Protein AF-0000000065834118 (afdb_homodimer)

Structure (mmCIF, N/CA/C/O backbone):
data_AF-0000000065834118-model_v1
#
loop_
_entity.id
_entity.type
_entity.pdbx_description
1 polymer 'Type III pantothenate kinase'
#
loop_
_atom_site.group_PDB
_atom_site.id
_atom_site.type_symbol
_atom_site.label_atom_id
_atom_site.label_alt_id
_atom_site.label_comp_id
_atom_site.label_asym_id
_atom_site.label_entity_id
_atom_site.label_seq_id
_atom_site.pdbx_PDB_ins_code
_atom_site.Cartn_x
_atom_site.Cartn_y
_atom_site.Cartn_z
_atom_site.occupancy
_atom_site.B_iso_or_equiv
_atom_site.auth_seq_id
_atom_site.auth_comp_id
_atom_site.auth_asym_id
_atom_site.auth_atom_id
_atom_site.pdbx_PDB_model_num
ATOM 1 N N . MET A 1 1 ? 3.006 -32.594 -32.719 1 67.31 1 MET A N 1
ATOM 2 C CA . MET A 1 1 ? 3.361 -32.25 -31.359 1 67.31 1 MET A CA 1
ATOM 3 C C . MET A 1 1 ? 2.145 -31.734 -30.594 1 67.31 1 MET A C 1
ATOM 5 O O . MET A 1 1 ? 1.346 -30.969 -31.125 1 67.31 1 MET A O 1
ATOM 9 N N . SER A 1 2 ? 1.899 -32.281 -29.391 1 90.31 2 SER A N 1
ATOM 10 C CA . SER A 1 2 ? 0.668 -31.969 -28.672 1 90.31 2 SER A CA 1
ATOM 11 C C . SER A 1 2 ? 0.766 -30.625 -27.953 1 90.31 2 SER A C 1
ATOM 13 O O . SER A 1 2 ? 1.853 -30.219 -27.547 1 90.31 2 SER A O 1
ATOM 15 N N . CYS A 1 3 ? -0.275 -29.844 -28.125 1 96.31 3 CYS A N 1
ATOM 16 C CA . CYS A 1 3 ? -0.263 -28.516 -27.531 1 96.31 3 CYS A CA 1
ATOM 17 C C . CYS A 1 3 ? -1.299 -28.406 -26.422 1 96.31 3 CYS A C 1
ATOM 19 O O . CYS A 1 3 ? -2.357 -29.031 -26.484 1 96.31 3 CYS A O 1
ATOM 21 N N . LEU A 1 4 ? -0.916 -27.656 -25.391 1 97.44 4 LEU A N 1
ATOM 22 C CA . LEU A 1 4 ? -1.804 -27.312 -24.297 1 97.44 4 LEU A CA 1
ATOM 23 C C . LEU A 1 4 ? -2.213 -25.844 -24.375 1 97.44 4 LEU A C 1
ATOM 25 O O . LEU A 1 4 ? -1.373 -24.969 -24.594 1 97.44 4 LEU A O 1
ATOM 29 N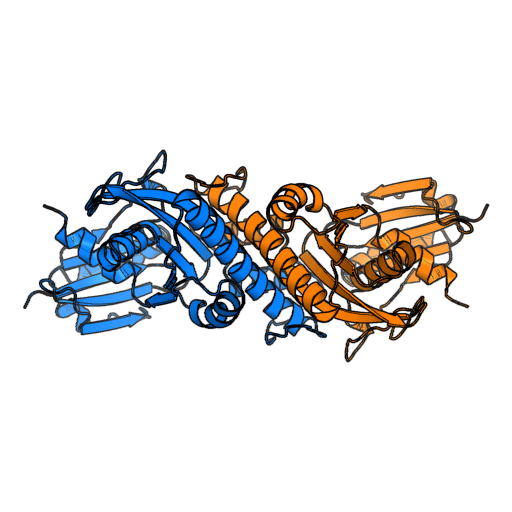 N . LEU A 1 5 ? -3.469 -25.594 -24.266 1 97.94 5 LEU A N 1
ATOM 30 C CA . LEU A 1 5 ? -3.949 -24.234 -24.047 1 97.94 5 LEU A CA 1
ATOM 31 C C . LEU A 1 5 ? -4.078 -23.922 -22.562 1 97.94 5 LEU A C 1
ATOM 33 O O . LEU A 1 5 ? -4.879 -24.547 -21.859 1 97.94 5 LEU A O 1
ATOM 37 N N . ALA A 1 6 ? -3.25 -23.031 -22.062 1 98.38 6 ALA A N 1
ATOM 38 C CA . ALA A 1 6 ? -3.357 -22.547 -20.688 1 98.38 6 ALA A CA 1
ATOM 39 C C . ALA A 1 6 ? -4.039 -21.188 -20.641 1 98.38 6 ALA A C 1
ATOM 41 O O . ALA A 1 6 ? -3.725 -20.297 -21.422 1 98.38 6 ALA A O 1
ATOM 42 N N . ILE A 1 7 ? -4.992 -21.031 -19.719 1 98.12 7 ILE A N 1
ATOM 43 C CA . ILE A 1 7 ? -5.746 -19.797 -19.578 1 98.12 7 ILE A CA 1
ATOM 44 C C . ILE A 1 7 ? -5.695 -19.328 -18.141 1 98.12 7 ILE A C 1
ATOM 46 O O . ILE A 1 7 ? -6.004 -20.078 -17.219 1 98.12 7 ILE A O 1
ATOM 50 N N . ASP A 1 8 ? -5.234 -18.141 -17.953 1 97.56 8 ASP A N 1
ATOM 51 C CA . ASP A 1 8 ? -5.238 -17.453 -16.656 1 97.56 8 ASP A CA 1
ATOM 52 C C . ASP A 1 8 ? -6.293 -16.344 -16.641 1 97.56 8 ASP A C 1
ATOM 54 O O . ASP A 1 8 ? -6.039 -15.234 -17.094 1 97.56 8 ASP A O 1
ATOM 58 N N . ALA A 1 9 ? -7.457 -16.656 -16.094 1 96.31 9 ALA A N 1
ATOM 59 C CA . ALA A 1 9 ? -8.562 -15.703 -16.016 1 96.31 9 ALA A CA 1
ATOM 60 C C . ALA A 1 9 ? -8.484 -14.891 -14.719 1 96.31 9 ALA A C 1
ATOM 62 O O . ALA A 1 9 ? -9.039 -15.289 -13.695 1 96.31 9 ALA A O 1
ATOM 63 N N . GLY A 1 10 ? -7.887 -13.75 -14.828 1 93.25 10 GLY A N 1
ATOM 64 C CA . GLY A 1 10 ? -7.789 -12.836 -13.703 1 93.25 10 GLY A CA 1
ATOM 65 C C . GLY A 1 10 ? -8.938 -11.844 -13.641 1 93.25 10 GLY A C 1
ATOM 66 O O . GLY A 1 10 ? -9.805 -11.836 -14.516 1 93.25 10 GLY A O 1
ATOM 67 N N . ASN A 1 11 ? -8.961 -10.93 -12.656 1 87.94 11 ASN A N 1
ATOM 68 C CA . ASN A 1 11 ? -10.055 -9.984 -12.414 1 87.94 11 ASN A CA 1
ATOM 69 C C . ASN A 1 11 ? -10.133 -8.93 -13.508 1 87.94 11 ASN A C 1
ATOM 71 O O . ASN A 1 11 ? -11.227 -8.492 -13.875 1 87.94 11 ASN A O 1
ATOM 75 N N . THR A 1 12 ? -9.008 -8.57 -13.984 1 88.38 12 THR A N 1
ATOM 76 C CA . THR A 1 12 ? -8.969 -7.492 -14.961 1 88.38 12 THR A CA 1
ATOM 77 C C . THR A 1 12 ? -8.766 -8.047 -16.375 1 88.38 12 THR A C 1
ATOM 79 O O . THR A 1 12 ? -9.445 -7.633 -17.312 1 88.38 12 THR A O 1
ATOM 82 N N . ARG A 1 13 ? -7.875 -9.031 -16.531 1 90.25 13 ARG A N 1
ATOM 83 C CA . ARG A 1 13 ? -7.523 -9.57 -17.844 1 90.25 13 ARG A CA 1
ATOM 84 C C . ARG A 1 13 ? -7.523 -11.094 -17.828 1 90.25 13 ARG A C 1
ATOM 86 O O . ARG A 1 13 ? -7.234 -11.711 -16.797 1 90.25 13 ARG A O 1
ATOM 93 N N . THR A 1 14 ? -7.801 -11.625 -18.953 1 95.62 14 THR A N 1
ATOM 94 C CA . THR A 1 14 ? -7.645 -13.055 -19.203 1 95.62 14 THR A CA 1
ATOM 95 C C . THR A 1 14 ? -6.469 -13.32 -20.141 1 95.62 14 THR A C 1
ATOM 97 O O . THR A 1 14 ? -6.523 -12.969 -21.312 1 95.62 14 THR A O 1
ATOM 100 N N . LYS A 1 15 ? -5.379 -13.984 -19.641 1 96.94 15 LYS A N 1
ATOM 101 C CA . LYS A 1 15 ? -4.195 -14.312 -20.422 1 96.94 15 LYS A CA 1
ATOM 102 C C . LYS A 1 15 ? -4.211 -15.773 -20.875 1 96.94 15 LYS A C 1
ATOM 104 O O . LYS A 1 15 ? -4.789 -16.625 -20.188 1 96.94 15 LYS A O 1
ATOM 109 N N . TRP A 1 16 ? -3.684 -15.938 -22.016 1 97.5 16 TRP A N 1
ATOM 110 C CA . TRP A 1 16 ? -3.619 -17.312 -22.516 1 97.5 16 TRP A CA 1
ATOM 111 C C . TRP A 1 16 ? -2.295 -17.578 -23.219 1 97.5 16 TRP A C 1
ATOM 113 O O . TRP A 1 16 ? -1.612 -16.641 -23.641 1 97.5 16 TRP A O 1
ATOM 123 N N . ALA A 1 17 ? -1.923 -18.844 -23.234 1 98 17 ALA A N 1
ATOM 124 C CA . ALA A 1 17 ? -0.765 -19.297 -24 1 98 17 ALA A CA 1
ATOM 125 C C . ALA A 1 17 ? -1.006 -20.688 -24.578 1 98 17 ALA A C 1
ATOM 127 O O . ALA A 1 17 ? -1.686 -21.516 -23.969 1 98 17 ALA A O 1
ATOM 128 N N . VAL A 1 18 ? -0.531 -20.844 -25.781 1 98.06 18 VAL A N 1
ATOM 129 C CA . VAL A 1 18 ? -0.396 -22.172 -26.375 1 98.06 18 VAL A CA 1
ATOM 130 C C . VAL A 1 18 ? 1.007 -22.719 -26.109 1 98.06 18 VAL A C 1
ATOM 132 O O . VAL A 1 18 ? 1.999 -22.125 -26.547 1 98.06 18 VAL A O 1
ATOM 135 N N . LEU A 1 19 ? 1.016 -23.828 -25.344 1 97.75 19 LEU A N 1
ATOM 136 C CA . LEU A 1 19 ? 2.303 -24.391 -24.953 1 97.75 19 LEU A CA 1
ATOM 137 C C . LEU A 1 19 ? 2.51 -25.766 -25.594 1 97.75 19 LEU A C 1
ATOM 139 O O . LEU A 1 19 ? 1.57 -26.547 -25.688 1 97.75 19 LEU A O 1
ATOM 143 N N . GLN A 1 20 ? 3.768 -26.031 -26 1 96.88 20 GLN A N 1
ATOM 144 C CA . GLN A 1 20 ? 4.109 -27.406 -26.375 1 96.88 20 GLN A CA 1
ATOM 145 C C . GLN A 1 20 ? 4.047 -28.328 -25.172 1 96.88 20 GLN A C 1
ATOM 147 O O . GLN A 1 20 ? 4.711 -28.094 -24.156 1 96.88 20 GLN A O 1
ATOM 152 N N . TYR A 1 21 ? 3.324 -29.359 -25.281 1 94.25 21 TYR A N 1
ATOM 153 C CA . TYR A 1 21 ? 3.027 -30.203 -24.141 1 94.25 21 TYR A CA 1
ATOM 154 C C . TYR A 1 21 ? 4.297 -30.844 -23.594 1 94.25 21 TYR A C 1
ATOM 156 O O . TYR A 1 21 ? 4.477 -30.938 -22.375 1 94.25 21 TYR A O 1
ATOM 164 N N . GLU A 1 22 ? 5.23 -31.281 -24.453 1 93.06 22 GLU A N 1
ATOM 165 C CA . GLU A 1 22 ? 6.414 -32.031 -24.047 1 93.06 22 GLU A CA 1
ATOM 166 C C . GLU A 1 22 ? 7.449 -31.141 -23.391 1 93.06 22 GLU A C 1
ATOM 168 O O . GLU A 1 22 ? 8.094 -31.531 -22.406 1 93.06 22 GLU A O 1
ATOM 173 N N . THR A 1 23 ? 7.578 -29.875 -23.812 1 95 23 THR A N 1
ATOM 174 C CA . THR A 1 23 ? 8.703 -29.047 -23.391 1 95 23 THR A CA 1
ATOM 175 C C . THR A 1 23 ? 8.234 -27.875 -22.547 1 95 23 THR A C 1
ATOM 177 O O . THR A 1 23 ? 9.031 -27.25 -21.844 1 95 23 THR A O 1
ATOM 180 N N . GLY A 1 24 ? 6.98 -27.531 -22.703 1 95.62 24 GLY A N 1
ATOM 181 C CA . GLY A 1 24 ? 6.473 -26.359 -21.984 1 95.62 24 GLY A CA 1
ATOM 182 C C . GLY A 1 24 ? 6.773 -25.047 -22.688 1 95.62 24 GLY A C 1
ATOM 183 O O . GLY A 1 24 ? 6.492 -23.969 -22.156 1 95.62 24 GLY A O 1
ATOM 184 N N . GLU A 1 25 ? 7.34 -25.141 -23.844 1 96.5 25 GLU A N 1
ATOM 185 C CA . GLU A 1 25 ? 7.668 -23.953 -24.625 1 96.5 25 GLU A CA 1
ATOM 186 C C . GLU A 1 25 ? 6.406 -23.203 -25.047 1 96.5 25 GLU A C 1
ATOM 188 O O . GLU A 1 25 ? 5.445 -23.812 -25.516 1 96.5 25 GLU A O 1
ATOM 193 N N . ILE A 1 26 ? 6.383 -21.922 -24.859 1 97.12 26 ILE A N 1
ATOM 194 C CA . ILE A 1 26 ? 5.254 -21.094 -25.281 1 97.12 26 ILE A CA 1
ATOM 195 C C . ILE A 1 26 ? 5.363 -20.797 -26.781 1 97.12 26 ILE A C 1
ATOM 197 O O . ILE A 1 26 ? 6.316 -20.156 -27.219 1 97.12 26 ILE A O 1
ATOM 201 N N . LEU A 1 27 ? 4.391 -21.203 -27.484 1 96.81 27 LEU A N 1
ATOM 202 C CA . LEU A 1 27 ? 4.363 -21.016 -28.938 1 96.81 27 LEU A CA 1
ATOM 203 C C . LEU A 1 27 ? 3.641 -19.734 -29.297 1 96.81 27 LEU A C 1
ATOM 205 O O . LEU A 1 27 ? 4.016 -19.047 -30.266 1 96.81 27 LEU A O 1
ATOM 209 N N . GLN A 1 28 ? 2.627 -19.469 -28.641 1 96.56 28 GLN A N 1
ATOM 210 C CA . GLN A 1 28 ? 1.813 -18.266 -28.797 1 96.56 28 GLN A CA 1
ATOM 211 C C . GLN A 1 28 ? 1.221 -17.828 -27.469 1 96.56 28 GLN A C 1
ATOM 213 O O . GLN A 1 28 ? 1.021 -18.656 -26.562 1 96.56 28 GLN A O 1
ATOM 218 N N . ARG A 1 29 ? 0.99 -16.609 -27.312 1 96.44 29 ARG A N 1
ATOM 219 C CA . ARG A 1 29 ? 0.367 -16.094 -26.094 1 96.44 29 ARG A CA 1
ATOM 220 C C . ARG A 1 29 ? -0.378 -14.789 -26.375 1 96.44 29 ARG A C 1
ATOM 222 O O . ARG A 1 29 ? -0.177 -14.164 -27.422 1 96.44 29 ARG A O 1
ATOM 229 N N . GLY A 1 30 ? -1.248 -14.391 -25.484 1 95.25 30 GLY A N 1
ATOM 230 C CA . GLY A 1 30 ? -1.988 -13.148 -25.656 1 95.25 30 GLY A CA 1
ATOM 231 C C . GLY A 1 30 ? -2.982 -12.898 -24.531 1 95.25 30 GLY A C 1
ATOM 232 O O . GLY A 1 30 ? -2.996 -13.625 -23.531 1 95.25 30 GLY A O 1
ATOM 233 N N . VAL A 1 31 ? -3.674 -11.789 -24.641 1 95.12 31 VAL A N 1
ATOM 234 C CA . VAL A 1 31 ? -4.785 -11.422 -23.781 1 95.12 31 VAL A CA 1
ATOM 235 C C . VAL A 1 31 ? -6.105 -11.602 -24.516 1 95.12 31 VAL A C 1
ATOM 237 O O . VAL A 1 31 ? -6.227 -11.227 -25.688 1 95.12 31 VAL A O 1
ATOM 240 N N . LEU A 1 32 ? -6.992 -12.328 -23.844 1 93.38 32 LEU A N 1
ATOM 241 C CA . LEU A 1 32 ? -8.273 -12.617 -24.484 1 93.38 32 LEU A CA 1
ATOM 242 C C . LEU A 1 32 ? -9.102 -11.344 -24.625 1 93.38 32 LEU A C 1
ATOM 244 O O . LEU A 1 32 ? -9.328 -10.625 -23.656 1 93.38 32 LEU A O 1
ATOM 248 N N . ASN A 1 33 ? -9.523 -11.102 -25.766 1 86.81 33 ASN A N 1
ATOM 249 C CA . ASN A 1 33 ? -10.461 -10.031 -26.094 1 86.81 33 ASN A CA 1
ATOM 250 C C . ASN A 1 33 ? -11.812 -10.586 -26.531 1 86.81 33 ASN A C 1
ATOM 252 O O . ASN A 1 33 ? -12.273 -11.602 -26.016 1 86.81 33 ASN A O 1
ATOM 256 N N . ASP A 1 34 ? -12.484 -10.031 -27.453 1 79.94 34 ASP A N 1
ATOM 257 C CA . ASP A 1 34 ? -13.828 -10.422 -27.875 1 79.94 34 ASP A CA 1
ATOM 258 C C . ASP A 1 34 ? -13.789 -11.703 -28.703 1 79.94 34 ASP A C 1
ATOM 260 O O . ASP A 1 34 ? -14.617 -12.594 -28.516 1 79.94 34 ASP A O 1
ATOM 264 N N . ASP A 1 35 ? -12.82 -11.914 -29.5 1 85 35 ASP A N 1
ATOM 265 C CA . ASP A 1 35 ? -12.789 -13.055 -30.406 1 85 35 ASP A CA 1
ATOM 266 C C . ASP A 1 35 ? -11.875 -14.156 -29.875 1 85 35 ASP A C 1
ATOM 268 O O . ASP A 1 35 ? -10.859 -13.875 -29.234 1 85 35 ASP A O 1
ATOM 272 N N . MET A 1 36 ? -12.289 -15.359 -30.172 1 88.44 36 MET A N 1
ATOM 273 C CA . MET A 1 36 ? -11.445 -16.5 -29.828 1 88.44 36 MET A CA 1
ATOM 274 C C . MET A 1 36 ? -10.242 -16.578 -30.766 1 88.44 36 MET A C 1
ATOM 276 O O . MET A 1 36 ? -10.398 -16.578 -31.984 1 88.44 36 MET A O 1
ATOM 280 N N . PRO A 1 37 ? -9.148 -16.719 -30.156 1 92 37 PRO A N 1
ATOM 281 C CA . PRO A 1 37 ? -7.965 -16.828 -31.016 1 92 37 PRO A CA 1
ATOM 282 C C . PRO A 1 37 ? -7.941 -18.125 -31.828 1 92 37 PRO A C 1
ATOM 284 O O . PRO A 1 37 ? -8.266 -19.188 -31.297 1 92 37 PRO A O 1
ATOM 287 N N . ALA A 1 38 ? -7.52 -18.078 -33.062 1 91.19 38 ALA A N 1
ATOM 288 C CA . ALA A 1 38 ? -7.473 -19.234 -33.969 1 91.19 38 ALA A CA 1
ATOM 289 C C . ALA A 1 38 ? -6.465 -20.266 -33.469 1 91.19 38 ALA A C 1
ATOM 291 O O . ALA A 1 38 ? -6.648 -21.469 -33.688 1 91.19 38 ALA A O 1
ATOM 292 N N . GLU A 1 39 ? -5.453 -19.812 -32.781 1 93.12 39 GLU A N 1
ATOM 293 C CA . GLU A 1 39 ? -4.371 -20.656 -32.281 1 93.12 39 GLU A CA 1
ATOM 294 C C . GLU A 1 39 ? -4.887 -21.688 -31.297 1 93.12 39 GLU A C 1
ATOM 296 O O . GLU A 1 39 ? -4.223 -22.703 -31.031 1 93.12 39 GLU A O 1
ATOM 301 N N . TRP A 1 40 ? -6.031 -21.422 -30.719 1 95.06 40 TRP A N 1
ATOM 302 C CA . TRP A 1 40 ? -6.586 -22.344 -29.734 1 95.06 40 TRP A CA 1
ATOM 303 C C . TRP A 1 40 ? -6.93 -23.688 -30.359 1 95.06 40 TRP A C 1
ATOM 305 O O . TRP A 1 40 ? -6.93 -24.719 -29.672 1 95.06 40 TRP A O 1
ATOM 315 N N . ALA A 1 41 ? -7.211 -23.656 -31.672 1 90.12 41 ALA A N 1
ATOM 316 C CA . ALA A 1 41 ? -7.605 -24.859 -32.375 1 90.12 41 ALA A CA 1
ATOM 317 C C . ALA A 1 41 ? -6.441 -25.844 -32.5 1 90.12 41 ALA A C 1
ATOM 319 O O . ALA A 1 41 ? -6.645 -27.031 -32.75 1 90.12 41 ALA A O 1
ATOM 320 N N . LEU A 1 42 ? -5.258 -25.391 -32.281 1 90.81 42 LEU A N 1
ATOM 321 C CA . LEU A 1 42 ? -4.059 -26.219 -32.375 1 90.81 42 LEU A CA 1
ATOM 322 C C . LEU A 1 42 ? -3.904 -27.094 -31.125 1 90.81 42 LEU A C 1
ATOM 324 O O . LEU A 1 42 ? -3.098 -28.031 -31.125 1 90.81 42 LEU A O 1
ATOM 328 N N . CYS A 1 43 ? -4.668 -26.844 -30.141 1 95.88 43 CYS A N 1
ATOM 329 C CA . CYS A 1 43 ? -4.453 -27.484 -28.859 1 95.88 43 CYS A CA 1
ATOM 330 C C . CYS A 1 43 ? -5.305 -28.75 -28.719 1 95.88 43 CYS A C 1
ATOM 332 O O . CYS A 1 43 ? -6.273 -28.922 -29.453 1 95.88 43 CYS A O 1
ATOM 334 N N . GLU A 1 44 ? -4.887 -29.609 -27.781 1 95.62 44 GLU A N 1
ATOM 335 C CA . GLU A 1 44 ? -5.594 -30.859 -27.547 1 95.62 44 GLU A CA 1
ATOM 336 C C . GLU A 1 44 ? -6.281 -30.859 -26.172 1 95.62 44 GLU A C 1
ATOM 338 O O . GLU A 1 44 ? -7.141 -31.703 -25.906 1 95.62 44 GLU A O 1
ATOM 343 N N . ARG A 1 45 ? -5.875 -30 -25.359 1 95.44 45 ARG A N 1
ATOM 344 C CA . ARG A 1 45 ? -6.457 -29.875 -24.016 1 95.44 45 ARG A CA 1
ATOM 345 C C . ARG A 1 45 ? -6.32 -28.453 -23.484 1 95.44 45 ARG A C 1
ATOM 347 O O . ARG A 1 45 ? -5.492 -27.688 -23.984 1 95.44 45 ARG A O 1
ATOM 354 N N . VAL A 1 46 ? -7.168 -28.109 -22.516 1 97.44 46 VAL A N 1
ATOM 355 C CA . VAL A 1 46 ? -7.211 -26.766 -21.953 1 97.44 46 VAL A CA 1
ATOM 356 C C . VAL A 1 46 ? -7.055 -26.828 -20.438 1 97.44 46 VAL A C 1
ATOM 358 O O . VAL A 1 46 ? -7.684 -27.656 -19.781 1 97.44 46 VAL A O 1
ATOM 361 N N . ALA A 1 47 ? -6.133 -26.078 -19.906 1 98.06 47 ALA A N 1
ATOM 362 C CA . ALA A 1 47 ? -5.98 -25.859 -18.469 1 98.06 47 ALA A CA 1
ATOM 363 C C . ALA A 1 47 ? -6.332 -24.422 -18.078 1 98.06 47 ALA A C 1
ATOM 365 O O . ALA A 1 47 ? -5.801 -23.484 -18.656 1 98.06 47 ALA A O 1
ATOM 366 N N . VAL A 1 48 ? -7.215 -24.281 -17.078 1 98.31 48 VAL A N 1
ATOM 367 C CA . VAL A 1 48 ? -7.707 -22.938 -16.766 1 98.31 48 VAL A CA 1
ATOM 368 C C . VAL A 1 48 ? -7.504 -22.656 -15.273 1 98.31 48 VAL A C 1
ATOM 370 O O . VAL A 1 48 ? -7.836 -23.484 -14.422 1 98.31 48 VAL A O 1
ATOM 373 N N . ALA A 1 49 ? -6.898 -21.594 -14.984 1 97.94 49 ALA A N 1
ATOM 374 C CA . ALA A 1 49 ? -6.945 -20.969 -13.664 1 97.94 49 ALA A CA 1
ATOM 375 C C . ALA A 1 49 ? -7.895 -19.766 -13.664 1 97.94 49 ALA A C 1
ATOM 377 O O . ALA A 1 49 ? -7.707 -18.828 -14.43 1 97.94 49 ALA A O 1
ATOM 378 N N . ASN A 1 50 ? -8.922 -19.844 -12.828 1 97 50 ASN A N 1
ATOM 379 C CA . ASN A 1 50 ? -9.914 -18.766 -12.797 1 97 50 ASN A CA 1
ATOM 380 C C . ASN A 1 50 ? -10.055 -18.172 -11.398 1 97 50 ASN A C 1
ATOM 382 O O . ASN A 1 50 ? -10.391 -18.891 -10.445 1 97 50 ASN A O 1
ATOM 386 N N . VAL A 1 51 ? -9.75 -16.906 -11.289 1 94.5 51 VAL A N 1
ATOM 387 C CA . VAL A 1 51 ? -9.984 -16.234 -10.023 1 94.5 51 VAL A CA 1
ATOM 388 C C . VAL A 1 51 ? -10.93 -15.047 -10.234 1 94.5 51 VAL A C 1
ATOM 390 O O . VAL A 1 51 ? -11.078 -14.203 -9.352 1 94.5 51 VAL A O 1
ATOM 393 N N . ALA A 1 52 ? -11.562 -14.969 -11.445 1 93.44 52 ALA A N 1
ATOM 394 C CA . ALA A 1 52 ? -12.375 -13.828 -11.844 1 93.44 52 ALA A CA 1
ATOM 395 C C . ALA A 1 52 ? -13.852 -14.062 -11.5 1 93.44 52 ALA A C 1
ATOM 397 O O . ALA A 1 52 ? -14.711 -13.25 -11.844 1 93.44 52 ALA A O 1
ATOM 398 N N . GLY A 1 53 ? -14.172 -15.219 -10.906 1 92.12 53 GLY A N 1
ATOM 399 C CA . GLY A 1 53 ? -15.523 -15.461 -10.438 1 92.12 53 GLY A CA 1
ATOM 400 C C . GLY A 1 53 ? -16.344 -16.312 -11.391 1 92.12 53 GLY A C 1
ATOM 401 O O . GLY A 1 53 ? -15.852 -16.719 -12.438 1 92.12 53 GLY A O 1
ATOM 402 N N . PRO A 1 54 ? -17.562 -16.562 -10.93 1 93.5 54 PRO A N 1
ATOM 403 C CA . PRO A 1 54 ? -18.422 -17.5 -11.664 1 93.5 54 PRO A CA 1
ATOM 404 C C . PRO A 1 54 ? -18.875 -16.953 -13.016 1 93.5 54 PRO A C 1
ATOM 406 O O . PRO A 1 54 ? -19.062 -17.719 -13.969 1 93.5 54 PRO A O 1
ATOM 409 N N . ASN A 1 55 ? -19.078 -15.633 -13.055 1 93.31 55 ASN A N 1
ATOM 410 C CA . ASN A 1 55 ? -19.516 -15.055 -14.312 1 93.31 55 ASN A CA 1
ATOM 411 C C . ASN A 1 55 ? -18.469 -15.234 -15.406 1 93.31 55 ASN A C 1
ATOM 413 O O . ASN A 1 55 ? -18.797 -15.625 -16.531 1 93.31 55 ASN A O 1
ATOM 417 N N . ARG A 1 56 ? -17.219 -14.953 -15.102 1 93.19 56 ARG A N 1
ATOM 418 C CA . ARG A 1 56 ? -16.125 -15.172 -16.062 1 93.19 56 ARG A CA 1
ATOM 419 C C . ARG A 1 56 ? -16 -16.641 -16.406 1 93.19 56 ARG A C 1
ATOM 421 O O . ARG A 1 56 ? -15.727 -16.984 -17.562 1 93.19 56 ARG A O 1
ATOM 428 N N . GLN A 1 57 ? -16.172 -17.469 -15.461 1 95 57 GLN A N 1
ATOM 429 C CA . GLN A 1 57 ? -16.125 -18.906 -15.719 1 95 57 GLN A CA 1
ATOM 430 C C . GLN A 1 57 ? -17.156 -19.328 -16.75 1 95 57 GLN A C 1
ATOM 432 O O . GLN A 1 57 ? -16.859 -20.078 -17.672 1 95 57 GLN A O 1
ATOM 437 N N . ALA A 1 58 ? -18.375 -18.875 -16.547 1 95.44 58 ALA A N 1
ATOM 438 C CA . ALA A 1 58 ? -19.469 -19.234 -17.438 1 95.44 58 ALA A CA 1
ATOM 439 C C . ALA A 1 58 ? -19.172 -18.781 -18.859 1 95.44 58 ALA A C 1
ATOM 441 O O . ALA A 1 58 ? -19.406 -19.516 -19.828 1 95.44 58 ALA A O 1
ATOM 442 N N . LEU A 1 59 ? -18.641 -17.578 -18.969 1 93.5 59 LEU A N 1
ATOM 443 C CA . LEU A 1 59 ? -18.312 -17.031 -20.281 1 93.5 59 LEU A CA 1
ATOM 444 C C . LEU A 1 59 ? -17.219 -17.844 -20.953 1 93.5 59 LEU A C 1
ATOM 446 O O . LEU A 1 59 ? -17.312 -18.141 -22.156 1 93.5 59 LEU A O 1
ATOM 450 N N . LEU A 1 60 ? -16.234 -18.188 -20.219 1 94.75 60 LEU A N 1
ATOM 451 C CA . LEU A 1 60 ? -15.133 -18.984 -20.75 1 94.75 60 LEU A CA 1
ATOM 452 C C . LEU A 1 60 ? -15.602 -20.391 -21.125 1 94.75 60 LEU A C 1
ATOM 454 O O . LEU A 1 60 ? -15.18 -20.922 -22.141 1 94.75 60 LEU A O 1
ATOM 458 N N . GLU A 1 61 ? -16.422 -20.953 -20.297 1 95.31 61 GLU A N 1
ATOM 459 C CA . GLU A 1 61 ? -16.969 -22.266 -20.578 1 95.31 61 GLU A CA 1
ATOM 460 C C . GLU A 1 61 ? -17.703 -22.297 -21.922 1 95.31 61 GLU A C 1
ATOM 462 O O . GLU A 1 61 ? -17.547 -23.219 -22.703 1 95.31 61 GLU A O 1
ATOM 467 N N . ALA A 1 62 ? -18.516 -21.312 -22.125 1 93.75 62 ALA A N 1
ATOM 468 C CA . ALA A 1 62 ? -19.281 -21.219 -23.359 1 93.75 62 ALA A CA 1
ATOM 469 C C . ALA A 1 62 ? -18.344 -21.141 -24.578 1 93.75 62 ALA A C 1
ATOM 471 O O . ALA A 1 62 ? -18.609 -21.75 -25.609 1 93.75 62 ALA A O 1
ATOM 472 N N . ARG A 1 63 ? -17.328 -20.391 -24.406 1 92.19 63 ARG A N 1
ATOM 473 C CA . ARG A 1 63 ? -16.375 -20.219 -25.5 1 92.19 63 ARG A CA 1
ATOM 474 C C . ARG A 1 63 ? -15.578 -21.5 -25.75 1 92.19 63 ARG A C 1
ATOM 476 O O . ARG A 1 63 ? -15.375 -21.891 -26.891 1 92.19 63 ARG A O 1
ATOM 483 N N . LEU A 1 64 ? -15.172 -22.141 -24.719 1 94.56 64 LEU A N 1
ATOM 484 C CA . LEU A 1 64 ? -14.312 -23.312 -24.812 1 94.56 64 LEU A CA 1
ATOM 485 C C . LEU A 1 64 ? -15.094 -24.516 -25.328 1 94.56 64 LEU A C 1
ATOM 487 O O . LEU A 1 64 ? -14.516 -25.422 -25.922 1 94.56 64 LEU A O 1
ATOM 491 N N . LYS A 1 65 ? -16.391 -24.562 -25.047 1 93.81 65 LYS A N 1
ATOM 492 C CA . LYS A 1 65 ? -17.234 -25.641 -25.547 1 93.81 65 LYS A CA 1
ATOM 493 C C . LYS A 1 65 ? -17.172 -25.734 -27.062 1 93.81 65 LYS A C 1
ATOM 495 O O . LYS A 1 65 ? -17.25 -26.828 -27.625 1 93.81 65 LYS A O 1
ATOM 500 N N . LEU A 1 66 ? -17 -24.641 -27.688 1 91.25 66 LEU A N 1
ATOM 501 C CA . LEU A 1 66 ? -16.953 -24.578 -29.141 1 91.25 66 LEU A CA 1
ATOM 502 C C . LEU A 1 66 ? -15.719 -25.266 -29.688 1 91.25 66 LEU A C 1
ATOM 504 O O . LEU A 1 66 ? -15.688 -25.688 -30.844 1 91.25 66 LEU A O 1
ATOM 508 N N . LEU A 1 67 ? -14.688 -25.375 -28.922 1 91.69 67 LEU A N 1
ATOM 509 C CA . LEU A 1 67 ? -13.438 -26.016 -29.344 1 91.69 67 LEU A CA 1
ATOM 510 C C . LEU A 1 67 ? -13.562 -27.531 -29.297 1 91.69 67 LEU A C 1
ATOM 512 O O . LEU A 1 67 ? -12.805 -28.234 -29.953 1 91.69 67 LEU A O 1
ATOM 516 N N . GLY A 1 68 ? -14.445 -28.016 -28.469 1 92.25 68 GLY A N 1
ATOM 517 C CA . GLY A 1 68 ? -14.617 -29.453 -28.328 1 92.25 68 GLY A CA 1
ATOM 518 C C . GLY A 1 68 ? -13.438 -30.141 -27.656 1 92.25 68 GLY A C 1
ATOM 519 O O . GLY A 1 68 ? -13.117 -31.281 -27.969 1 92.25 68 GLY A O 1
ATOM 520 N N . LEU A 1 69 ? -12.656 -29.469 -26.906 1 93.12 69 LEU A N 1
ATOM 521 C CA . LEU A 1 69 ? -11.477 -29.984 -26.234 1 93.12 69 LEU A CA 1
ATOM 522 C C . LEU A 1 69 ? -11.773 -30.266 -24.75 1 93.12 69 LEU A C 1
ATOM 524 O O . LEU A 1 69 ? -12.672 -29.656 -24.172 1 93.12 69 LEU A O 1
ATOM 528 N N . PRO A 1 70 ? -11.062 -31.281 -24.156 1 94.75 70 PRO A N 1
ATOM 529 C CA . PRO A 1 70 ? -11.148 -31.422 -22.703 1 94.75 70 PRO A CA 1
ATOM 530 C C . PRO A 1 70 ? -10.656 -30.188 -21.953 1 94.75 70 PRO A C 1
ATOM 532 O O . PRO A 1 70 ? -9.594 -29.641 -22.281 1 94.75 70 PRO A O 1
ATOM 535 N N . VAL A 1 71 ? -11.469 -29.688 -21.031 1 96.81 71 VAL A N 1
ATOM 536 C CA . VAL A 1 71 ? -11.125 -28.516 -20.234 1 96.81 71 VAL A CA 1
ATOM 537 C C . VAL A 1 71 ? -10.961 -28.906 -18.766 1 96.81 71 VAL A C 1
ATOM 539 O O . VAL A 1 71 ? -11.836 -29.531 -18.188 1 96.81 71 VAL A O 1
ATOM 542 N N . ARG A 1 72 ? -9.844 -28.609 -18.219 1 96.88 72 ARG A N 1
ATOM 543 C CA . ARG A 1 72 ? -9.633 -28.781 -16.797 1 96.88 72 ARG A CA 1
ATOM 544 C C . ARG A 1 72 ? -9.578 -27.438 -16.078 1 96.88 72 ARG A C 1
ATOM 546 O O . ARG A 1 72 ? -8.711 -26.609 -16.375 1 96.88 72 ARG A O 1
ATOM 553 N N . TRP A 1 73 ? -10.477 -27.266 -15.156 1 97.19 73 TRP A N 1
ATOM 554 C CA . TRP A 1 73 ? -10.453 -26.109 -14.266 1 97.19 73 TRP A CA 1
ATOM 555 C C . TRP A 1 73 ? -9.641 -26.422 -13.008 1 97.19 73 TRP A C 1
ATOM 557 O O . TRP A 1 73 ? -10.094 -27.156 -12.133 1 97.19 73 TRP A O 1
ATOM 567 N N . HIS A 1 74 ? -8.508 -25.844 -12.93 1 97.12 74 HIS A N 1
ATOM 568 C CA . HIS A 1 74 ? -7.605 -26.156 -11.828 1 97.12 74 HIS A CA 1
ATOM 569 C C . HIS A 1 74 ? -8.008 -25.422 -10.555 1 97.12 74 HIS A C 1
ATOM 571 O O . HIS A 1 74 ? -8.586 -24.328 -10.617 1 97.12 74 HIS A O 1
ATOM 577 N N . ALA A 1 75 ? -7.727 -26.047 -9.469 1 96.25 75 ALA A N 1
ATOM 578 C CA . ALA A 1 75 ? -7.859 -25.484 -8.133 1 96.25 75 ALA A CA 1
ATOM 579 C C . ALA A 1 75 ? -6.59 -25.703 -7.312 1 96.25 75 ALA A C 1
ATOM 581 O O . ALA A 1 75 ? -5.785 -26.578 -7.633 1 96.25 75 ALA A O 1
ATOM 582 N N . SER A 1 76 ? -6.461 -24.844 -6.332 1 97.62 76 SER A N 1
ATOM 583 C CA . SER A 1 76 ? -5.363 -25.094 -5.398 1 97.62 76 SER A CA 1
ATOM 584 C C . SER A 1 76 ? -5.586 -26.391 -4.617 1 97.62 76 SER A C 1
ATOM 586 O O . SER A 1 76 ? -6.715 -26.688 -4.219 1 97.62 76 SER A O 1
ATOM 588 N N . THR A 1 77 ? -4.516 -27.156 -4.492 1 97.19 77 THR A N 1
ATOM 589 C CA . THR A 1 77 ? -4.582 -28.438 -3.805 1 97.19 77 THR A CA 1
ATOM 590 C C . THR A 1 77 ? -3.609 -28.469 -2.631 1 97.19 77 THR A C 1
ATOM 592 O O . THR A 1 77 ? -2.814 -27.547 -2.447 1 97.19 77 THR A O 1
ATOM 595 N N . LEU A 1 78 ? -3.676 -29.469 -1.854 1 97.19 78 LEU A N 1
ATOM 596 C CA . LEU A 1 78 ? -2.809 -29.641 -0.693 1 97.19 78 LEU A CA 1
ATOM 597 C C . LEU A 1 78 ? -1.355 -29.812 -1.12 1 97.19 78 LEU A C 1
ATOM 599 O O . LEU A 1 78 ? -0.442 -29.344 -0.444 1 97.19 78 LEU A O 1
ATOM 603 N N . HIS A 1 79 ? -1.219 -30.547 -2.199 1 96.62 79 HIS A N 1
ATOM 604 C CA . HIS A 1 79 ? 0.108 -30.812 -2.744 1 96.62 79 HIS A CA 1
ATOM 605 C C . HIS A 1 79 ? 0.088 -30.812 -4.27 1 96.62 79 HIS A C 1
ATOM 607 O O . HIS A 1 79 ? -0.888 -31.25 -4.879 1 96.62 79 HIS A O 1
ATOM 613 N N . ALA A 1 80 ? 1.191 -30.297 -4.82 1 96.94 80 ALA A N 1
ATOM 614 C CA . ALA A 1 80 ? 1.377 -30.391 -6.266 1 96.94 80 ALA A CA 1
ATOM 615 C C . ALA A 1 80 ? 2.82 -30.094 -6.656 1 96.94 80 ALA A C 1
ATOM 617 O O . ALA A 1 80 ? 3.422 -29.141 -6.152 1 96.94 80 ALA A O 1
ATOM 618 N N . CYS A 1 81 ? 3.424 -30.922 -7.469 1 97.19 81 CYS A N 1
ATOM 619 C CA . CYS A 1 81 ? 4.711 -30.688 -8.109 1 97.19 81 CYS A CA 1
ATOM 620 C C . CYS A 1 81 ? 5.785 -30.359 -7.078 1 97.19 81 CYS A C 1
ATOM 622 O O . CYS A 1 81 ? 6.598 -29.469 -7.277 1 97.19 81 CYS A O 1
ATOM 624 N N . GLY A 1 82 ? 5.676 -31 -5.895 1 96.94 82 GLY A N 1
ATOM 625 C CA . GLY A 1 82 ? 6.707 -30.891 -4.875 1 96.94 82 GLY A CA 1
ATOM 626 C C . GLY A 1 82 ? 6.453 -29.766 -3.895 1 96.94 82 GLY A C 1
ATOM 627 O O . GLY A 1 82 ? 7.258 -29.531 -2.99 1 96.94 82 GLY A O 1
ATOM 628 N N . VAL A 1 83 ? 5.344 -29.047 -4.035 1 97.88 83 VA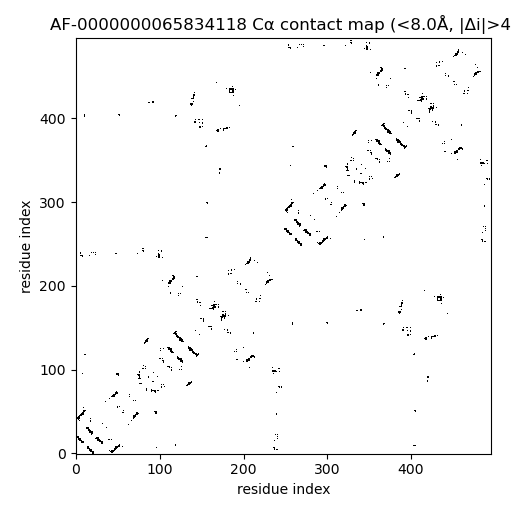L A N 1
ATOM 629 C CA . VAL A 1 83 ? 5.043 -27.906 -3.168 1 97.88 83 VAL A CA 1
ATOM 630 C C . VAL A 1 83 ? 3.838 -28.234 -2.289 1 97.88 83 VAL A C 1
ATOM 632 O O . VAL A 1 83 ? 2.828 -28.75 -2.775 1 97.88 83 VAL A O 1
ATOM 635 N N . SER A 1 84 ? 3.951 -27.984 -1.052 1 98.06 84 SER A N 1
ATOM 636 C CA . SER A 1 84 ? 2.844 -28.141 -0.115 1 98.06 84 SER A CA 1
ATOM 637 C C . SER A 1 84 ? 2.148 -26.812 0.162 1 98.06 84 SER A C 1
ATOM 639 O O . SER A 1 84 ? 2.807 -25.781 0.291 1 98.06 84 SER A O 1
ATOM 641 N N . ASN A 1 85 ? 0.891 -26.859 0.167 1 97.25 85 ASN A N 1
ATOM 642 C CA . ASN A 1 85 ? 0.025 -25.719 0.458 1 97.25 85 ASN A CA 1
ATOM 643 C C . ASN A 1 85 ? -0.258 -25.594 1.953 1 97.25 85 ASN A C 1
ATOM 645 O O . ASN A 1 85 ? -0.929 -26.453 2.533 1 97.25 85 ASN A O 1
ATOM 649 N N . GLY A 1 86 ? 0.089 -24.484 2.586 1 92.69 86 GLY A N 1
ATOM 650 C CA . GLY A 1 86 ? -0.006 -24.312 4.027 1 92.69 86 GLY A CA 1
ATOM 651 C C . GLY A 1 86 ? -1.369 -23.812 4.477 1 92.69 86 GLY A C 1
ATOM 652 O O . GLY A 1 86 ? -1.644 -23.75 5.676 1 92.69 86 GLY A O 1
ATOM 653 N N . TYR A 1 87 ? -2.287 -23.5 3.553 1 92.31 87 TYR A N 1
ATOM 654 C CA . TYR A 1 87 ? -3.619 -23.031 3.906 1 92.31 87 TYR A CA 1
ATOM 655 C C . TYR A 1 87 ? -4.406 -24.094 4.645 1 92.31 87 TYR A C 1
ATOM 657 O O . TYR A 1 87 ? -4.305 -25.281 4.32 1 92.31 87 TYR A O 1
ATOM 665 N N . ALA A 1 88 ? -5.195 -23.672 5.652 1 85.94 88 ALA A N 1
ATOM 666 C CA . ALA A 1 88 ? -6.066 -24.609 6.344 1 85.94 88 ALA A CA 1
ATOM 667 C C . ALA A 1 88 ? -7.031 -25.281 5.367 1 85.94 88 ALA A C 1
ATOM 669 O O . ALA A 1 88 ? -7.293 -26.484 5.469 1 85.94 88 ALA A O 1
ATOM 670 N N . ILE A 1 89 ? -7.559 -24.438 4.531 1 90.56 89 ILE A N 1
ATOM 671 C CA . ILE A 1 89 ? -8.359 -24.922 3.404 1 90.56 89 ILE A CA 1
ATOM 672 C C . ILE A 1 89 ? -7.648 -24.578 2.094 1 90.56 89 ILE A C 1
ATOM 674 O O . ILE A 1 89 ? -7.805 -23.484 1.56 1 90.56 89 ILE A O 1
ATOM 678 N N . PRO A 1 90 ? -6.949 -25.562 1.543 1 94.56 90 PRO A N 1
ATOM 679 C CA . PRO A 1 90 ? -6.066 -25.312 0.402 1 94.56 90 PRO A CA 1
ATOM 680 C C . PRO A 1 90 ? -6.793 -24.656 -0.771 1 94.56 90 PRO A C 1
ATOM 682 O O . PRO A 1 90 ? -6.23 -23.766 -1.434 1 94.56 90 PRO A O 1
ATOM 685 N N . ALA A 1 91 ? -8.047 -25 -0.991 1 93.44 91 ALA A N 1
ATOM 686 C CA . ALA A 1 91 ? -8.805 -24.516 -2.148 1 93.44 91 ALA A CA 1
ATOM 687 C C . ALA A 1 91 ? -9.094 -23.031 -2.045 1 93.44 91 ALA A C 1
ATOM 689 O O . ALA A 1 91 ? -9.484 -22.391 -3.027 1 93.44 91 ALA A O 1
ATOM 690 N N . GLN A 1 92 ? -8.812 -22.438 -0.885 1 91.56 92 GLN A N 1
ATOM 691 C CA . GLN A 1 92 ? -9.055 -21.016 -0.692 1 91.56 92 GLN A CA 1
ATOM 692 C C . GLN A 1 92 ? -7.891 -20.188 -1.225 1 91.56 92 GLN A C 1
ATOM 694 O O . GLN A 1 92 ? -8.023 -18.969 -1.408 1 91.56 92 GLN A O 1
ATOM 699 N N . LEU A 1 93 ? -6.797 -20.844 -1.369 1 95.56 93 LEU A N 1
ATOM 700 C CA . LEU A 1 93 ? -5.68 -20.156 -2.018 1 95.56 93 LEU A CA 1
ATOM 701 C C . LEU A 1 93 ? -5.969 -19.938 -3.498 1 95.56 93 LEU A C 1
ATOM 703 O O . LEU A 1 93 ? -6.367 -20.859 -4.207 1 95.56 93 LEU A O 1
ATOM 707 N N . GLY A 1 94 ? -5.863 -18.703 -3.934 1 95.62 94 GLY A N 1
ATOM 708 C CA . GLY A 1 94 ? -6.059 -18.438 -5.348 1 95.62 94 GLY A CA 1
ATOM 709 C C . GLY A 1 94 ? -5.227 -19.328 -6.246 1 95.62 94 GLY A C 1
ATOM 710 O O . GLY A 1 94 ? -4.012 -19.453 -6.066 1 95.62 94 GLY A O 1
ATOM 711 N N . VAL A 1 95 ? -5.875 -19.875 -7.156 1 97.19 95 VAL A N 1
ATOM 712 C CA . VAL A 1 95 ? -5.234 -20.859 -8.008 1 97.19 95 VAL A CA 1
ATOM 713 C C . VAL A 1 95 ? -4.133 -20.203 -8.836 1 97.19 95 VAL A C 1
ATOM 715 O O . VAL A 1 95 ? -3.154 -20.844 -9.211 1 97.19 95 VAL A O 1
ATOM 718 N N . ASP A 1 96 ? -4.27 -18.922 -9.148 1 97.12 96 ASP A N 1
ATOM 719 C CA . ASP A 1 96 ? -3.207 -18.203 -9.844 1 97.12 96 ASP A CA 1
ATOM 720 C C . ASP A 1 96 ? -1.94 -18.125 -8.992 1 97.12 96 ASP A C 1
ATOM 722 O O . ASP A 1 96 ? -0.838 -18.359 -9.492 1 97.12 96 ASP A O 1
ATOM 726 N N . ARG A 1 97 ? -2.102 -17.828 -7.715 1 97.81 97 ARG A N 1
ATOM 727 C CA . ARG A 1 97 ? -0.964 -17.812 -6.801 1 97.81 97 ARG A CA 1
ATOM 728 C C . ARG A 1 97 ? -0.332 -19.203 -6.695 1 97.81 97 ARG A C 1
ATOM 730 O O . ARG A 1 97 ? 0.894 -19.328 -6.719 1 97.81 97 ARG A O 1
ATOM 737 N N . TRP A 1 98 ? -1.189 -20.203 -6.602 1 98.38 98 TRP A N 1
ATOM 738 C CA . TRP A 1 98 ? -0.74 -21.594 -6.492 1 98.38 98 TRP A CA 1
ATOM 739 C C . TRP A 1 98 ? 0.077 -22 -7.715 1 98.38 98 TRP A C 1
ATOM 741 O O . TRP A 1 98 ? 1.202 -22.484 -7.582 1 98.38 98 TRP A O 1
ATOM 751 N N . ALA A 1 99 ? -0.47 -21.719 -8.859 1 98.5 99 ALA A N 1
ATOM 752 C CA . ALA A 1 99 ? 0.21 -22.047 -10.117 1 98.5 99 ALA A CA 1
ATOM 753 C C . ALA A 1 99 ? 1.53 -21.281 -10.227 1 98.5 99 ALA A C 1
ATOM 755 O O . ALA A 1 99 ? 2.541 -21.844 -10.648 1 98.5 99 ALA A O 1
ATOM 756 N N . ALA A 1 100 ? 1.535 -20.031 -9.852 1 98.44 100 ALA A N 1
ATOM 757 C CA . ALA A 1 100 ? 2.746 -19.219 -9.914 1 98.44 100 ALA A CA 1
ATOM 758 C C . ALA A 1 100 ? 3.836 -19.781 -9.008 1 98.44 100 ALA A C 1
ATOM 760 O O . ALA A 1 100 ? 5.004 -19.844 -9.398 1 98.44 100 ALA A O 1
ATOM 761 N N . MET A 1 101 ? 3.463 -20.188 -7.844 1 98.38 101 MET A N 1
ATOM 762 C CA . MET A 1 101 ? 4.426 -20.75 -6.902 1 98.38 101 MET A CA 1
ATOM 763 C C . MET A 1 101 ? 5.016 -22.047 -7.441 1 98.38 101 MET A C 1
ATOM 765 O O . MET A 1 101 ? 6.215 -22.297 -7.293 1 98.38 101 MET A O 1
ATOM 769 N N . ILE A 1 102 ? 4.168 -22.844 -8.023 1 98.06 102 ILE A N 1
ATOM 770 C CA . ILE A 1 102 ? 4.617 -24.109 -8.594 1 98.06 102 ILE A CA 1
ATOM 771 C C . ILE A 1 102 ? 5.652 -23.844 -9.68 1 98.06 102 ILE A C 1
ATOM 773 O O . ILE A 1 102 ? 6.719 -24.453 -9.695 1 98.06 102 ILE A O 1
ATOM 777 N N . ALA A 1 103 ? 5.367 -22.891 -10.547 1 97.94 103 ALA A N 1
ATOM 778 C CA . ALA A 1 103 ? 6.312 -22.547 -11.602 1 97.94 103 ALA A CA 1
ATOM 779 C C . ALA A 1 103 ? 7.625 -22.031 -11.016 1 97.94 103 ALA A C 1
ATOM 781 O O . ALA A 1 103 ? 8.711 -22.438 -11.453 1 97.94 103 ALA A O 1
ATOM 782 N N . ALA A 1 104 ? 7.539 -21.172 -10.039 1 97.56 104 ALA A N 1
ATOM 783 C CA . ALA A 1 104 ? 8.727 -20.609 -9.398 1 97.56 104 ALA A CA 1
ATOM 784 C C . ALA A 1 104 ? 9.586 -21.703 -8.773 1 97.56 104 ALA A C 1
ATOM 786 O O . ALA A 1 104 ? 10.812 -21.719 -8.922 1 97.56 104 ALA A O 1
ATOM 787 N N . TRP A 1 105 ? 8.93 -22.609 -8.07 1 97.19 105 TRP A N 1
ATOM 788 C CA . TRP A 1 105 ? 9.633 -23.719 -7.438 1 97.19 105 TRP A CA 1
ATOM 789 C C . TRP A 1 105 ? 10.352 -24.578 -8.477 1 97.19 105 TRP A C 1
ATOM 791 O O . TRP A 1 105 ? 11.508 -24.969 -8.273 1 97.19 105 TRP A O 1
ATOM 801 N N . GLN A 1 106 ? 9.68 -24.844 -9.602 1 95.56 106 GLN A N 1
ATOM 802 C CA . GLN A 1 106 ? 10.297 -25.656 -10.641 1 95.56 106 GLN A CA 1
ATOM 803 C C . GLN A 1 106 ? 11.5 -24.953 -11.258 1 95.56 106 GLN A C 1
ATOM 805 O O . GLN A 1 106 ? 12.461 -25.609 -11.672 1 95.56 106 GLN A O 1
ATOM 810 N N . HIS A 1 107 ? 11.469 -23.625 -11.289 1 91.62 107 HIS A N 1
ATOM 811 C CA . HIS A 1 107 ? 12.547 -22.828 -11.867 1 91.62 107 HIS A CA 1
ATOM 812 C C . HIS A 1 107 ? 13.758 -22.781 -10.945 1 91.62 107 HIS A C 1
ATOM 814 O O . HIS A 1 107 ? 14.891 -22.984 -11.383 1 91.62 107 HIS A O 1
ATOM 820 N N . TYR A 1 108 ? 13.57 -22.578 -9.664 1 90.25 108 TYR A N 1
ATOM 821 C CA . TYR A 1 108 ? 14.68 -22.281 -8.766 1 90.25 108 TYR A CA 1
ATOM 822 C C . TYR A 1 108 ? 15.062 -23.5 -7.938 1 90.25 108 TYR A C 1
ATOM 824 O O . TYR A 1 108 ? 16.219 -23.641 -7.543 1 90.25 108 TYR A O 1
ATOM 832 N N . GLN A 1 109 ? 14.102 -24.344 -7.5 1 95.19 109 GLN A N 1
ATOM 833 C CA . GLN A 1 109 ? 14.297 -25.484 -6.605 1 95.19 109 GLN A CA 1
ATOM 834 C C . GLN A 1 109 ? 14.992 -25.047 -5.316 1 95.19 109 GLN A C 1
ATOM 836 O O . GLN A 1 109 ? 15.906 -25.719 -4.832 1 95.19 109 GLN A O 1
ATOM 841 N N . ARG A 1 110 ? 14.758 -23.859 -4.852 1 95.19 110 ARG A N 1
ATOM 842 C CA . ARG A 1 110 ? 15.188 -23.312 -3.57 1 95.19 110 ARG A CA 1
ATOM 843 C C . ARG A 1 110 ? 14.164 -22.312 -3.027 1 95.19 110 ARG A C 1
ATOM 845 O O . ARG A 1 110 ? 13.242 -21.922 -3.738 1 95.19 110 ARG A O 1
ATOM 852 N N . SER A 1 111 ? 14.305 -21.969 -1.823 1 97.31 111 SER A N 1
ATOM 853 C CA . SER A 1 111 ? 13.422 -20.969 -1.237 1 97.31 111 SER A CA 1
ATOM 854 C C . SER A 1 111 ? 13.406 -19.688 -2.068 1 97.31 111 SER A C 1
ATOM 856 O O . SER A 1 111 ? 14.453 -19.25 -2.566 1 97.31 111 SER A O 1
ATOM 858 N N . CYS A 1 112 ? 12.234 -19.141 -2.27 1 97.25 112 CYS A N 1
ATOM 859 C CA . CYS A 1 112 ? 12.133 -17.938 -3.105 1 97.25 112 CYS A CA 1
ATOM 860 C C . CYS A 1 112 ? 10.875 -17.156 -2.775 1 97.25 112 CYS A C 1
ATOM 862 O O . CYS A 1 112 ? 9.992 -17.641 -2.061 1 97.25 112 CYS A O 1
ATOM 864 N N . LEU A 1 113 ? 10.875 -15.969 -3.156 1 97.69 113 LEU A N 1
ATOM 865 C CA . LEU A 1 113 ? 9.727 -15.078 -3.055 1 97.69 113 LEU A CA 1
ATOM 866 C C . LEU A 1 113 ? 9.039 -14.914 -4.406 1 97.69 113 LEU A C 1
ATOM 868 O O . LEU A 1 113 ? 9.703 -14.641 -5.414 1 97.69 113 LEU A O 1
ATOM 872 N N . VAL A 1 114 ? 7.727 -15.141 -4.453 1 98.5 114 VAL A N 1
ATOM 873 C CA . VAL A 1 114 ? 6.969 -15.055 -5.695 1 98.5 114 VAL A CA 1
ATOM 874 C C . VAL A 1 114 ? 6.023 -13.852 -5.637 1 98.5 114 VAL A C 1
ATOM 876 O O . VAL A 1 114 ? 5.117 -13.812 -4.805 1 98.5 114 VAL A O 1
ATOM 879 N N . VAL A 1 115 ? 6.227 -12.914 -6.52 1 98.19 115 VAL A N 1
ATOM 880 C CA . VAL A 1 115 ? 5.449 -11.68 -6.543 1 98.19 115 VAL A CA 1
ATOM 881 C C . VAL A 1 115 ? 4.629 -11.602 -7.828 1 98.19 115 VAL A C 1
ATOM 883 O O . VAL A 1 115 ? 5.164 -11.773 -8.922 1 98.19 115 VAL A O 1
ATOM 886 N N . ASN A 1 116 ? 3.381 -11.461 -7.742 1 97.38 116 ASN A N 1
ATOM 887 C CA . ASN A 1 116 ? 2.51 -11.133 -8.867 1 97.38 116 ASN A CA 1
ATOM 888 C C . ASN A 1 116 ? 1.896 -9.742 -8.711 1 97.38 116 ASN A C 1
ATOM 890 O O . ASN A 1 116 ? 1.017 -9.539 -7.875 1 97.38 116 ASN A O 1
ATOM 894 N N . ALA A 1 117 ? 2.328 -8.812 -9.492 1 96.56 117 ALA A N 1
ATOM 895 C CA . ALA A 1 117 ? 1.924 -7.41 -9.383 1 96.56 117 ALA A CA 1
ATOM 896 C C . ALA A 1 117 ? 0.884 -7.055 -10.445 1 96.56 117 ALA A C 1
ATOM 898 O O . ALA A 1 117 ? 1.232 -6.598 -11.531 1 96.56 117 ALA A O 1
ATOM 899 N N . GLY A 1 118 ? -0.35 -7.168 -10.164 1 93.25 118 GLY A N 1
ATOM 900 C CA . GLY A 1 118 ? -1.46 -6.82 -11.039 1 93.25 118 GLY A CA 1
ATOM 901 C C . GLY A 1 118 ? -2.525 -5.988 -10.352 1 93.25 118 GLY A C 1
ATOM 902 O O . GLY A 1 118 ? -2.215 -4.992 -9.695 1 93.25 118 GLY A O 1
ATOM 903 N N . THR A 1 119 ? -3.869 -6.441 -10.555 1 93.5 119 THR A N 1
ATOM 904 C CA . THR A 1 119 ? -4.953 -5.77 -9.852 1 93.5 119 THR A CA 1
ATOM 905 C C . THR A 1 119 ? -4.711 -5.781 -8.344 1 93.5 119 THR A C 1
ATOM 907 O O . THR A 1 119 ? -4.84 -4.75 -7.68 1 93.5 119 THR A O 1
ATOM 910 N N . ALA A 1 120 ? -4.426 -6.914 -7.93 1 95.56 120 ALA A N 1
ATOM 911 C CA . ALA A 1 120 ? -3.854 -7.07 -6.598 1 95.56 120 ALA A CA 1
ATOM 912 C C . ALA A 1 120 ? -2.373 -7.43 -6.676 1 95.56 120 ALA A C 1
ATOM 914 O O . ALA A 1 120 ? -1.905 -7.941 -7.695 1 95.56 120 ALA A O 1
ATOM 915 N N . LEU A 1 121 ? -1.636 -7.027 -5.73 1 97.56 121 LEU A N 1
ATOM 916 C CA . LEU A 1 121 ? -0.251 -7.461 -5.578 1 97.56 121 LEU A CA 1
ATOM 917 C C . LEU A 1 121 ? -0.134 -8.547 -4.516 1 97.56 121 LEU A C 1
ATOM 919 O O . LEU A 1 121 ? -0.53 -8.344 -3.365 1 97.56 121 LEU A O 1
ATOM 923 N N . THR A 1 122 ? 0.313 -9.711 -4.91 1 97.94 122 THR A N 1
ATOM 924 C CA . THR A 1 122 ? 0.525 -10.805 -3.975 1 97.94 122 THR A CA 1
ATOM 925 C C . THR A 1 122 ? 2.014 -11.109 -3.826 1 97.94 122 THR A C 1
ATOM 927 O O . THR A 1 122 ? 2.775 -10.992 -4.785 1 97.94 122 THR A O 1
ATOM 930 N N . VAL A 1 123 ? 2.379 -11.398 -2.666 1 98.56 123 VAL A N 1
ATOM 931 C CA . VAL A 1 123 ? 3.734 -11.82 -2.336 1 98.56 123 VAL A CA 1
ATOM 932 C C . VAL A 1 123 ? 3.689 -13.141 -1.562 1 98.56 123 VAL A C 1
ATOM 934 O O . VAL A 1 123 ? 3.221 -13.18 -0.422 1 98.56 123 VAL A O 1
ATOM 937 N N . ASP A 1 124 ? 4.184 -14.164 -2.158 1 98.56 124 ASP A N 1
ATOM 938 C CA . ASP A 1 124 ? 4.082 -15.5 -1.57 1 98.56 124 ASP A CA 1
ATOM 939 C C . ASP A 1 124 ? 5.465 -16.047 -1.229 1 98.56 124 ASP A C 1
ATOM 941 O O . ASP A 1 124 ? 6.398 -15.93 -2.021 1 98.56 124 ASP A O 1
ATOM 945 N N . MET A 1 125 ? 5.59 -16.625 -0.064 1 98.19 125 MET A N 1
ATOM 946 C CA . MET A 1 125 ? 6.863 -17.125 0.442 1 98.19 125 MET A CA 1
ATOM 947 C C . MET A 1 125 ? 6.91 -18.656 0.371 1 98.19 125 MET A C 1
ATOM 949 O O . MET A 1 125 ? 6.086 -19.328 0.985 1 98.19 125 MET A O 1
ATOM 953 N N . ILE A 1 126 ? 7.887 -19.141 -0.357 1 97.75 126 ILE A N 1
ATOM 954 C CA . ILE A 1 126 ? 8.133 -20.578 -0.476 1 97.75 126 ILE A CA 1
ATOM 955 C C . ILE A 1 126 ? 9.438 -20.938 0.232 1 97.75 126 ILE A C 1
ATOM 957 O O . ILE A 1 126 ? 10.445 -20.234 0.089 1 97.75 126 ILE A O 1
ATOM 961 N N . GLU A 1 127 ? 9.406 -21.984 0.954 1 97.81 127 GLU A N 1
ATOM 962 C CA . GLU A 1 127 ? 10.602 -22.484 1.621 1 97.81 127 GLU A CA 1
ATOM 963 C C . GLU A 1 127 ? 10.953 -23.891 1.148 1 97.81 127 GLU A C 1
ATOM 965 O O . GLU A 1 127 ? 10.094 -24.781 1.123 1 97.81 127 GLU A O 1
ATOM 970 N N . SER A 1 128 ? 12.156 -24.078 0.749 1 97.75 128 SER A N 1
ATOM 971 C CA . SER A 1 128 ? 12.664 -25.422 0.477 1 97.75 128 SER A CA 1
ATOM 972 C C . SER A 1 128 ? 12.797 -26.234 1.761 1 97.75 128 SER A C 1
ATOM 974 O O . SER A 1 128 ? 13.57 -25.875 2.648 1 97.75 128 SER A O 1
ATOM 976 N N . THR A 1 129 ? 12.102 -27.344 1.876 1 96.25 129 THR A N 1
ATOM 977 C CA . THR A 1 129 ? 12.086 -28.125 3.105 1 96.25 129 THR A CA 1
ATOM 978 C C . THR A 1 129 ? 12.961 -29.375 2.967 1 96.25 129 THR A C 1
ATOM 980 O O . THR A 1 129 ? 13.5 -29.875 3.957 1 96.25 129 THR A O 1
ATOM 983 N N . ALA A 1 130 ? 13.055 -29.953 1.79 1 95.5 130 ALA A N 1
ATOM 984 C CA . ALA A 1 130 ? 13.875 -31.094 1.404 1 95.5 130 ALA A CA 1
ATOM 985 C C . ALA A 1 130 ? 14.141 -31.094 -0.099 1 95.5 130 ALA A C 1
ATOM 987 O O . ALA A 1 130 ? 13.523 -30.328 -0.846 1 95.5 130 ALA A O 1
ATOM 988 N N . PRO A 1 131 ? 15.148 -31.875 -0.525 1 94.75 131 PRO A N 1
ATOM 989 C CA . PRO A 1 131 ? 15.344 -31.953 -1.975 1 94.75 131 PRO A CA 1
ATOM 990 C C . PRO A 1 131 ? 14.055 -32.281 -2.729 1 94.75 131 PRO A C 1
ATOM 992 O O . PRO A 1 131 ? 13.406 -33.281 -2.432 1 94.75 131 PRO A O 1
ATOM 995 N N . GLY A 1 132 ? 13.664 -31.359 -3.547 1 95.75 132 GLY A N 1
ATOM 996 C CA . GLY A 1 132 ? 12.492 -31.594 -4.383 1 95.75 132 GLY A CA 1
ATOM 997 C C . GLY A 1 132 ? 11.188 -31.266 -3.678 1 95.75 132 GLY A C 1
ATOM 998 O O . GLY A 1 132 ? 10.109 -31.469 -4.238 1 95.75 132 GLY A O 1
ATOM 999 N N . GLN A 1 133 ? 11.344 -30.719 -2.441 1 97.38 133 GLN A N 1
ATOM 1000 C CA . GLN A 1 133 ? 10.148 -30.422 -1.665 1 97.38 133 GLN A CA 1
ATOM 1001 C C . GLN A 1 133 ? 10.18 -28.984 -1.13 1 97.38 133 GLN A C 1
ATOM 1003 O O . GLN A 1 133 ? 11.227 -28.5 -0.708 1 97.38 133 GLN A O 1
ATOM 1008 N N . ALA A 1 134 ? 9.094 -28.406 -1.244 1 97.94 134 ALA A N 1
ATOM 1009 C CA . ALA A 1 134 ? 8.953 -27.047 -0.727 1 97.94 134 ALA A CA 1
ATOM 1010 C C . ALA A 1 134 ? 7.598 -26.844 -0.048 1 97.94 134 ALA A C 1
ATOM 1012 O O . ALA A 1 134 ? 6.695 -27.672 -0.204 1 97.94 134 ALA A O 1
ATOM 1013 N N . CYS A 1 135 ? 7.516 -25.812 0.714 1 97.69 135 CYS A N 1
ATOM 1014 C CA . CYS A 1 135 ? 6.281 -25.469 1.411 1 97.69 135 CYS A CA 1
ATOM 1015 C C . CYS A 1 135 ? 5.941 -24 1.229 1 97.69 135 CYS A C 1
ATOM 1017 O O . CYS A 1 135 ? 6.82 -23.141 1.31 1 97.69 135 CYS A O 1
ATOM 1019 N N . PHE A 1 136 ? 4.695 -23.828 0.891 1 98.38 136 PHE A N 1
ATOM 1020 C CA . PHE A 1 136 ? 4.164 -22.469 0.964 1 98.38 136 PHE A CA 1
ATOM 1021 C C . PHE A 1 136 ? 3.98 -22.031 2.414 1 98.38 136 PHE A C 1
ATOM 1023 O O . PHE A 1 136 ? 3.113 -22.562 3.119 1 98.38 136 PHE A O 1
ATOM 1030 N N . LEU A 1 137 ? 4.699 -20.984 2.869 1 97.38 137 LEU A N 1
ATOM 1031 C CA . LEU A 1 137 ? 4.723 -20.578 4.266 1 97.38 137 LEU A CA 1
ATOM 1032 C C . LEU A 1 137 ? 3.596 -19.578 4.559 1 97.38 137 LEU A C 1
ATOM 1034 O O . LEU A 1 137 ? 3.199 -19.406 5.711 1 97.38 137 LEU A O 1
ATOM 1038 N N . GLY A 1 138 ? 3.191 -18.891 3.535 1 97.69 138 GLY A N 1
ATOM 1039 C CA . GLY A 1 138 ? 2.25 -17.781 3.625 1 97.69 138 GLY A CA 1
ATOM 1040 C C . GLY A 1 138 ? 2.562 -16.656 2.664 1 97.69 138 GLY A C 1
ATOM 1041 O O . GLY A 1 138 ? 3.666 -16.594 2.117 1 97.69 138 GLY A O 1
ATOM 1042 N N . GLY A 1 139 ? 1.581 -15.852 2.436 1 97.81 139 GLY A N 1
ATOM 1043 C CA . GLY A 1 139 ? 1.737 -14.719 1.539 1 97.81 139 GLY A CA 1
ATOM 1044 C C . GLY A 1 139 ? 0.785 -13.578 1.847 1 97.81 139 GLY A C 1
ATOM 1045 O O . GLY A 1 139 ? -0.182 -13.75 2.592 1 97.81 139 GLY A O 1
ATOM 1046 N N . ILE A 1 140 ? 1.066 -12.469 1.304 1 98.12 140 ILE A N 1
ATOM 1047 C CA . ILE A 1 140 ? 0.236 -11.297 1.564 1 98.12 140 ILE A CA 1
ATOM 1048 C C . ILE A 1 140 ? -0.475 -10.875 0.281 1 98.12 140 ILE A C 1
ATOM 1050 O O . ILE A 1 140 ? -0.084 -11.281 -0.815 1 98.12 140 ILE A O 1
ATOM 1054 N N . ILE A 1 141 ? -1.558 -10.133 0.447 1 97.12 141 ILE A N 1
ATOM 1055 C CA . ILE A 1 141 ? -2.342 -9.531 -0.628 1 97.12 141 ILE A CA 1
ATOM 1056 C C . ILE A 1 141 ? -2.553 -8.047 -0.35 1 97.12 141 ILE A C 1
ATOM 1058 O O . ILE A 1 141 ? -2.936 -7.664 0.758 1 97.12 141 ILE A O 1
ATOM 1062 N N . MET A 1 142 ? -2.287 -7.234 -1.231 1 97.81 142 MET A N 1
ATOM 1063 C CA . MET A 1 142 ? -2.539 -5.797 -1.161 1 97.81 142 MET A CA 1
ATOM 1064 C C . MET A 1 142 ? -3.037 -5.266 -2.502 1 97.81 142 MET A C 1
ATOM 1066 O O . MET A 1 142 ? -2.926 -5.945 -3.523 1 97.81 142 MET A O 1
ATOM 1070 N N . PRO A 1 143 ? -3.656 -4.094 -2.516 1 97.38 143 PRO A N 1
ATOM 1071 C CA . PRO A 1 143 ? -4.039 -3.557 -3.822 1 97.38 143 PRO A CA 1
ATOM 1072 C C . PRO A 1 143 ? -2.836 -3.26 -4.715 1 97.38 143 PRO A C 1
ATOM 1074 O O . PRO A 1 143 ? -1.786 -2.842 -4.223 1 97.38 143 PRO A O 1
ATOM 1077 N N . GLY A 1 144 ? -2.988 -3.529 -5.969 1 96.94 144 GLY A N 1
ATOM 1078 C CA . GLY A 1 144 ? -1.969 -3.135 -6.93 1 96.94 144 GLY A CA 1
ATOM 1079 C C . GLY A 1 144 ? -1.82 -1.631 -7.059 1 96.94 144 GLY A C 1
ATOM 1080 O O . GLY A 1 144 ? -2.559 -0.872 -6.426 1 96.94 144 GLY A O 1
ATOM 1081 N N . ILE A 1 145 ? -0.922 -1.229 -7.871 1 96.31 145 ILE A N 1
ATOM 1082 C CA . ILE A 1 145 ? -0.56 0.177 -8 1 96.31 145 ILE A CA 1
ATOM 1083 C C . ILE A 1 145 ? -1.761 0.974 -8.508 1 96.31 145 ILE A C 1
ATOM 1085 O O . ILE A 1 145 ? -2.146 1.977 -7.902 1 96.31 145 ILE A O 1
ATOM 1089 N N . ARG A 1 146 ? -2.361 0.557 -9.555 1 94.06 146 ARG A N 1
ATOM 1090 C CA . ARG A 1 146 ? -3.492 1.267 -10.141 1 94.06 146 ARG A CA 1
ATOM 1091 C C . ARG A 1 146 ? -4.684 1.278 -9.195 1 94.06 146 ARG A C 1
ATOM 1093 O O . ARG A 1 146 ? -5.371 2.295 -9.062 1 94.06 146 ARG A O 1
ATOM 1100 N N . LEU A 1 147 ? -4.953 0.133 -8.633 1 95.12 147 LEU A N 1
ATOM 1101 C CA . LEU A 1 147 ? -6.074 0.03 -7.707 1 95.12 147 LEU A CA 1
ATOM 1102 C C . LEU A 1 147 ? -5.879 0.964 -6.516 1 95.12 147 LEU A C 1
ATOM 1104 O O . LEU A 1 147 ? -6.84 1.568 -6.031 1 95.12 147 LEU A O 1
ATOM 1108 N N . MET A 1 148 ? -4.672 1.068 -6 1 96.62 148 MET A N 1
ATOM 1109 C CA . MET A 1 148 ? -4.387 2.021 -4.934 1 96.62 148 MET A CA 1
ATOM 1110 C C . MET A 1 148 ? -4.715 3.445 -5.371 1 96.62 148 MET A C 1
ATOM 1112 O O . MET A 1 148 ? -5.402 4.176 -4.652 1 96.62 148 MET A O 1
ATOM 1116 N N . GLN A 1 149 ? -4.266 3.803 -6.512 1 95.94 149 GLN A N 1
ATOM 1117 C CA . GLN A 1 149 ? -4.473 5.156 -7.016 1 95.94 149 GLN A CA 1
ATOM 1118 C C . GLN A 1 149 ? -5.953 5.441 -7.234 1 95.94 149 GLN A C 1
ATOM 1120 O O . GLN A 1 149 ? -6.449 6.508 -6.867 1 95.94 149 GLN A O 1
ATOM 1125 N N . GLU A 1 150 ? -6.648 4.461 -7.77 1 94.06 150 GLU A N 1
ATOM 1126 C CA . GLU A 1 150 ? -8.078 4.609 -8 1 94.06 150 GLU A CA 1
ATOM 1127 C C . GLU A 1 150 ? -8.844 4.742 -6.688 1 94.06 150 GLU A C 1
ATOM 1129 O O . GLU A 1 150 ? -9.82 5.488 -6.605 1 94.06 150 GLU A O 1
ATOM 1134 N N . SER A 1 151 ? -8.43 3.969 -5.73 1 94.81 151 SER A N 1
ATOM 1135 C CA . SER A 1 151 ? -9.102 4.023 -4.438 1 94.81 151 SER A CA 1
ATOM 1136 C C . SER A 1 151 ? -8.969 5.402 -3.799 1 94.81 151 SER A C 1
ATOM 1138 O O . SER A 1 151 ? -9.891 5.887 -3.146 1 94.81 151 SER A O 1
ATOM 1140 N N . LEU A 1 152 ? -7.82 6.055 -3.93 1 94.62 152 LEU A N 1
ATOM 1141 C CA . LEU A 1 152 ? -7.594 7.402 -3.414 1 94.62 152 LEU A CA 1
ATOM 1142 C C . LEU A 1 152 ? -8.484 8.414 -4.129 1 94.62 152 LEU A C 1
ATOM 1144 O O . LEU A 1 152 ? -9.062 9.297 -3.492 1 94.62 152 LEU A O 1
ATOM 1148 N N . ALA A 1 153 ? -8.547 8.281 -5.414 1 90.69 153 ALA A N 1
ATOM 1149 C CA . ALA A 1 153 ? -9.359 9.188 -6.219 1 90.69 153 ALA A CA 1
ATOM 1150 C C . ALA A 1 153 ? -10.82 9.133 -5.801 1 90.69 153 ALA A C 1
ATOM 1152 O O . ALA A 1 153 ? -11.516 10.148 -5.816 1 90.69 153 ALA A O 1
ATOM 1153 N N . SER A 1 154 ? -11.242 8 -5.383 1 87.31 154 SER A N 1
ATOM 1154 C CA . SER A 1 154 ? -12.641 7.805 -4.992 1 87.31 154 SER A CA 1
ATOM 1155 C C . SER A 1 154 ? -12.883 8.289 -3.566 1 87.31 154 SER A C 1
ATOM 1157 O O . SER A 1 154 ? -13.992 8.719 -3.234 1 87.31 154 SER A O 1
ATOM 1159 N N . ALA A 1 155 ? -11.93 8.211 -2.719 1 85.94 155 ALA A N 1
ATOM 1160 C CA . ALA A 1 155 ? -12.125 8.43 -1.287 1 85.94 155 ALA A CA 1
ATOM 1161 C C . ALA A 1 155 ? -11.797 9.867 -0.901 1 85.94 155 ALA A C 1
ATOM 1163 O O . ALA A 1 155 ? -12.328 10.391 0.088 1 85.94 155 ALA A O 1
ATOM 1164 N N . ALA A 1 156 ? -10.828 10.523 -1.492 1 76.75 156 ALA A N 1
ATOM 1165 C CA . ALA A 1 156 ? -10.328 11.82 -1.056 1 76.75 156 ALA A CA 1
ATOM 1166 C C . ALA A 1 156 ? -10.766 12.93 -2.012 1 76.75 156 ALA A C 1
ATOM 1168 O O . ALA A 1 156 ? -10.633 12.797 -3.23 1 76.75 156 ALA A O 1
ATOM 1169 N N . ALA A 1 157 ? -11.203 13.938 -1.342 1 71.56 157 ALA A N 1
ATOM 1170 C CA . ALA A 1 157 ? -11.594 15.125 -2.096 1 71.56 157 ALA A CA 1
ATOM 1171 C C . ALA A 1 157 ? -10.383 15.805 -2.723 1 71.56 157 ALA A C 1
ATOM 1173 O O . ALA A 1 157 ? -9.297 15.812 -2.135 1 71.56 157 ALA A O 1
ATOM 1174 N N . ASN A 1 158 ? -10.352 16.031 -3.957 1 68.06 158 ASN A N 1
ATOM 1175 C CA . ASN A 1 158 ? -9.352 16.875 -4.602 1 68.06 158 ASN A CA 1
ATOM 1176 C C . ASN A 1 158 ? -8.234 16.062 -5.227 1 68.06 158 ASN A C 1
ATOM 1178 O O . ASN A 1 158 ? -7.141 16.578 -5.48 1 68.06 158 ASN A O 1
ATOM 1182 N N . ILE A 1 159 ? -8.359 14.766 -4.973 1 71.19 159 ILE A N 1
ATOM 1183 C CA . ILE A 1 159 ? -7.398 13.938 -5.691 1 71.19 159 ILE A CA 1
ATOM 1184 C C . ILE A 1 159 ? -7.934 13.609 -7.082 1 71.19 159 ILE A C 1
ATOM 1186 O O . ILE A 1 159 ? -9.023 13.047 -7.219 1 71.19 159 ILE A O 1
ATOM 1190 N N . GLY A 1 160 ? -7.488 14.289 -8.086 1 64.56 160 GLY A N 1
ATOM 1191 C CA . GLY A 1 160 ? -7.93 14.117 -9.461 1 64.56 160 GLY A CA 1
ATOM 1192 C C . GLY A 1 160 ? -7.344 12.891 -10.125 1 64.56 160 GLY A C 1
ATOM 1193 O O . GLY A 1 160 ? -6.898 11.961 -9.453 1 64.56 160 GLY A O 1
ATOM 1194 N N . ALA A 1 161 ? -7.438 13.023 -11.43 1 63.19 161 ALA A N 1
ATOM 1195 C CA . ALA A 1 161 ? -6.977 11.922 -12.273 1 63.19 161 ALA A CA 1
ATOM 1196 C C . ALA A 1 161 ? -5.492 11.641 -12.047 1 63.19 161 ALA A C 1
ATOM 1198 O O . ALA A 1 161 ? -4.703 12.57 -11.844 1 63.19 161 ALA A O 1
ATOM 1199 N N . MET A 1 162 ? -5.129 10.461 -12.062 1 68.62 162 MET A N 1
ATOM 1200 C CA . MET A 1 162 ? -3.875 9.961 -11.508 1 68.62 162 MET A CA 1
ATOM 1201 C C . MET A 1 162 ? -2.855 9.695 -12.609 1 68.62 162 MET A C 1
ATOM 1203 O O .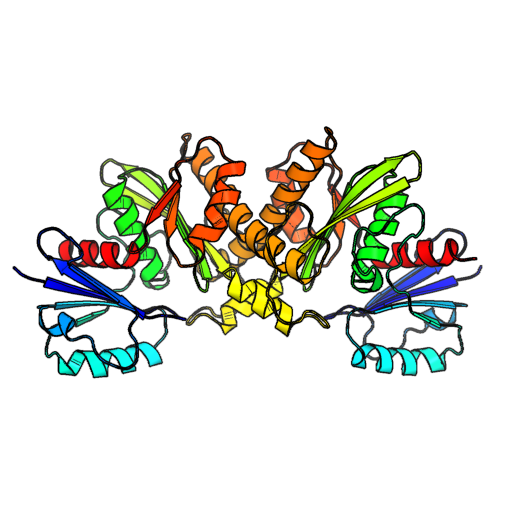 MET A 1 162 ? -2.703 8.555 -13.055 1 68.62 162 MET A O 1
ATOM 1207 N N . HIS A 1 163 ? -2.146 10.711 -13.039 1 83.06 163 HIS A N 1
ATOM 1208 C CA . HIS A 1 163 ? -1.049 10.617 -13.992 1 83.06 163 HIS A CA 1
ATOM 1209 C C . HIS A 1 163 ? 0.249 11.148 -13.398 1 83.06 163 HIS A C 1
ATOM 1211 O O . HIS A 1 163 ? 0.974 11.906 -14.055 1 83.06 163 HIS A O 1
ATOM 1217 N N . GLY A 1 164 ? 0.627 10.812 -12.367 1 93.38 164 GLY A N 1
ATOM 1218 C CA . GLY A 1 164 ? 1.868 11.266 -11.766 1 93.38 164 GLY A CA 1
ATOM 1219 C C . GLY A 1 164 ? 3.061 10.398 -12.125 1 93.38 164 GLY A C 1
ATOM 1220 O O . GLY A 1 164 ? 2.908 9.352 -12.758 1 93.38 164 GLY A O 1
ATOM 1221 N N . VAL A 1 165 ? 4.266 10.93 -11.852 1 95.25 165 VAL A N 1
ATOM 1222 C CA . VAL A 1 165 ? 5.512 10.203 -12.07 1 95.25 165 VAL A CA 1
ATOM 1223 C C . VAL A 1 165 ? 6.223 10 -10.734 1 95.25 165 VAL A C 1
ATOM 1225 O O . VAL A 1 165 ? 6.055 10.789 -9.805 1 95.25 165 VAL A O 1
ATOM 1228 N N . PHE A 1 166 ? 6.98 9.008 -10.727 1 96.5 166 PHE A N 1
ATOM 1229 C CA . PHE A 1 166 ? 7.73 8.719 -9.508 1 96.5 166 PHE A CA 1
ATOM 1230 C C . PHE A 1 166 ? 8.766 9.805 -9.242 1 96.5 166 PHE A C 1
ATOM 1232 O O . PHE A 1 166 ? 9.453 10.258 -10.164 1 96.5 166 PHE A O 1
ATOM 1239 N N . ARG A 1 167 ? 8.867 10.195 -8.023 1 96.31 167 ARG A N 1
ATOM 1240 C CA . ARG A 1 167 ? 9.898 11.102 -7.52 1 96.31 167 ARG A CA 1
ATOM 1241 C C . ARG A 1 167 ? 10.367 10.68 -6.133 1 96.31 167 ARG A C 1
ATOM 1243 O O . ARG A 1 167 ? 9.555 10.258 -5.301 1 96.31 167 ARG A O 1
ATOM 1250 N N . ASP A 1 168 ? 11.664 10.805 -5.918 1 95.94 168 ASP A N 1
ATOM 1251 C CA . ASP A 1 168 ? 12.141 10.57 -4.559 1 95.94 168 ASP A CA 1
ATOM 1252 C C . ASP A 1 168 ? 11.5 11.547 -3.576 1 95.94 168 ASP A C 1
ATOM 1254 O O . ASP A 1 168 ? 11.172 11.172 -2.449 1 95.94 168 ASP A O 1
ATOM 1258 N N . PHE A 1 169 ? 11.359 12.781 -4.043 1 97.5 169 PHE A N 1
ATOM 1259 C CA . PHE A 1 169 ? 10.789 13.867 -3.256 1 97.5 169 PHE A CA 1
ATOM 1260 C C . PHE A 1 169 ? 9.648 14.539 -4.012 1 97.5 169 PHE A C 1
ATOM 1262 O O . PHE A 1 169 ? 9.805 15.664 -4.508 1 97.5 169 PHE A O 1
ATOM 1269 N N . PRO A 1 170 ? 8.438 13.906 -4.035 1 96.81 170 PRO A N 1
ATOM 1270 C CA . PRO A 1 170 ? 7.348 14.445 -4.844 1 96.81 170 PRO A CA 1
ATOM 1271 C C . PRO A 1 170 ? 6.785 15.75 -4.277 1 96.81 170 PRO A C 1
ATOM 1273 O O . PRO A 1 170 ? 6.582 15.859 -3.064 1 96.81 170 PRO A O 1
ATOM 1276 N N . LEU A 1 171 ? 6.484 16.719 -5.141 1 96.25 171 LEU A N 1
ATOM 1277 C CA . LEU A 1 171 ? 6.012 18.047 -4.754 1 96.25 171 LEU A CA 1
ATOM 1278 C C . LEU A 1 171 ? 4.707 18.391 -5.461 1 96.25 171 LEU A C 1
ATOM 1280 O O . LEU A 1 171 ? 4.418 19.562 -5.699 1 96.25 171 LEU A O 1
ATOM 1284 N N . SER A 1 172 ? 3.994 17.391 -5.887 1 93.5 172 SER A N 1
ATOM 1285 C CA . SER A 1 172 ? 2.629 17.484 -6.391 1 93.5 172 SER A CA 1
ATOM 1286 C C . SER A 1 172 ? 1.78 16.312 -5.918 1 93.5 172 SER A C 1
ATOM 1288 O O . SER A 1 172 ? 2.309 15.234 -5.625 1 93.5 172 SER A O 1
ATOM 1290 N N . THR A 1 173 ? 0.514 16.547 -5.875 1 92.5 173 THR A N 1
ATOM 1291 C CA . THR A 1 173 ? -0.391 15.508 -5.406 1 92.5 173 THR A CA 1
ATOM 1292 C C . THR A 1 173 ? -0.314 14.273 -6.305 1 92.5 173 THR A C 1
ATOM 1294 O O . THR A 1 173 ? -0.263 13.148 -5.816 1 92.5 173 THR A O 1
ATOM 1297 N N . GLN A 1 174 ? -0.252 14.531 -7.617 1 93.38 174 GLN A N 1
ATOM 1298 C CA . GLN A 1 174 ? -0.199 13.43 -8.578 1 93.38 174 GLN A CA 1
ATOM 1299 C C . GLN A 1 174 ? 1.075 12.609 -8.406 1 93.38 174 GLN A C 1
ATOM 1301 O O . GLN A 1 174 ? 1.026 11.375 -8.375 1 93.38 174 GLN A O 1
ATOM 1306 N N . ASP A 1 175 ? 2.205 13.281 -8.281 1 96.12 175 ASP A N 1
ATOM 1307 C CA . ASP A 1 175 ? 3.477 12.594 -8.078 1 96.12 175 ASP A CA 1
ATOM 1308 C C . ASP A 1 175 ? 3.508 11.898 -6.719 1 96.12 175 ASP A C 1
ATOM 1310 O O . ASP A 1 175 ? 4.098 10.828 -6.578 1 96.12 175 ASP A O 1
ATOM 1314 N N . ALA A 1 176 ? 2.914 12.492 -5.746 1 96.38 176 ALA A N 1
ATOM 1315 C CA . ALA A 1 176 ? 2.855 11.93 -4.402 1 96.38 176 ALA A CA 1
ATOM 1316 C C . ALA A 1 176 ? 2.104 10.602 -4.402 1 96.38 176 ALA A C 1
ATOM 1318 O O . ALA A 1 176 ? 2.539 9.633 -3.771 1 96.38 176 ALA A O 1
ATOM 1319 N N . VAL A 1 177 ? 1.016 10.57 -5.102 1 96.5 177 VAL A N 1
ATOM 1320 C CA . VAL A 1 177 ? 0.182 9.375 -5.164 1 96.5 177 VAL A CA 1
ATOM 1321 C C . VAL A 1 177 ? 0.912 8.273 -5.926 1 96.5 177 VAL A C 1
ATOM 1323 O O . VAL A 1 177 ? 0.948 7.121 -5.484 1 96.5 177 VAL A O 1
ATOM 1326 N N . CYS A 1 178 ? 1.494 8.672 -7.043 1 96.88 178 CYS A N 1
ATOM 1327 C CA . CYS A 1 178 ? 2.258 7.711 -7.828 1 96.88 178 CYS A CA 1
ATOM 1328 C C . CYS A 1 178 ? 3.412 7.137 -7.016 1 96.88 178 CYS A C 1
ATOM 1330 O O . CYS A 1 178 ? 3.561 5.918 -6.918 1 96.88 178 CYS A O 1
ATOM 1332 N N . SER A 1 179 ? 4.207 7.969 -6.391 1 97.88 179 SER A N 1
ATOM 1333 C CA . SER A 1 179 ? 5.359 7.547 -5.605 1 97.88 179 SER A CA 1
ATOM 1334 C C . SER A 1 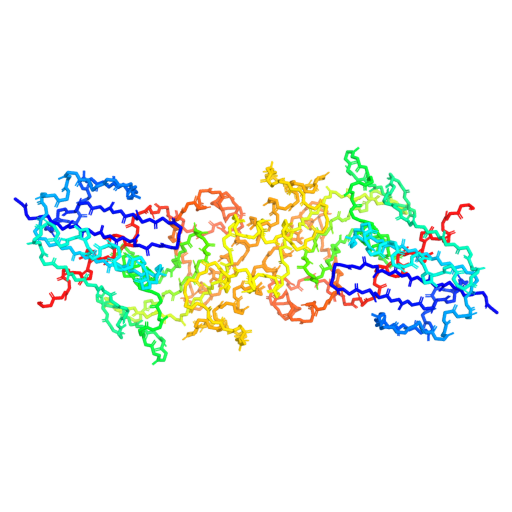179 ? 4.934 6.73 -4.391 1 97.88 179 SER A C 1
ATOM 1336 O O . SER A 1 179 ? 5.582 5.738 -4.043 1 97.88 179 SER A O 1
ATOM 1338 N N . GLY A 1 180 ? 3.832 7.137 -3.785 1 98.25 180 GLY A N 1
ATOM 1339 C CA . GLY A 1 180 ? 3.33 6.422 -2.621 1 98.25 180 GLY A CA 1
ATOM 1340 C C . GLY A 1 180 ? 2.91 4.996 -2.93 1 98.25 180 GLY A C 1
ATOM 1341 O O . GLY A 1 180 ? 3.219 4.074 -2.172 1 98.25 180 GLY A O 1
ATOM 1342 N N . SER A 1 181 ? 2.221 4.859 -4.035 1 97.81 181 SER A N 1
ATOM 1343 C CA . SER A 1 181 ? 1.771 3.529 -4.434 1 97.81 181 SER A CA 1
ATOM 1344 C C . SER A 1 181 ? 2.953 2.613 -4.734 1 97.81 181 SER A C 1
ATOM 1346 O O . SER A 1 181 ? 2.936 1.433 -4.379 1 97.81 181 SER A O 1
ATOM 1348 N N . LEU A 1 182 ? 3.973 3.17 -5.309 1 97.88 182 LEU A N 1
ATOM 1349 C CA . LEU A 1 182 ? 5.156 2.383 -5.645 1 97.88 182 LEU A CA 1
ATOM 1350 C C . LEU A 1 182 ? 5.961 2.055 -4.391 1 97.88 182 LEU A C 1
ATOM 1352 O O . LEU A 1 182 ? 6.438 0.928 -4.234 1 97.88 182 LEU A O 1
ATOM 1356 N N . HIS A 1 183 ? 6.102 2.979 -3.49 1 98 183 HIS A N 1
ATOM 1357 C CA . HIS A 1 183 ? 6.781 2.715 -2.229 1 98 183 HIS A CA 1
ATOM 1358 C C . HIS A 1 183 ? 6.047 1.654 -1.417 1 98 183 HIS A C 1
ATOM 1360 O O . HIS A 1 183 ? 6.676 0.823 -0.758 1 98 183 HIS A O 1
ATOM 1366 N N . ALA A 1 184 ? 4.738 1.729 -1.458 1 98.38 184 ALA A N 1
ATOM 1367 C CA . ALA A 1 184 ? 3.943 0.739 -0.739 1 98.38 184 ALA A CA 1
ATOM 1368 C C . ALA A 1 184 ? 4.242 -0.672 -1.237 1 98.38 184 ALA A C 1
ATOM 1370 O O . ALA A 1 184 ? 4.551 -1.565 -0.445 1 98.38 184 ALA A O 1
ATOM 1371 N N . GLY A 1 185 ? 4.156 -0.834 -2.539 1 97.94 185 GLY A N 1
ATOM 1372 C CA . GLY A 1 185 ? 4.426 -2.141 -3.121 1 97.94 185 GLY A CA 1
ATOM 1373 C C . GLY A 1 185 ? 5.844 -2.621 -2.885 1 97.94 185 GLY A C 1
ATOM 1374 O O . GLY A 1 185 ? 6.055 -3.734 -2.4 1 97.94 185 GLY A O 1
ATOM 1375 N N . ALA A 1 186 ? 6.84 -1.782 -3.203 1 97 186 ALA A N 1
ATOM 1376 C CA . ALA A 1 186 ? 8.242 -2.146 -3.049 1 97 186 ALA A CA 1
ATOM 1377 C C . ALA A 1 186 ? 8.586 -2.42 -1.586 1 97 186 ALA A C 1
ATOM 1379 O O . ALA A 1 186 ? 9.344 -3.344 -1.28 1 97 186 ALA A O 1
ATOM 1380 N N . GLY A 1 187 ? 8.023 -1.594 -0.738 1 96.06 187 GLY A N 1
ATOM 1381 C CA . GLY A 1 187 ? 8.266 -1.771 0.685 1 96.06 187 GLY A CA 1
ATOM 1382 C C . GLY A 1 187 ? 7.754 -3.096 1.218 1 96.06 187 GLY A C 1
ATOM 1383 O O . GLY A 1 187 ? 8.438 -3.766 1.992 1 96.06 187 GLY A O 1
ATOM 1384 N N . ALA A 1 188 ? 6.547 -3.451 0.84 1 97.25 188 ALA A N 1
ATOM 1385 C CA . ALA A 1 188 ? 5.973 -4.723 1.271 1 97.25 188 ALA A CA 1
ATOM 1386 C C . ALA A 1 188 ? 6.816 -5.898 0.782 1 97.25 188 ALA A C 1
ATOM 1388 O O . ALA A 1 188 ? 7.109 -6.82 1.544 1 97.25 188 ALA A O 1
ATOM 1389 N N . ILE A 1 189 ? 7.219 -5.859 -0.482 1 97.06 189 ILE A N 1
ATOM 1390 C CA . ILE A 1 189 ? 8.031 -6.918 -1.068 1 97.06 189 ILE A CA 1
ATOM 1391 C C . ILE A 1 189 ? 9.352 -7.035 -0.312 1 97.06 189 ILE A C 1
ATOM 1393 O O . ILE A 1 189 ? 9.758 -8.133 0.079 1 97.06 189 ILE A O 1
ATOM 1397 N N . ASN A 1 190 ? 9.977 -5.898 -0.065 1 94.62 190 ASN A N 1
ATOM 1398 C CA . ASN A 1 190 ? 11.258 -5.895 0.638 1 94.62 190 ASN A CA 1
ATOM 1399 C C . ASN A 1 190 ? 11.117 -6.449 2.053 1 94.62 190 ASN A C 1
ATOM 1401 O O . ASN A 1 190 ? 12.008 -7.152 2.537 1 94.62 190 ASN A O 1
ATOM 1405 N N . ASN A 1 191 ? 10.07 -6.074 2.713 1 94.62 191 ASN A N 1
ATOM 1406 C CA . ASN A 1 191 ? 9.836 -6.594 4.055 1 94.62 191 ASN A CA 1
ATOM 1407 C C . ASN A 1 191 ? 9.773 -8.117 4.059 1 94.62 191 ASN A C 1
ATOM 1409 O O . ASN A 1 191 ? 10.383 -8.766 4.914 1 94.62 191 ASN A O 1
ATOM 1413 N N . LEU A 1 192 ? 9.07 -8.688 3.117 1 96.06 192 LEU A N 1
ATOM 1414 C CA . LEU A 1 192 ? 8.898 -10.133 3.1 1 96.06 192 LEU A CA 1
ATOM 1415 C C . LEU A 1 192 ? 10.172 -10.82 2.611 1 96.06 192 LEU A C 1
ATOM 1417 O O . LEU A 1 192 ? 10.492 -11.922 3.051 1 96.06 192 LEU A O 1
ATOM 1421 N N . LEU A 1 193 ? 10.859 -10.18 1.702 1 95.19 193 LEU A N 1
ATOM 1422 C CA . LEU A 1 193 ? 12.156 -10.695 1.291 1 95.19 193 LEU A CA 1
ATOM 1423 C C . LEU A 1 193 ? 13.102 -10.812 2.484 1 95.19 193 LEU A C 1
ATOM 1425 O O . LEU A 1 193 ? 13.781 -11.828 2.648 1 95.19 193 LEU A O 1
ATOM 1429 N N . THR A 1 194 ? 13.117 -9.781 3.256 1 92.56 194 THR A N 1
ATOM 1430 C CA . THR A 1 194 ? 13.953 -9.773 4.453 1 92.56 194 THR A CA 1
ATOM 1431 C C . THR A 1 194 ? 13.5 -10.844 5.438 1 92.56 194 THR A C 1
ATOM 1433 O O . THR A 1 194 ? 14.32 -11.594 5.973 1 92.56 194 THR A O 1
ATOM 1436 N N . LEU A 1 195 ? 12.211 -10.93 5.672 1 94.25 195 LEU A N 1
ATOM 1437 C CA . LEU A 1 195 ? 11.641 -11.898 6.598 1 94.25 195 LEU A CA 1
ATOM 1438 C C . LEU A 1 195 ? 12.008 -13.32 6.184 1 94.25 195 LEU A C 1
ATOM 1440 O O . LEU A 1 195 ? 12.484 -14.109 7.004 1 94.25 195 LEU A O 1
ATOM 1444 N N . LEU A 1 196 ? 11.797 -13.648 4.926 1 95.94 196 LEU A N 1
ATOM 1445 C CA . LEU A 1 196 ? 12.086 -14.984 4.422 1 95.94 196 LEU A CA 1
ATOM 1446 C C . LEU A 1 196 ? 13.586 -15.258 4.438 1 95.94 196 LEU A C 1
ATOM 1448 O O . LEU A 1 196 ? 14.016 -16.359 4.766 1 95.94 196 LEU A O 1
ATOM 1452 N N . GLY A 1 197 ? 14.367 -14.266 4.004 1 94.31 197 GLY A N 1
ATOM 1453 C CA . GLY A 1 197 ? 15.812 -14.406 4.047 1 94.31 197 GLY A CA 1
ATOM 1454 C C . GLY A 1 197 ? 16.344 -14.727 5.434 1 94.31 197 GLY A C 1
ATOM 1455 O O . GLY A 1 197 ? 17.203 -15.594 5.59 1 94.31 197 GLY A O 1
ATOM 1456 N N . GLU A 1 198 ? 15.859 -14.031 6.406 1 93.5 198 GLU A N 1
ATOM 1457 C CA . GLU A 1 198 ? 16.25 -14.281 7.793 1 93.5 198 GLU A CA 1
ATOM 1458 C C . GLU A 1 198 ? 15.867 -15.688 8.227 1 93.5 198 GLU A C 1
ATOM 1460 O O . GLU A 1 198 ? 16.641 -16.375 8.898 1 93.5 198 GLU A O 1
ATOM 1465 N N . ARG A 1 199 ? 14.719 -16.078 7.871 1 95.06 199 ARG A N 1
ATOM 1466 C CA . ARG A 1 199 ? 14.258 -17.422 8.234 1 95.06 199 ARG A CA 1
ATOM 1467 C C . ARG A 1 199 ? 15.133 -18.5 7.602 1 95.06 199 ARG A C 1
ATOM 1469 O O . ARG A 1 199 ? 15.508 -19.469 8.266 1 95.06 199 ARG A O 1
ATOM 1476 N N . CYS A 1 200 ? 15.492 -18.281 6.363 1 94.75 200 CYS A N 1
ATOM 1477 C CA . CYS A 1 200 ? 16.219 -19.297 5.609 1 94.75 200 CYS A CA 1
ATOM 1478 C C . CYS A 1 200 ? 17.719 -19.172 5.84 1 94.75 200 CYS A C 1
ATOM 1480 O O . CYS A 1 200 ? 18.484 -20.094 5.535 1 94.75 200 CYS A O 1
ATOM 1482 N N . GLY A 1 201 ? 18.172 -18.047 6.316 1 93.25 201 GLY A N 1
ATOM 1483 C CA . GLY A 1 201 ? 19.578 -17.812 6.57 1 93.25 201 GLY A CA 1
ATOM 1484 C C . GLY A 1 201 ? 20.391 -17.594 5.305 1 93.25 201 GLY A C 1
ATOM 1485 O O . GLY A 1 201 ? 21.578 -17.906 5.258 1 93.25 201 GLY A O 1
ATOM 1486 N N . GLU A 1 202 ? 19.719 -17.219 4.25 1 90.62 202 GLU A N 1
ATOM 1487 C CA . GLU A 1 202 ? 20.375 -16.969 2.971 1 90.62 202 GLU A CA 1
ATOM 1488 C C . GLU A 1 202 ? 19.609 -15.945 2.146 1 90.62 202 GLU A C 1
ATOM 1490 O O . GLU A 1 202 ? 18.469 -15.609 2.469 1 90.62 202 GLU A O 1
ATOM 1495 N N . ALA A 1 203 ? 20.328 -15.391 1.132 1 89.81 203 ALA A N 1
ATOM 1496 C CA . ALA A 1 203 ? 19.641 -14.508 0.192 1 89.81 203 ALA A CA 1
ATOM 1497 C C . ALA A 1 203 ? 18.594 -15.266 -0.614 1 89.81 203 ALA A C 1
ATOM 1499 O O . ALA A 1 203 ? 18.828 -16.406 -1.039 1 89.81 203 ALA A O 1
ATOM 1500 N N . ILE A 1 204 ? 17.469 -14.648 -0.749 1 93 204 ILE A N 1
ATOM 1501 C CA . ILE A 1 204 ? 16.312 -15.281 -1.372 1 93 204 ILE A CA 1
ATOM 1502 C C . ILE A 1 204 ? 16.062 -14.656 -2.742 1 93 204 ILE A C 1
ATOM 1504 O O . ILE A 1 204 ? 15.984 -13.438 -2.871 1 93 204 ILE A O 1
ATOM 1508 N N . PRO A 1 205 ? 16.047 -15.484 -3.76 1 94.69 205 PRO A N 1
ATOM 1509 C CA . PRO A 1 205 ? 15.617 -14.906 -5.035 1 94.69 205 PRO A CA 1
ATOM 1510 C C . PRO A 1 205 ? 14.156 -14.477 -5.031 1 94.69 205 PRO A C 1
ATOM 1512 O O . PRO A 1 205 ? 13.344 -15.023 -4.281 1 94.69 205 PRO A O 1
ATOM 1515 N N . CYS A 1 206 ? 13.852 -13.453 -5.844 1 95.75 206 CYS A N 1
ATOM 1516 C CA . CYS A 1 206 ? 12.508 -12.906 -5.984 1 95.75 206 CYS A CA 1
ATOM 1517 C C . CYS A 1 206 ? 12.055 -12.945 -7.441 1 95.75 206 CYS A C 1
ATOM 1519 O O . CYS A 1 206 ? 12.688 -12.344 -8.305 1 95.75 206 CYS A O 1
ATOM 1521 N N . ILE A 1 207 ? 11.023 -13.664 -7.711 1 96.56 207 ILE A N 1
ATOM 1522 C CA . ILE A 1 207 ? 10.461 -13.727 -9.055 1 96.56 207 ILE A CA 1
ATOM 1523 C C . ILE A 1 207 ? 9.234 -12.812 -9.141 1 96.56 207 ILE A C 1
ATOM 1525 O O . ILE A 1 207 ? 8.297 -12.945 -8.352 1 96.56 207 ILE A O 1
ATOM 1529 N N . LEU A 1 208 ? 9.297 -11.883 -10.086 1 96.31 208 LEU A N 1
ATOM 1530 C CA . LEU A 1 208 ? 8.234 -10.898 -10.266 1 96.31 208 LEU A CA 1
ATOM 1531 C C . LEU A 1 208 ? 7.469 -11.148 -11.555 1 96.31 208 LEU A C 1
ATOM 1533 O O . LEU A 1 208 ? 8.07 -11.406 -12.602 1 96.31 208 LEU A O 1
ATOM 1537 N N . SER A 1 209 ? 6.188 -11.117 -11.406 1 95.88 209 SER A N 1
ATOM 1538 C CA . SER A 1 209 ? 5.285 -11.172 -12.555 1 95.88 209 SER A CA 1
ATOM 1539 C C . SER A 1 209 ? 4.172 -10.133 -12.43 1 95.88 209 SER A C 1
ATOM 1541 O O . SER A 1 209 ? 4.109 -9.398 -11.445 1 95.88 209 SER A O 1
ATOM 1543 N N . GLY A 1 210 ? 3.428 -9.953 -13.492 1 93.25 210 GLY A N 1
ATOM 1544 C CA . GLY A 1 210 ? 2.326 -9.008 -13.469 1 93.25 210 GLY A CA 1
ATOM 1545 C C . GLY A 1 210 ? 2.641 -7.711 -14.195 1 93.25 210 GLY A C 1
ATOM 1546 O O . GLY A 1 210 ? 3.809 -7.395 -14.43 1 93.25 210 GLY A O 1
ATOM 1547 N N . GLY A 1 211 ? 1.648 -6.945 -14.438 1 90.19 211 GLY A N 1
ATOM 1548 C CA . GLY A 1 211 ? 1.76 -5.738 -15.25 1 90.19 211 GLY A CA 1
ATOM 1549 C C . GLY A 1 211 ? 2.539 -4.633 -14.562 1 90.19 211 GLY A C 1
ATOM 1550 O O . GLY A 1 211 ? 3.129 -3.779 -15.227 1 90.19 211 GLY A O 1
ATOM 1551 N N . ASP A 1 212 ? 2.572 -4.621 -13.258 1 92.56 212 ASP A N 1
ATOM 1552 C CA . ASP A 1 212 ? 3.205 -3.539 -12.508 1 92.56 212 ASP A CA 1
ATOM 1553 C C . ASP A 1 212 ? 4.633 -3.904 -12.117 1 92.56 212 ASP A C 1
ATOM 1555 O O . ASP A 1 212 ? 5.344 -3.1 -11.516 1 92.56 212 ASP A O 1
ATOM 1559 N N . ALA A 1 213 ? 5.09 -5.059 -12.461 1 94.62 213 ALA A N 1
ATOM 1560 C CA . ALA A 1 213 ? 6.391 -5.566 -12.023 1 94.62 213 ALA A CA 1
ATOM 1561 C C . ALA A 1 213 ? 7.523 -4.672 -12.516 1 94.62 213 ALA A C 1
ATOM 1563 O O . ALA A 1 213 ? 8.461 -4.375 -11.773 1 94.62 213 ALA A O 1
ATOM 1564 N N . VAL A 1 214 ? 7.406 -4.188 -13.711 1 93.5 214 VAL A N 1
ATOM 1565 C CA . VAL A 1 214 ? 8.461 -3.389 -14.32 1 93.5 214 VAL A CA 1
ATOM 1566 C C . VAL A 1 214 ? 8.625 -2.078 -13.555 1 93.5 214 VAL A C 1
ATOM 1568 O O . VAL A 1 214 ? 9.75 -1.597 -13.375 1 93.5 214 VAL A O 1
ATOM 1571 N N . ALA A 1 215 ? 7.562 -1.531 -13.117 1 93.94 215 ALA A N 1
ATOM 1572 C CA . ALA A 1 215 ? 7.594 -0.254 -12.406 1 93.94 215 ALA A CA 1
ATOM 1573 C C . ALA A 1 215 ? 8.18 -0.417 -11.008 1 93.94 215 ALA A C 1
ATOM 1575 O O . ALA A 1 215 ? 8.773 0.517 -10.469 1 93.94 215 ALA A O 1
ATOM 1576 N N . LEU A 1 216 ? 8.078 -1.609 -10.453 1 95.81 216 LEU A N 1
ATOM 1577 C CA . LEU A 1 216 ? 8.516 -1.862 -9.086 1 95.81 216 LEU A CA 1
ATOM 1578 C C . LEU A 1 216 ? 10 -2.199 -9.039 1 95.81 216 LEU A C 1
ATOM 1580 O O . LEU A 1 216 ? 10.672 -1.94 -8.039 1 95.81 216 LEU A O 1
ATOM 1584 N N . LEU A 1 217 ? 10.539 -2.727 -10.086 1 93.5 217 LEU A N 1
ATOM 1585 C CA . LEU A 1 217 ? 11.859 -3.344 -10.125 1 93.5 217 LEU A CA 1
ATOM 1586 C C . LEU A 1 217 ? 12.945 -2.334 -9.75 1 93.5 217 LEU A C 1
ATOM 1588 O O . LEU A 1 217 ? 13.812 -2.625 -8.922 1 93.5 217 LEU A O 1
ATOM 1592 N N . PRO A 1 218 ? 12.922 -1.068 -10.266 1 91.44 218 PRO A N 1
ATOM 1593 C CA . PRO A 1 218 ? 13.969 -0.11 -9.906 1 91.44 218 PRO A CA 1
ATOM 1594 C C . PRO A 1 218 ? 14.008 0.193 -8.414 1 91.44 218 PRO A C 1
ATOM 1596 O O . PRO A 1 218 ? 15.086 0.404 -7.852 1 91.44 218 PRO A O 1
ATOM 1599 N N . LEU A 1 219 ? 12.891 0.224 -7.758 1 92.56 219 LEU A N 1
ATOM 1600 C CA . LEU A 1 219 ? 12.836 0.513 -6.328 1 92.56 219 LEU A CA 1
ATOM 1601 C C . LEU A 1 219 ? 13.336 -0.673 -5.512 1 92.56 219 LEU A C 1
ATOM 1603 O O . LEU A 1 219 ? 13.969 -0.49 -4.469 1 92.56 219 LEU A O 1
ATOM 1607 N N . LEU A 1 220 ? 13.031 -1.835 -5.973 1 93.31 220 LEU A N 1
ATOM 1608 C CA . LEU A 1 220 ? 13.469 -3.047 -5.289 1 93.31 220 LEU A CA 1
ATOM 1609 C C . LEU A 1 220 ? 14.984 -3.197 -5.359 1 93.31 220 LEU A C 1
ATOM 1611 O O . LEU A 1 220 ? 15.617 -3.6 -4.383 1 93.31 220 LEU A O 1
ATOM 1615 N N . GLN A 1 221 ? 15.523 -2.855 -6.465 1 88.88 221 GLN A N 1
ATOM 1616 C CA . GLN A 1 221 ? 16.953 -3.023 -6.695 1 88.88 221 GLN A CA 1
ATOM 1617 C C . GLN A 1 221 ? 17.766 -1.989 -5.914 1 88.88 221 GLN A C 1
ATOM 1619 O O . GLN A 1 221 ? 18.953 -2.189 -5.652 1 88.88 221 GLN A O 1
ATOM 1624 N N . LYS A 1 222 ? 17.188 -0.92 -5.512 1 81.25 222 LYS A N 1
ATOM 1625 C CA . LYS A 1 222 ? 17.859 0.121 -4.738 1 81.25 222 LYS A CA 1
ATOM 1626 C C . LYS A 1 222 ? 18.078 -0.32 -3.295 1 81.25 222 LYS A C 1
ATOM 1628 O O . LYS A 1 222 ? 19.047 0.093 -2.654 1 81.25 222 LYS A O 1
ATOM 1633 N N . HIS A 1 223 ? 17.297 -1.135 -2.713 1 71.62 223 HIS A N 1
ATOM 1634 C CA . HIS A 1 223 ? 17.312 -1.394 -1.278 1 71.62 223 HIS A CA 1
ATOM 1635 C C . HIS A 1 223 ? 18.094 -2.662 -0.951 1 71.62 223 HIS A C 1
ATOM 1637 O O . HIS A 1 223 ? 18.734 -2.746 0.094 1 71.62 223 HIS A O 1
ATOM 1643 N N . ILE A 1 224 ? 17.734 -3.732 -1.702 1 65 224 ILE A N 1
ATOM 1644 C CA . ILE A 1 224 ? 18.344 -4.984 -1.25 1 65 224 ILE A CA 1
ATOM 1645 C C . ILE A 1 224 ? 19.391 -5.441 -2.252 1 65 224 ILE A C 1
ATOM 1647 O O . ILE A 1 224 ? 19.078 -6.039 -3.279 1 65 224 ILE A O 1
ATOM 1651 N N . LEU A 1 225 ? 20.578 -5.125 -2.033 1 60.22 225 LEU A N 1
ATOM 1652 C CA . LEU A 1 225 ? 21.719 -5.367 -2.912 1 60.22 225 LEU A CA 1
ATOM 1653 C C . LEU A 1 225 ? 21.953 -6.863 -3.105 1 60.22 225 LEU A C 1
ATOM 1655 O O . LEU A 1 225 ? 22.531 -7.281 -4.109 1 60.22 225 LEU A O 1
ATOM 1659 N N . HIS A 1 226 ? 21.281 -7.578 -2.424 1 66.44 226 HIS A N 1
ATOM 1660 C CA . HIS A 1 226 ? 21.781 -8.945 -2.553 1 66.44 226 HIS A CA 1
ATOM 1661 C C . HIS A 1 226 ? 20.672 -9.898 -2.965 1 66.44 226 HIS A C 1
ATOM 1663 O O . HIS A 1 226 ? 20.828 -11.117 -2.898 1 66.44 226 HIS A O 1
ATOM 1669 N N . SER A 1 227 ? 19.734 -9.344 -3.469 1 78.62 227 SER A N 1
ATOM 1670 C CA . SER A 1 227 ? 18.672 -10.242 -3.896 1 78.62 227 SER A CA 1
ATOM 1671 C C . SER A 1 227 ? 18.594 -10.344 -5.418 1 78.62 227 SER A C 1
ATOM 1673 O O . SER A 1 227 ? 18.906 -9.375 -6.117 1 78.62 227 SER A O 1
ATOM 1675 N N . GLU A 1 228 ? 18.438 -11.539 -5.887 1 88.81 228 GLU A N 1
ATOM 1676 C CA . GLU A 1 228 ? 18.188 -11.797 -7.305 1 88.81 228 GLU A CA 1
ATOM 1677 C C . GLU A 1 228 ? 16.734 -11.547 -7.676 1 88.81 228 GLU A C 1
ATOM 1679 O O . GLU A 1 228 ? 15.828 -12.102 -7.055 1 88.81 228 GLU A O 1
ATOM 1684 N N . PHE A 1 229 ? 16.625 -10.641 -8.656 1 92.31 229 PHE A N 1
ATOM 1685 C CA . PHE A 1 229 ? 15.281 -10.359 -9.156 1 92.31 229 PHE A CA 1
ATOM 1686 C C . PHE A 1 229 ? 15.102 -10.898 -10.57 1 92.31 229 PHE A C 1
ATOM 1688 O O . PHE A 1 229 ? 15.945 -10.656 -11.438 1 92.31 229 PHE A O 1
ATOM 1695 N N . CYS A 1 230 ? 14.062 -11.641 -10.742 1 92.62 230 CYS A N 1
ATOM 1696 C CA . CYS A 1 230 ? 13.75 -12.188 -12.055 1 92.62 230 CYS A CA 1
ATOM 1697 C C . CYS A 1 230 ? 12.352 -11.773 -12.492 1 92.62 230 CYS A C 1
ATOM 1699 O O . CYS A 1 230 ? 11.383 -11.938 -11.734 1 92.62 230 CYS A O 1
ATOM 1701 N N . LEU A 1 231 ? 12.273 -11.242 -13.672 1 94.19 231 LEU A N 1
ATOM 1702 C CA . LEU A 1 231 ? 10.984 -10.914 -14.266 1 94.19 231 LEU A CA 1
ATOM 1703 C C . LEU A 1 231 ? 10.461 -12.07 -15.109 1 94.19 231 LEU A C 1
ATOM 1705 O O . LEU A 1 231 ? 11.156 -12.539 -16.016 1 94.19 231 LEU A O 1
ATOM 1709 N N . GLU A 1 232 ? 9.297 -12.578 -14.781 1 93.5 232 GLU A N 1
ATOM 1710 C CA . GLU A 1 232 ? 8.664 -13.656 -15.531 1 93.5 232 GLU A CA 1
ATOM 1711 C C . GLU A 1 232 ? 7.227 -13.312 -15.898 1 93.5 232 GLU A C 1
ATOM 1713 O O . GLU A 1 232 ? 6.328 -13.398 -15.062 1 93.5 232 GLU A O 1
ATOM 1718 N N . GLU A 1 233 ? 6.91 -13.156 -17.094 1 91 233 GLU A N 1
ATOM 1719 C CA . GLU A 1 233 ? 5.625 -12.633 -17.547 1 91 233 GLU A CA 1
ATOM 1720 C C . GLU A 1 233 ? 4.551 -13.719 -17.516 1 91 233 GLU A C 1
ATOM 1722 O O . GLU A 1 233 ? 3.365 -13.422 -17.344 1 91 233 GLU A O 1
ATOM 1727 N N . ASN A 1 234 ? 4.91 -15 -17.672 1 94.5 234 ASN A N 1
ATOM 1728 C CA . ASN A 1 234 ? 3.93 -16.062 -17.906 1 94.5 234 ASN A CA 1
ATOM 1729 C C . ASN A 1 234 ? 3.969 -17.094 -16.781 1 94.5 234 ASN A C 1
ATOM 1731 O O . ASN A 1 234 ? 3.768 -18.281 -17.031 1 94.5 234 ASN A O 1
ATOM 1735 N N . LEU A 1 235 ? 4.191 -16.578 -15.641 1 96.56 235 LEU A N 1
ATOM 1736 C CA . LEU A 1 235 ? 4.449 -17.453 -14.508 1 96.56 235 LEU A CA 1
ATOM 1737 C C . LEU A 1 235 ? 3.25 -18.359 -14.242 1 96.56 235 LEU A C 1
ATOM 1739 O O . LEU A 1 235 ? 3.404 -19.578 -14.07 1 96.56 235 LEU A O 1
ATOM 1743 N N . VAL A 1 236 ? 2.047 -17.812 -14.18 1 98 236 VAL A N 1
ATOM 1744 C CA . VAL A 1 236 ? 0.838 -18.578 -13.898 1 98 236 VAL A CA 1
ATOM 1745 C C . VAL A 1 236 ? 0.606 -19.609 -15.008 1 98 236 VAL A C 1
ATOM 1747 O O . VAL A 1 236 ? 0.278 -20.766 -14.734 1 98 236 VAL A O 1
ATOM 1750 N N . LEU A 1 237 ? 0.814 -19.234 -16.281 1 98.25 237 LEU A N 1
ATOM 1751 C CA . LEU A 1 237 ? 0.617 -20.125 -17.422 1 98.25 237 LEU A CA 1
ATOM 1752 C C . LEU A 1 237 ? 1.613 -21.281 -17.391 1 98.25 237 LEU A C 1
ATOM 1754 O O . LEU A 1 237 ? 1.251 -22.422 -17.688 1 98.25 237 LEU A O 1
ATOM 1758 N N . GLN A 1 238 ? 2.826 -20.969 -17.047 1 97.62 238 GLN A N 1
ATOM 1759 C CA . GLN A 1 238 ? 3.834 -22.016 -16.875 1 97.62 238 GLN A CA 1
ATOM 1760 C C . GLN A 1 238 ? 3.459 -22.969 -15.742 1 97.62 238 GLN A C 1
ATOM 1762 O O . GLN A 1 238 ? 3.643 -24.172 -15.859 1 97.62 238 GLN A O 1
ATOM 1767 N N . GLY A 1 239 ? 2.965 -22.391 -14.656 1 98.38 239 GLY A N 1
ATOM 1768 C CA . GLY A 1 239 ? 2.508 -23.203 -13.539 1 98.38 239 GLY A CA 1
ATOM 1769 C C . GLY A 1 239 ? 1.412 -24.172 -13.93 1 98.38 239 GLY A C 1
ATOM 1770 O O . GLY A 1 239 ? 1.429 -25.344 -13.508 1 98.38 239 GLY A O 1
ATOM 1771 N N . LEU A 1 240 ? 0.471 -23.703 -14.703 1 98.44 240 LEU A N 1
ATOM 1772 C CA . LEU A 1 240 ? -0.609 -24.562 -15.18 1 98.44 240 LEU A CA 1
ATOM 1773 C C . LEU A 1 240 ? -0.059 -25.719 -16 1 98.44 240 LEU A C 1
ATOM 1775 O O . LEU A 1 240 ? -0.551 -26.844 -15.891 1 98.44 240 LEU A O 1
ATOM 1779 N N . TRP A 1 241 ? 0.918 -25.422 -16.797 1 97.94 241 TRP A N 1
ATOM 1780 C CA . TRP A 1 241 ? 1.55 -26.484 -17.562 1 97.94 241 TRP A CA 1
ATOM 1781 C C . TRP A 1 241 ? 2.152 -27.547 -16.656 1 97.94 241 TRP A C 1
ATOM 1783 O O . TRP A 1 241 ? 1.929 -28.75 -16.859 1 97.94 241 TRP A O 1
ATOM 1793 N N . TYR A 1 242 ? 2.904 -27.156 -15.648 1 97.56 242 TYR A N 1
ATOM 1794 C CA . TYR A 1 242 ? 3.496 -28.094 -14.703 1 97.56 242 TYR A CA 1
ATOM 1795 C C . TYR A 1 242 ? 2.416 -28.906 -14 1 97.56 242 TYR A C 1
ATOM 1797 O O . TYR A 1 242 ? 2.561 -30.125 -13.812 1 97.56 242 TYR A O 1
ATOM 1805 N N . MET A 1 243 ? 1.379 -28.188 -13.602 1 97.12 243 MET A N 1
ATOM 1806 C CA . MET A 1 243 ? 0.292 -28.859 -12.891 1 97.12 243 MET A CA 1
ATOM 1807 C C . MET A 1 243 ? -0.372 -29.906 -13.773 1 97.12 243 MET A C 1
ATOM 1809 O O . MET A 1 243 ? -0.749 -30.984 -13.297 1 97.12 243 MET A O 1
ATOM 1813 N N . GLU A 1 244 ? -0.498 -29.641 -15.062 1 95.38 244 GLU A N 1
ATOM 1814 C CA . GLU A 1 244 ? -1.078 -30.578 -16.016 1 95.38 244 GLU A CA 1
ATOM 1815 C C . GLU A 1 244 ? -0.172 -31.797 -16.203 1 95.38 244 GLU A C 1
ATOM 1817 O O . GLU A 1 244 ? -0.653 -32.938 -16.297 1 95.38 244 GLU A O 1
ATOM 1822 N N . ARG A 1 245 ? 1.045 -31.531 -16.266 1 91.44 245 ARG A N 1
ATOM 1823 C CA . ARG A 1 245 ? 2.012 -32.594 -16.5 1 91.44 245 ARG A CA 1
ATOM 1824 C C . ARG A 1 245 ? 2.15 -33.5 -15.281 1 91.44 245 ARG A C 1
ATOM 1826 O O . ARG A 1 245 ? 2.467 -34.688 -15.414 1 91.44 245 ARG A O 1
ATOM 1833 N N . GLY A 1 246 ? 2.004 -32.938 -14.109 1 82.44 246 GLY A N 1
ATOM 1834 C CA . GLY A 1 246 ? 2.176 -33.656 -12.875 1 82.44 246 GLY A CA 1
ATOM 1835 C C . GLY A 1 246 ? 0.973 -34.531 -12.523 1 82.44 246 GLY A C 1
ATOM 1836 O O . GLY A 1 246 ? 1.028 -35.344 -11.594 1 82.44 246 GLY A O 1
ATOM 1837 N N . LEU A 1 247 ? -0.086 -34.25 -13.203 1 75.94 247 LEU A N 1
ATOM 1838 C CA . LEU A 1 247 ? -1.295 -35.031 -12.938 1 75.94 247 LEU A CA 1
ATOM 1839 C C . LEU A 1 247 ? -1.249 -36.375 -13.648 1 75.94 247 LEU A C 1
ATOM 1841 O O . LEU A 1 247 ? -0.631 -36.5 -14.711 1 75.94 247 LEU A O 1
ATOM 1845 N N . PRO A 1 248 ? -1.719 -37.531 -12.867 1 61.78 248 PRO A N 1
ATOM 1846 C CA . PRO A 1 248 ? -1.761 -38.844 -13.492 1 61.78 248 PRO A CA 1
ATOM 1847 C C . PRO A 1 248 ? -2.654 -38.906 -14.734 1 61.78 248 PRO A C 1
ATOM 1849 O O . PRO A 1 248 ? -3.578 -38.094 -14.852 1 61.78 248 PRO A O 1
ATOM 1852 N N . MET B 1 1 ? -8.984 33.375 30.297 1 67.44 1 MET B N 1
ATOM 1853 C CA . MET B 1 1 ? -7.98 32.875 29.359 1 67.44 1 MET B CA 1
ATOM 1854 C C . MET B 1 1 ? -8.594 32.594 27.984 1 67.44 1 MET B C 1
ATOM 1856 O O . MET B 1 1 ? -9.703 32.094 27.891 1 67.44 1 MET B O 1
ATOM 1860 N N . SER B 1 2 ? -7.938 33.094 26.922 1 90.38 2 SER B N 1
ATOM 1861 C CA . SER B 1 2 ? -8.539 33.031 25.594 1 90.38 2 SER B CA 1
ATOM 1862 C C . SER B 1 2 ? -8.352 31.656 24.984 1 90.38 2 SER B C 1
ATOM 1864 O O . SER B 1 2 ? -7.363 30.969 25.25 1 90.38 2 SER B O 1
ATOM 1866 N N . CYS B 1 3 ? -9.445 31.141 24.453 1 96.38 3 CYS B N 1
ATOM 1867 C CA . CYS B 1 3 ? -9.398 29.797 23.875 1 96.38 3 CYS B CA 1
ATOM 1868 C C . CYS B 1 3 ? -9.578 29.844 22.375 1 96.38 3 CYS B C 1
ATOM 1870 O O . CYS B 1 3 ? -10.297 30.703 21.844 1 96.38 3 CYS B O 1
ATOM 1872 N N . LEU B 1 4 ? -8.859 28.953 21.734 1 97.5 4 LEU B N 1
ATOM 1873 C CA . LEU B 1 4 ? -8.984 28.734 20.297 1 97.5 4 LEU B CA 1
ATOM 1874 C C . LEU B 1 4 ? -9.695 27.406 20.016 1 97.5 4 LEU B C 1
ATOM 1876 O O . LEU B 1 4 ? -9.375 26.391 20.625 1 97.5 4 LEU B O 1
ATOM 1880 N N . LEU B 1 5 ? -10.664 27.438 19.172 1 97.94 5 LEU B N 1
ATOM 1881 C CA . LEU B 1 5 ? -11.227 26.219 18.625 1 97.94 5 LEU B CA 1
ATOM 1882 C C . LEU B 1 5 ? -10.531 25.828 17.328 1 97.94 5 LEU B C 1
ATOM 1884 O O . LEU B 1 5 ? -10.602 26.562 16.328 1 97.94 5 LEU B O 1
ATOM 1888 N N . ALA B 1 6 ? -9.805 24.734 17.344 1 98.38 6 ALA B N 1
ATOM 1889 C CA . ALA B 1 6 ? -9.203 24.188 16.125 1 98.38 6 ALA B CA 1
ATOM 1890 C C . ALA B 1 6 ? -10.023 23.016 15.594 1 98.38 6 ALA B C 1
ATOM 1892 O O . ALA B 1 6 ? -10.445 22.141 16.359 1 98.38 6 ALA B O 1
ATOM 1893 N N . ILE B 1 7 ? -10.266 23.016 14.297 1 98.12 7 ILE B N 1
ATOM 1894 C CA . ILE B 1 7 ? -11.062 21.969 13.656 1 98.12 7 ILE B CA 1
ATOM 1895 C C . ILE B 1 7 ? -10.289 21.391 12.477 1 98.12 7 ILE B C 1
ATOM 1897 O O . ILE B 1 7 ? -9.812 22.125 11.609 1 98.12 7 ILE B O 1
ATOM 1901 N N . ASP B 1 8 ? -10.102 20.125 12.508 1 97.56 8 ASP B N 1
ATOM 1902 C CA . ASP B 1 8 ? -9.523 19.344 11.414 1 97.56 8 ASP B CA 1
ATOM 1903 C C . ASP B 1 8 ? -10.594 18.516 10.703 1 97.56 8 ASP B C 1
ATOM 1905 O O . ASP B 1 8 ? -10.93 17.422 11.141 1 97.56 8 ASP B O 1
ATOM 1909 N N . ALA B 1 9 ? -11.102 19.047 9.602 1 96.38 9 ALA B N 1
ATOM 1910 C CA . ALA B 1 9 ? -12.141 18.375 8.82 1 96.38 9 ALA B CA 1
ATOM 1911 C C . ALA B 1 9 ? -11.523 17.453 7.766 1 96.38 9 ALA B C 1
ATOM 1913 O O . ALA B 1 9 ? -11.266 17.891 6.637 1 96.38 9 ALA B O 1
ATOM 1914 N N . GLY B 1 10 ? -11.391 16.234 8.125 1 93.25 10 GLY B N 1
ATOM 1915 C CA . GLY B 1 10 ? -10.875 15.227 7.203 1 93.25 10 GLY B CA 1
ATOM 1916 C C . GLY B 1 10 ? -11.969 14.531 6.414 1 93.25 10 GLY B C 1
ATOM 1917 O O . GLY B 1 10 ? -13.156 14.789 6.625 1 93.25 10 GLY B O 1
ATOM 1918 N N . ASN B 1 11 ? -11.633 13.57 5.531 1 88 11 ASN B N 1
ATOM 1919 C CA . ASN B 1 11 ? -12.562 12.898 4.633 1 88 11 ASN B CA 1
ATOM 1920 C C . ASN B 1 11 ? -13.516 11.977 5.391 1 88 11 ASN B C 1
ATOM 1922 O O . ASN B 1 11 ? -14.688 11.844 5.031 1 88 11 ASN B O 1
ATOM 1926 N N . THR B 1 12 ? -12.984 11.398 6.398 1 88.44 12 THR B N 1
ATOM 1927 C CA . THR B 1 12 ? -13.781 10.422 7.137 1 88.44 12 THR B CA 1
ATOM 1928 C C . THR B 1 12 ? -14.32 11.023 8.43 1 88.44 12 THR B C 1
ATOM 1930 O O . THR B 1 12 ? -15.492 10.844 8.766 1 88.44 12 THR B O 1
ATOM 1933 N N . ARG B 1 13 ? -13.492 11.805 9.148 1 90.38 13 ARG B N 1
ATOM 1934 C CA . ARG B 1 13 ? -13.859 12.344 10.453 1 90.38 13 ARG B CA 1
ATOM 1935 C C . ARG B 1 13 ? -13.484 13.82 10.547 1 90.38 13 ARG B C 1
ATOM 1937 O O . ARG B 1 13 ? -12.516 14.266 9.938 1 90.38 13 ARG B O 1
ATOM 1944 N N . THR B 1 14 ? -14.227 14.484 11.344 1 95.56 14 THR B N 1
ATOM 1945 C CA . THR B 1 14 ? -13.906 15.852 11.734 1 95.56 14 THR B CA 1
ATOM 1946 C C . THR B 1 14 ? -13.484 15.906 13.203 1 95.56 14 THR B C 1
ATOM 1948 O O . THR B 1 14 ? -14.297 15.68 14.094 1 95.56 14 THR B O 1
ATOM 1951 N N . LYS B 1 15 ? -12.195 16.266 13.484 1 96.88 15 LYS B N 1
ATOM 1952 C CA . LYS B 1 15 ? -11.656 16.375 14.836 1 96.88 15 LYS B CA 1
ATOM 1953 C C . LYS B 1 15 ? -11.578 17.828 15.289 1 96.88 15 LYS B C 1
ATOM 1955 O O . LYS B 1 15 ? -11.438 18.734 14.461 1 96.88 15 LYS B O 1
ATOM 1960 N N . TRP B 1 16 ? -11.797 17.953 16.547 1 97.44 16 TRP B N 1
ATOM 1961 C CA . TRP B 1 16 ? -11.703 19.312 17.078 1 97.44 16 TRP B CA 1
ATOM 1962 C C . TRP B 1 16 ? -11.023 19.312 18.438 1 97.44 16 TRP B C 1
ATOM 1964 O O . TRP B 1 16 ? -10.953 18.297 19.109 1 97.44 16 TRP B O 1
ATOM 1974 N N . ALA B 1 17 ? -10.445 20.453 18.75 1 98 17 ALA B N 1
ATOM 1975 C CA . ALA B 1 17 ? -9.875 20.688 20.078 1 98 17 ALA B CA 1
ATOM 1976 C C . ALA B 1 17 ? -10.078 22.141 20.516 1 98 17 ALA B C 1
ATOM 1978 O O . ALA B 1 17 ? -10.055 23.047 19.672 1 98 17 ALA B O 1
ATOM 1979 N N . VAL B 1 18 ? -10.367 22.297 21.766 1 98.06 18 VAL B N 1
ATOM 1980 C CA . VAL B 1 18 ? -10.297 23.594 22.422 1 98.06 18 VAL B CA 1
ATOM 1981 C C . VAL B 1 18 ? -8.922 23.781 23.062 1 98.06 18 VAL B C 1
ATOM 1983 O O . VAL B 1 18 ? -8.547 23.016 23.953 1 98.06 18 VAL B O 1
ATOM 1986 N N . LEU B 1 19 ? -8.219 24.781 22.531 1 97.75 19 LEU B N 1
ATOM 1987 C CA . LEU B 1 19 ? -6.859 25 23.016 1 97.75 19 LEU B CA 1
ATOM 1988 C C . LEU B 1 19 ? -6.754 26.328 23.75 1 97.75 19 LEU B C 1
ATOM 1990 O O . LEU B 1 19 ? -7.359 27.328 23.344 1 97.75 19 LEU B O 1
ATOM 1994 N N . GLN B 1 20 ? -5.934 26.344 24.828 1 96.88 20 GLN B N 1
ATOM 1995 C CA . GLN B 1 20 ? -5.57 27.625 25.438 1 96.88 20 GLN B CA 1
ATOM 1996 C C . GLN B 1 20 ? -4.703 28.453 24.484 1 96.88 20 GLN B C 1
ATOM 1998 O O . GLN B 1 20 ? -3.65 27.984 24.031 1 96.88 20 GLN B O 1
ATOM 2003 N N . TYR B 1 21 ? -5.105 29.609 24.234 1 94.25 21 TYR B N 1
ATOM 2004 C CA . TYR B 1 21 ? -4.469 30.406 23.188 1 94.25 21 TYR B CA 1
ATOM 2005 C C . TYR B 1 21 ? -3.016 30.688 23.531 1 94.25 21 TYR B C 1
ATOM 2007 O O . TYR B 1 21 ? -2.143 30.641 22.672 1 94.25 21 TYR B O 1
ATOM 2015 N N . GLU B 1 22 ? -2.684 30.984 24.812 1 93.06 22 GLU B N 1
ATOM 2016 C CA . GLU B 1 22 ? -1.355 31.406 25.234 1 93.06 22 GLU B CA 1
ATOM 2017 C C . GLU B 1 22 ? -0.371 30.25 25.234 1 93.06 22 GLU B C 1
ATOM 2019 O O . GLU B 1 22 ? 0.788 30.406 24.844 1 93.06 22 GLU B O 1
ATOM 2024 N N . THR B 1 23 ? -0.818 29.031 25.562 1 95 23 THR B N 1
ATOM 2025 C CA . THR B 1 23 ? 0.111 27.938 25.828 1 95 23 THR B CA 1
ATOM 2026 C C . THR B 1 23 ? -0.033 26.828 24.781 1 95 23 THR B C 1
ATOM 2028 O O . THR B 1 23 ? 0.85 25.984 24.641 1 95 23 THR B O 1
ATOM 2031 N N . GLY B 1 24 ? -1.182 26.797 24.141 1 95.62 24 GLY B N 1
ATOM 2032 C CA . GLY B 1 24 ? -1.431 25.719 23.188 1 95.62 24 GLY B CA 1
ATOM 2033 C C . GLY B 1 24 ? -1.906 24.438 23.844 1 95.62 24 GLY B C 1
ATOM 2034 O O . GLY B 1 24 ? -2.066 23.422 23.172 1 95.62 24 GLY B O 1
ATOM 2035 N N . GLU B 1 25 ? -2.115 24.484 25.109 1 96.5 25 GLU B N 1
ATOM 2036 C CA . GLU B 1 25 ? -2.588 23.312 25.844 1 96.5 25 GLU B CA 1
ATOM 2037 C C . GLU B 1 25 ? -3.988 22.906 25.391 1 96.5 25 GLU B C 1
ATOM 2039 O O . GLU B 1 25 ? -4.871 23.766 25.25 1 96.5 25 GLU B O 1
ATOM 2044 N N . ILE B 1 26 ? -4.199 21.656 25.156 1 97.12 26 ILE B N 1
ATOM 2045 C CA . ILE B 1 26 ? -5.516 21.156 24.781 1 97.12 26 ILE B CA 1
ATOM 2046 C C . ILE B 1 26 ? -6.371 20.953 26.031 1 97.12 26 ILE B C 1
ATOM 2048 O O . ILE B 1 26 ? -6.035 20.141 26.906 1 97.12 26 ILE B O 1
ATOM 2052 N N . LEU B 1 27 ? -7.453 21.641 26.062 1 96.88 27 LEU B N 1
ATOM 2053 C CA . LEU B 1 27 ? -8.359 21.578 27.188 1 96.88 27 LEU B CA 1
ATOM 2054 C C . LEU B 1 27 ? -9.438 20.516 26.969 1 96.88 27 LEU B C 1
ATOM 2056 O O . LEU B 1 27 ? -9.867 19.859 27.922 1 96.88 27 LEU B O 1
ATOM 2060 N N . GLN B 1 28 ? -9.906 20.453 25.844 1 96.62 28 GLN B N 1
ATOM 2061 C CA . GLN B 1 28 ? -10.906 19.484 25.406 1 96.62 28 GLN B CA 1
ATOM 2062 C C . GLN B 1 28 ? -10.695 19.094 23.938 1 96.62 28 GLN B C 1
ATOM 2064 O O . GLN B 1 28 ? -10.141 19.859 23.156 1 96.62 28 GLN B O 1
ATOM 2069 N N . ARG B 1 29 ? -11.078 17.938 23.594 1 96.44 29 ARG B N 1
ATOM 2070 C CA . ARG B 1 29 ? -10.984 17.484 22.203 1 96.44 29 ARG B CA 1
ATOM 2071 C C . ARG B 1 29 ? -12.031 16.422 21.906 1 96.44 29 ARG B C 1
ATOM 2073 O O . ARG B 1 29 ? -12.625 15.852 22.828 1 96.44 29 ARG B O 1
ATOM 2080 N N . GLY B 1 30 ? -12.281 16.172 20.656 1 95.19 30 GLY B N 1
ATOM 2081 C CA . GLY B 1 30 ? -13.242 15.148 20.266 1 95.19 30 GLY B CA 1
ATOM 2082 C C . GLY B 1 30 ? -13.422 15.047 18.766 1 95.19 30 GLY B C 1
ATOM 2083 O O . GLY B 1 30 ? -12.68 15.672 18 1 95.19 30 GLY B O 1
ATOM 2084 N N . VAL B 1 31 ? -14.289 14.133 18.375 1 95.12 31 VAL B N 1
ATOM 2085 C CA . VAL B 1 31 ? -14.734 13.961 17 1 95.12 31 VAL B CA 1
ATOM 2086 C C . VAL B 1 31 ? -16.156 14.508 16.844 1 95.12 31 VAL B C 1
ATOM 2088 O O . VAL B 1 31 ? -17.016 14.273 17.688 1 95.12 31 VAL B O 1
ATOM 2091 N N . LEU B 1 32 ? -16.281 15.359 15.828 1 93.25 32 LEU B N 1
ATOM 2092 C CA . LEU B 1 32 ? -17.578 15.992 15.617 1 93.25 32 LEU B CA 1
ATOM 2093 C C . LEU B 1 32 ? -18.609 14.961 15.156 1 93.25 32 LEU B C 1
ATOM 2095 O O . LEU B 1 32 ? -18.375 14.242 14.188 1 93.25 32 LEU B O 1
ATOM 2099 N N . ASN B 1 33 ? -19.656 14.914 15.82 1 86.81 33 ASN B N 1
ATOM 2100 C CA . ASN B 1 33 ? -20.812 14.125 15.453 1 86.81 33 ASN B CA 1
ATOM 2101 C C . ASN B 1 33 ? -22 15.008 15.07 1 86.81 33 ASN B C 1
ATOM 2103 O O . ASN B 1 33 ? -21.812 16.062 14.461 1 86.81 33 ASN B O 1
ATOM 2107 N N . ASP B 1 34 ? -23.188 14.703 15.375 1 80 34 ASP B N 1
ATOM 2108 C CA . ASP B 1 34 ? -24.391 15.43 14.969 1 80 34 ASP B CA 1
ATOM 2109 C C . ASP B 1 34 ? -24.531 16.734 15.758 1 80 34 ASP B C 1
ATOM 2111 O O . ASP B 1 34 ? -24.859 17.766 15.188 1 80 34 ASP B O 1
ATOM 2115 N N . ASP B 1 35 ? -24.188 16.766 16.984 1 85 35 ASP B N 1
ATOM 2116 C CA . ASP B 1 35 ? -24.422 17.938 17.812 1 85 35 ASP B CA 1
ATOM 2117 C C . ASP B 1 35 ? -23.156 18.75 18 1 85 35 ASP B C 1
ATOM 2119 O O . ASP B 1 35 ? -22.047 18.188 18.047 1 85 35 ASP B O 1
ATOM 2123 N N . MET B 1 36 ? -23.359 20.016 18.062 1 88.56 36 MET B N 1
ATOM 2124 C CA . MET B 1 36 ? -22.234 20.906 18.375 1 88.56 36 MET B CA 1
ATOM 2125 C C . MET B 1 36 ? -21.828 20.766 19.828 1 88.56 36 MET B C 1
ATOM 2127 O O . MET B 1 36 ? -22.656 20.906 20.734 1 88.56 36 MET B O 1
ATOM 2131 N N . PRO B 1 37 ? -20.594 20.609 19.984 1 92.06 37 PRO B N 1
ATOM 2132 C CA . PRO B 1 37 ? -20.141 20.516 21.375 1 92.06 37 PRO B CA 1
ATOM 2133 C C . PRO B 1 37 ? -20.297 21.828 22.141 1 92.06 37 PRO B C 1
ATOM 2135 O O . PRO B 1 37 ? -19.984 22.891 21.609 1 92.06 37 PRO B O 1
ATOM 2138 N N . ALA B 1 38 ? -20.688 21.781 23.375 1 91.19 38 ALA B N 1
ATOM 2139 C CA . ALA B 1 38 ? -20.906 22.969 24.219 1 91.19 38 ALA B CA 1
ATOM 2140 C C . ALA B 1 38 ? -19.594 23.703 24.484 1 91.19 38 ALA B C 1
ATOM 2142 O O . ALA B 1 38 ? -19.594 24.922 24.641 1 91.19 38 ALA B O 1
ATOM 2143 N N . GLU B 1 39 ? -18.516 22.984 24.484 1 93.19 39 GLU B N 1
ATOM 2144 C CA . GLU B 1 39 ? -17.188 23.516 24.781 1 93.19 39 GLU B CA 1
ATOM 2145 C C . GLU B 1 39 ? -16.781 24.562 23.75 1 93.19 39 GLU B C 1
ATOM 2147 O O . GLU B 1 39 ? -15.875 25.359 24 1 93.19 39 GLU B O 1
ATOM 2152 N N . TRP B 1 40 ? -17.406 24.516 22.594 1 95.12 40 TRP B N 1
ATOM 2153 C CA . TRP B 1 40 ? -17.047 25.453 21.531 1 95.12 40 TRP B CA 1
ATOM 2154 C C . TRP B 1 40 ? -17.359 26.875 21.938 1 95.12 40 TRP B C 1
ATOM 2156 O O . TRP B 1 40 ? -16.734 27.828 21.453 1 95.12 40 TRP B O 1
ATOM 2166 N N . ALA B 1 41 ? -18.359 27.031 22.828 1 90.19 41 ALA B N 1
ATOM 2167 C CA . ALA B 1 41 ? -18.797 28.344 23.25 1 90.19 41 ALA B CA 1
ATOM 2168 C C . ALA B 1 41 ? -17.719 29.047 24.094 1 90.19 41 ALA B C 1
ATOM 2170 O O . ALA B 1 41 ? -17.766 30.266 24.281 1 90.19 41 ALA B O 1
ATOM 2171 N N . LEU B 1 42 ? -16.781 28.312 24.578 1 90.88 42 LEU B N 1
ATOM 2172 C CA . LEU B 1 42 ? -15.703 28.844 25.422 1 90.88 42 LEU B CA 1
ATOM 2173 C C . LEU B 1 42 ? -14.656 29.562 24.578 1 90.88 42 LEU B C 1
ATOM 2175 O O . LEU B 1 42 ? -13.805 30.281 25.109 1 90.88 42 LEU B O 1
ATOM 2179 N N . CYS B 1 43 ? -14.742 29.422 23.312 1 95.94 43 CYS B N 1
ATOM 2180 C CA . CYS B 1 43 ? -13.664 29.875 22.453 1 95.94 43 CYS B CA 1
ATOM 2181 C C . CYS B 1 43 ? -13.953 31.281 21.922 1 95.94 43 CYS B C 1
ATOM 2183 O O . CYS B 1 43 ? -15.094 31.75 21.969 1 95.94 43 CYS B O 1
ATOM 2185 N N . GLU B 1 44 ? -12.875 31.953 21.469 1 95.69 44 GLU B N 1
ATOM 2186 C CA . GLU B 1 44 ? -12.992 33.312 20.953 1 95.69 44 GLU B CA 1
ATOM 2187 C C . GLU B 1 44 ? -12.727 33.375 19.453 1 95.69 44 GLU B C 1
ATOM 2189 O O . GLU B 1 44 ? -13.047 34.344 18.797 1 95.69 44 GLU B O 1
ATOM 2194 N N . ARG B 1 45 ? -12.141 32.375 18.969 1 95.38 45 ARG B N 1
ATOM 2195 C CA . ARG B 1 45 ? -11.844 32.281 17.547 1 95.38 45 ARG B CA 1
ATOM 2196 C C . ARG B 1 45 ? -11.758 30.812 17.094 1 95.38 45 ARG B C 1
ATOM 2198 O O . ARG B 1 45 ? -11.586 29.922 17.906 1 95.38 45 ARG B O 1
ATOM 2205 N N . VAL B 1 46 ? -11.938 30.594 15.781 1 97.44 46 VAL B N 1
ATOM 2206 C CA . VAL B 1 46 ? -11.961 29.25 15.203 1 97.44 46 VAL B CA 1
ATOM 2207 C C . VAL B 1 46 ? -10.93 29.156 14.078 1 97.44 46 VAL B C 1
ATOM 2209 O O . VAL B 1 46 ? -10.836 30.062 13.234 1 97.44 46 VAL B O 1
ATOM 2212 N N . ALA B 1 47 ? -10.078 28.172 14.125 1 98.06 47 ALA B N 1
ATOM 2213 C CA . ALA B 1 47 ? -9.172 27.828 13.039 1 98.06 47 ALA B CA 1
ATOM 2214 C C . ALA B 1 47 ? -9.555 26.484 12.422 1 98.06 47 ALA B C 1
ATOM 2216 O O . ALA B 1 47 ? -9.703 25.484 13.133 1 98.06 47 ALA B O 1
ATOM 2217 N N . VAL B 1 48 ? -9.695 26.453 11.086 1 98.31 48 VAL B N 1
ATOM 2218 C CA . VAL B 1 48 ? -10.203 25.25 10.445 1 98.31 48 VAL B CA 1
ATOM 2219 C C . VAL B 1 48 ? -9.25 24.797 9.344 1 98.31 48 VAL B C 1
ATOM 2221 O O . VAL B 1 48 ? -8.812 25.609 8.523 1 98.31 48 VAL B O 1
ATOM 2224 N N . ALA B 1 49 ? -8.852 23.609 9.383 1 97.94 49 ALA B N 1
ATOM 2225 C CA . ALA B 1 49 ? -8.273 22.906 8.242 1 97.94 49 ALA B CA 1
ATOM 2226 C C . ALA B 1 49 ? -9.297 21.969 7.602 1 97.94 49 ALA B C 1
ATOM 2228 O O . ALA B 1 49 ? -9.82 21.062 8.266 1 97.94 49 ALA B O 1
ATOM 2229 N N . ASN B 1 50 ? -9.586 22.203 6.336 1 97.06 50 ASN B N 1
ATOM 2230 C CA . ASN B 1 50 ? -10.586 21.406 5.652 1 97.06 50 ASN B CA 1
ATOM 2231 C C . ASN B 1 50 ? -10.016 20.75 4.395 1 97.06 50 ASN B C 1
ATOM 2233 O O . ASN B 1 50 ? -9.562 21.438 3.48 1 97.06 50 ASN B O 1
ATOM 2237 N N . VAL B 1 51 ? -10.023 19.438 4.406 1 94.56 51 VAL B N 1
ATOM 2238 C CA . VAL B 1 51 ? -9.625 18.719 3.199 1 94.56 51 VAL B CA 1
ATOM 2239 C C . VAL B 1 51 ? -10.766 17.812 2.73 1 94.56 51 VAL B C 1
ATOM 2241 O O . VAL B 1 51 ? -10.57 16.969 1.864 1 94.56 51 VAL B O 1
ATOM 2244 N N . ALA B 1 52 ? -11.984 17.984 3.336 1 93.56 52 ALA B N 1
ATOM 2245 C CA . ALA B 1 52 ? -13.125 17.109 3.096 1 93.56 52 ALA B CA 1
ATOM 2246 C C . ALA B 1 52 ? -14.008 17.656 1.981 1 93.56 52 ALA B C 1
ATOM 2248 O O . ALA B 1 52 ? -15.078 17.109 1.707 1 93.56 52 ALA B O 1
ATOM 2249 N N . GLY B 1 53 ? -13.648 18.797 1.39 1 92.06 53 GLY B N 1
ATOM 2250 C CA . GLY B 1 53 ? -14.367 19.312 0.236 1 92.06 53 GLY B CA 1
ATOM 2251 C C . GLY B 1 53 ? -15.359 20.406 0.591 1 92.06 53 GLY B C 1
ATOM 2252 O O . GLY B 1 53 ? -15.484 20.781 1.758 1 92.06 53 GLY B O 1
ATOM 2253 N N . PRO B 1 54 ? -15.977 20.906 -0.484 1 93.5 54 PRO B N 1
ATOM 2254 C CA . PRO B 1 54 ? -16.844 22.078 -0.321 1 93.5 54 PRO B CA 1
ATOM 2255 C C . PRO B 1 54 ? -18.109 21.766 0.463 1 93.5 54 PRO B C 1
ATOM 2257 O O . PRO B 1 54 ? -18.625 22.625 1.18 1 93.5 54 PRO B O 1
ATOM 2260 N N . ASN B 1 55 ? -18.609 20.531 0.287 1 93.38 55 ASN B N 1
ATOM 2261 C CA . ASN B 1 55 ? -19.828 20.172 1.011 1 93.38 55 ASN B CA 1
ATOM 2262 C C . ASN B 1 55 ? -19.609 20.188 2.521 1 93.38 55 ASN B C 1
ATOM 2264 O O . ASN B 1 55 ? -20.422 20.734 3.268 1 93.38 55 ASN B O 1
ATOM 2268 N N . ARG B 1 56 ? -18.516 19.594 2.977 1 93.38 56 ARG B N 1
ATOM 2269 C CA . ARG B 1 56 ? -18.172 19.641 4.395 1 93.38 56 ARG B CA 1
ATOM 2270 C C . ARG B 1 56 ? -17.938 21.062 4.867 1 93.38 56 ARG B C 1
ATOM 2272 O O . ARG B 1 56 ? -18.312 21.422 5.984 1 93.38 56 ARG B O 1
ATOM 2279 N N . GLN B 1 57 ? -17.312 21.828 4.059 1 95.12 57 GLN B N 1
ATOM 2280 C CA . GLN B 1 57 ? -17.078 23.219 4.406 1 95.12 57 GLN B CA 1
ATOM 2281 C C . GLN B 1 57 ? -18.391 23.969 4.66 1 95.12 57 GLN B C 1
ATOM 2283 O O . GLN B 1 57 ? -18.516 24.688 5.645 1 95.12 57 GLN B O 1
ATOM 2288 N N . ALA B 1 58 ? -19.328 23.797 3.762 1 95.5 58 ALA B N 1
ATOM 2289 C CA . ALA B 1 58 ? -20.609 24.469 3.879 1 95.5 58 ALA B CA 1
ATOM 2290 C C . ALA B 1 58 ? -21.328 24.062 5.168 1 95.5 58 ALA B C 1
ATOM 2292 O O . ALA B 1 58 ? -21.906 24.906 5.855 1 95.5 58 ALA B O 1
ATOM 2293 N N . LEU B 1 59 ? -21.266 22.797 5.461 1 93.56 59 LEU B N 1
ATOM 2294 C CA . LEU B 1 59 ? -21.906 22.281 6.668 1 93.56 59 LEU B CA 1
ATOM 2295 C C . LEU B 1 59 ? -21.25 22.875 7.914 1 93.56 59 LEU B C 1
ATOM 2297 O O . LEU B 1 59 ? -21.953 23.281 8.852 1 93.56 59 LEU B O 1
ATOM 2301 N N . LEU B 1 60 ? -19.969 22.906 7.91 1 94.81 60 LEU B N 1
ATOM 2302 C CA . LEU B 1 60 ? -19.234 23.453 9.047 1 94.81 60 LEU B CA 1
ATOM 2303 C C . LEU B 1 60 ? -19.5 24.953 9.188 1 94.81 60 LEU B C 1
ATOM 2305 O O . LEU B 1 60 ? -19.625 25.469 10.297 1 94.81 60 LEU B O 1
ATOM 2309 N N . GLU B 1 61 ? -19.516 25.641 8.086 1 95.38 61 GLU B N 1
ATOM 2310 C CA . GLU B 1 61 ? -19.797 27.062 8.094 1 95.38 61 GLU B CA 1
ATOM 2311 C C . GLU B 1 61 ? -21.141 27.359 8.742 1 95.38 61 GLU B C 1
ATOM 2313 O O . GLU B 1 61 ? -21.266 28.297 9.539 1 95.38 61 GLU B O 1
ATOM 2318 N N . ALA B 1 62 ? -22.125 26.625 8.352 1 93.81 62 ALA B N 1
ATOM 2319 C CA . ALA B 1 62 ? -23.453 26.812 8.906 1 93.81 62 ALA B CA 1
ATOM 2320 C C . ALA B 1 62 ? -23.453 26.609 10.422 1 93.81 62 ALA B C 1
ATOM 2322 O O . ALA B 1 62 ? -24.125 27.344 11.148 1 93.81 62 ALA B O 1
ATOM 2323 N N . ARG B 1 63 ? -22.75 25.625 10.828 1 92.25 63 ARG B N 1
ATOM 2324 C CA . ARG B 1 63 ? -22.688 25.312 12.25 1 92.25 63 ARG B CA 1
ATOM 2325 C C . ARG B 1 63 ? -21.906 26.391 13.008 1 92.25 63 ARG B C 1
ATOM 2327 O O . ARG B 1 63 ? -22.328 26.812 14.086 1 92.25 63 ARG B O 1
ATOM 2334 N N . LEU B 1 64 ? -20.844 26.844 12.469 1 94.56 64 LEU B N 1
ATOM 2335 C CA . LEU B 1 64 ? -19.953 27.781 13.133 1 94.56 64 LEU B CA 1
ATOM 2336 C C . LEU B 1 64 ? -20.578 29.172 13.18 1 94.56 64 LEU B C 1
ATOM 2338 O O . LEU B 1 64 ? -20.266 29.969 14.07 1 94.56 64 LEU B O 1
ATOM 2342 N N . LYS B 1 65 ? -21.406 29.516 12.211 1 93.81 65 LYS B N 1
ATOM 2343 C CA . LYS B 1 65 ? -22.109 30.797 12.195 1 93.81 65 LYS B CA 1
ATOM 2344 C C . LYS B 1 65 ? -22.922 31 13.469 1 93.81 65 LYS B C 1
ATOM 2346 O O . LYS B 1 65 ? -23.062 32.125 13.953 1 93.81 65 LYS B O 1
ATOM 2351 N N . LEU B 1 66 ? -23.406 29.922 13.977 1 91.25 66 LEU B N 1
ATOM 2352 C CA . LEU B 1 66 ? -24.234 29.969 15.172 1 91.25 66 LEU B CA 1
ATOM 2353 C C . LEU B 1 66 ? -23.422 30.406 16.391 1 91.25 66 LEU B C 1
ATOM 2355 O O . LEU B 1 66 ? -23.984 30.906 17.375 1 91.25 66 LEU B O 1
ATOM 2359 N N . LEU B 1 67 ? -22.156 30.219 16.375 1 91.75 67 LEU B N 1
ATOM 2360 C CA . LEU B 1 67 ? -21.281 30.578 17.484 1 91.75 67 LEU B CA 1
ATOM 2361 C C . LEU B 1 67 ? -21 32.062 17.484 1 91.75 67 LEU B C 1
ATOM 2363 O O . LEU B 1 67 ? -20.609 32.625 18.516 1 91.75 67 LEU B O 1
ATOM 2367 N N . GLY B 1 68 ? -21.078 32.688 16.359 1 92.31 68 GLY B N 1
ATOM 2368 C CA . GLY B 1 68 ? -20.797 34.125 16.25 1 92.31 68 GLY B CA 1
ATOM 2369 C C . GLY B 1 68 ? -19.328 34.438 16.438 1 92.31 68 GLY B C 1
ATOM 2370 O O . GLY B 1 68 ? -18.984 35.5 16.953 1 92.31 68 GLY B O 1
ATOM 2371 N N . LEU B 1 69 ? -18.438 33.531 16.234 1 93.06 69 LEU B N 1
ATOM 2372 C CA . LEU B 1 69 ? -17.016 33.719 16.406 1 93.06 69 LEU B CA 1
ATOM 2373 C C . LEU B 1 69 ? -16.312 33.938 15.07 1 93.06 69 LEU B C 1
ATOM 2375 O O . LEU B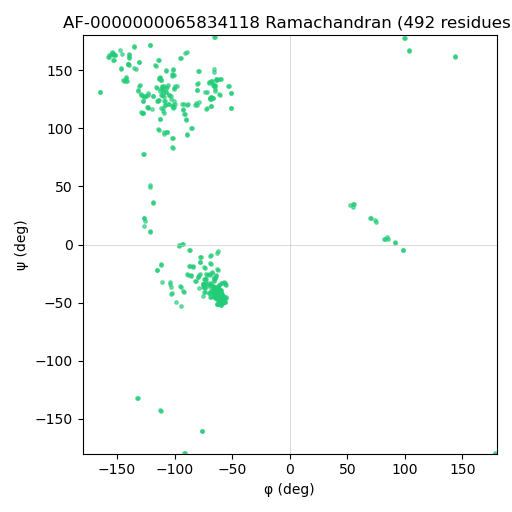 1 69 ? -16.828 33.5 14.023 1 93.06 69 LEU B O 1
ATOM 2379 N N . PRO B 1 70 ? -15.18 34.688 15.07 1 94.75 70 PRO B N 1
ATOM 2380 C CA . PRO B 1 70 ? -14.367 34.75 13.852 1 94.75 70 PRO B CA 1
ATOM 2381 C C . PRO B 1 70 ? -13.836 33.375 13.445 1 94.75 70 PRO B C 1
ATOM 2383 O O . PRO B 1 70 ? -13.32 32.625 14.289 1 94.75 70 PRO B O 1
ATOM 2386 N N . VAL B 1 71 ? -14.031 33 12.18 1 96.81 71 VAL B N 1
ATOM 2387 C CA . VAL B 1 71 ? -13.586 31.719 11.656 1 96.81 71 VAL B CA 1
ATOM 2388 C C . VAL B 1 71 ? -12.508 31.938 10.602 1 96.81 71 VAL B C 1
ATOM 2390 O O . VAL B 1 71 ? -12.695 32.719 9.656 1 96.81 71 VAL B O 1
ATOM 2393 N N . ARG B 1 72 ? -11.391 31.359 10.789 1 96.94 72 ARG B N 1
ATOM 2394 C CA . ARG B 1 72 ? -10.352 31.359 9.766 1 96.94 72 ARG B CA 1
ATOM 2395 C C . ARG B 1 72 ? -10.195 29.984 9.125 1 96.94 72 ARG B C 1
ATOM 2397 O O . ARG B 1 72 ? -9.898 29.016 9.805 1 96.94 72 ARG B O 1
ATOM 2404 N N . TRP B 1 73 ? -10.406 29.953 7.84 1 97.19 73 TRP B N 1
ATOM 2405 C CA . TRP B 1 73 ? -10.141 28.75 7.047 1 97.19 73 TRP B CA 1
ATOM 2406 C C . TRP B 1 73 ? -8.703 28.75 6.523 1 97.19 73 TRP B C 1
ATOM 2408 O O . TRP B 1 73 ? -8.375 29.5 5.602 1 97.19 73 TRP B O 1
ATOM 2418 N N . HIS B 1 74 ? -7.914 27.938 7.082 1 97.12 74 HIS B N 1
ATOM 2419 C CA . HIS B 1 74 ? -6.496 27.938 6.742 1 97.12 74 HIS B CA 1
ATOM 2420 C C . HIS B 1 74 ? -6.238 27.219 5.426 1 97.12 74 HIS B C 1
ATOM 2422 O O . HIS B 1 74 ? -6.98 26.297 5.062 1 97.12 74 HIS B O 1
ATOM 2428 N N . ALA B 1 75 ? -5.23 27.672 4.766 1 96.25 75 ALA B N 1
ATOM 2429 C CA . ALA B 1 75 ? -4.684 27.047 3.568 1 96.25 75 ALA B CA 1
ATOM 2430 C C . ALA B 1 75 ? -3.17 26.891 3.67 1 96.25 75 ALA B C 1
ATOM 2432 O O . ALA B 1 75 ? -2.523 27.594 4.461 1 96.25 75 ALA B O 1
ATOM 2433 N N . SER B 1 76 ? -2.689 25.953 2.887 1 97.62 76 SER B N 1
ATOM 2434 C CA . SER B 1 76 ? -1.236 25.859 2.797 1 97.62 76 SER B CA 1
ATOM 2435 C C . SER B 1 76 ? -0.646 27.094 2.129 1 97.62 76 SER B C 1
ATOM 2437 O O . SER B 1 76 ? -1.211 27.625 1.167 1 97.62 76 SER B O 1
ATOM 2439 N N . THR B 1 77 ? 0.442 27.578 2.723 1 97.25 77 THR B N 1
ATOM 2440 C CA . THR B 1 77 ? 1.097 28.781 2.221 1 97.25 77 THR B CA 1
ATOM 2441 C C . THR B 1 77 ? 2.545 28.5 1.838 1 97.25 77 THR B C 1
ATOM 2443 O O . THR B 1 77 ? 3.049 27.391 2.088 1 97.25 77 THR B O 1
ATOM 2446 N N . LEU B 1 78 ? 3.18 29.422 1.245 1 97.19 78 LEU B N 1
ATOM 2447 C CA . LEU B 1 78 ? 4.57 29.281 0.823 1 97.19 78 LEU B CA 1
ATOM 2448 C C . LEU B 1 78 ? 5.492 29.141 2.029 1 97.19 78 LEU B C 1
ATOM 2450 O O . LEU B 1 78 ? 6.484 28.406 1.98 1 97.19 78 LEU B O 1
ATOM 2454 N N . HIS B 1 79 ? 5.141 29.906 3.02 1 96.62 79 HIS B N 1
ATOM 2455 C CA . HIS B 1 79 ? 5.918 29.906 4.254 1 96.62 79 HIS B CA 1
ATOM 2456 C C . HIS B 1 79 ? 5.012 30.031 5.477 1 96.62 79 HIS B C 1
ATOM 2458 O O . HIS B 1 79 ? 4 30.734 5.43 1 96.62 79 HIS B O 1
ATOM 2464 N N . ALA B 1 80 ? 5.418 29.312 6.535 1 96.94 80 ALA B N 1
ATOM 2465 C CA . ALA B 1 80 ? 4.742 29.484 7.816 1 96.94 80 ALA B CA 1
ATOM 2466 C C . ALA B 1 80 ? 5.562 28.891 8.961 1 96.94 80 ALA B C 1
ATOM 2468 O O . ALA B 1 80 ? 6.098 27.797 8.836 1 96.94 80 ALA B O 1
ATOM 2469 N N . CYS B 1 81 ? 5.758 29.625 10.016 1 97.25 81 CYS B N 1
ATOM 2470 C CA . CYS B 1 81 ? 6.324 29.141 11.266 1 97.25 81 CYS B CA 1
ATOM 2471 C C . CYS B 1 81 ? 7.688 28.5 11.039 1 97.25 81 CYS B C 1
ATOM 2473 O O . CYS B 1 81 ? 7.984 27.453 11.609 1 97.25 81 CYS B O 1
ATOM 2475 N N . GLY B 1 82 ? 8.445 29.047 10.086 1 96.88 82 GLY B N 1
ATOM 2476 C CA . GLY B 1 82 ? 9.812 28.609 9.859 1 96.88 82 GLY B CA 1
ATOM 2477 C C . GLY B 1 82 ? 9.922 27.5 8.836 1 96.88 82 GLY B C 1
ATOM 2478 O O . GLY B 1 82 ? 11.023 27 8.562 1 96.88 82 GLY B O 1
ATOM 2479 N N . VAL B 1 83 ? 8.812 27.062 8.25 1 97.81 83 VAL B N 1
ATOM 2480 C CA . VAL B 1 83 ? 8.82 25.969 7.289 1 97.81 83 VAL B CA 1
ATOM 2481 C C . VAL B 1 83 ? 8.477 26.5 5.895 1 97.81 83 VAL B C 1
ATOM 2483 O O . VAL B 1 83 ? 7.535 27.266 5.73 1 97.81 83 VAL B O 1
ATOM 2486 N N . SER B 1 84 ? 9.234 26.094 4.949 1 98.06 84 SER B N 1
ATOM 2487 C CA . SER B 1 84 ? 8.961 26.438 3.555 1 98.06 84 SER B CA 1
ATOM 2488 C C . SER B 1 84 ? 8.266 25.297 2.83 1 98.06 84 SER B C 1
ATOM 2490 O O . SER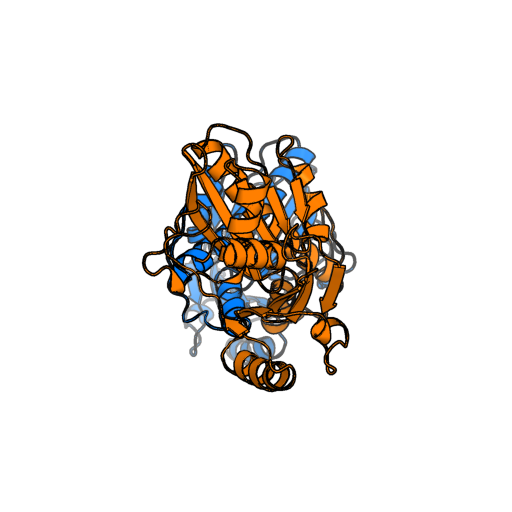 B 1 84 ? 8.602 24.125 3.037 1 98.06 84 SER B O 1
ATOM 2492 N N . ASN B 1 85 ? 7.297 25.625 2.092 1 97.31 85 ASN B N 1
ATOM 2493 C CA . ASN B 1 85 ? 6.52 24.703 1.266 1 97.31 85 ASN B CA 1
ATOM 2494 C C . ASN B 1 85 ? 7.133 24.547 -0.122 1 97.31 85 ASN B C 1
ATOM 2496 O O . ASN B 1 85 ? 7.129 25.484 -0.92 1 97.31 85 ASN B O 1
ATOM 2500 N N . GLY B 1 86 ? 7.531 23.344 -0.519 1 92.81 86 GLY B N 1
ATOM 2501 C CA . GLY B 1 86 ? 8.25 23.094 -1.757 1 92.81 86 GLY B CA 1
ATOM 2502 C C . GLY B 1 86 ? 7.332 22.891 -2.949 1 92.81 86 GLY B C 1
ATOM 2503 O O . GLY B 1 86 ? 7.797 22.797 -4.086 1 92.81 86 GLY B O 1
ATOM 2504 N N . TYR B 1 87 ? 6.008 22.859 -2.746 1 92.44 87 TYR B N 1
ATOM 2505 C CA . TYR B 1 87 ? 5.059 22.672 -3.838 1 92.44 87 TYR B CA 1
ATOM 2506 C C . TYR B 1 87 ? 5.133 23.844 -4.828 1 92.44 87 TYR B C 1
ATOM 2508 O O . TYR B 1 87 ? 5.301 24.984 -4.43 1 92.44 87 TYR B O 1
ATOM 2516 N N . ALA B 1 88 ? 5 23.516 -6.133 1 86 88 ALA B N 1
ATOM 2517 C CA . ALA B 1 88 ? 4.949 24.562 -7.137 1 86 88 ALA B CA 1
ATOM 2518 C C . ALA B 1 88 ? 3.791 25.531 -6.863 1 86 88 ALA B C 1
ATOM 2520 O O . ALA B 1 88 ? 3.932 26.734 -7.016 1 86 88 ALA B O 1
ATOM 2521 N N . ILE B 1 89 ? 2.686 24.906 -6.555 1 90.62 89 ILE B N 1
ATOM 2522 C CA . ILE B 1 89 ? 1.523 25.641 -6.074 1 90.62 89 ILE B CA 1
ATOM 2523 C C . ILE B 1 89 ? 1.236 25.266 -4.621 1 90.62 89 ILE B C 1
ATOM 2525 O O . ILE B 1 89 ? 0.54 24.281 -4.355 1 90.62 89 ILE B O 1
ATOM 2529 N N . PRO B 1 90 ? 1.69 26.109 -3.707 1 94.69 90 PRO B N 1
ATOM 2530 C CA . PRO B 1 90 ? 1.653 25.75 -2.285 1 94.69 90 PRO B CA 1
ATOM 2531 C C . PRO B 1 90 ? 0.252 25.391 -1.806 1 94.69 90 PRO B C 1
ATOM 2533 O O . PRO B 1 90 ? 0.094 24.453 -1.003 1 94.69 90 PRO B O 1
ATOM 2536 N N . ALA B 1 91 ? -0.774 26.031 -2.336 1 93.5 91 ALA B N 1
ATOM 2537 C CA . ALA B 1 91 ? -2.146 25.844 -1.873 1 93.5 91 ALA B CA 1
ATOM 2538 C C . ALA B 1 91 ? -2.664 24.453 -2.229 1 93.5 91 ALA B C 1
ATOM 2540 O O . ALA B 1 91 ? -3.695 24.016 -1.713 1 93.5 91 ALA B O 1
ATOM 2541 N N . GLN B 1 92 ? -1.908 23.719 -3.047 1 91.75 92 GLN B N 1
ATOM 2542 C CA . GLN B 1 92 ? -2.324 22.391 -3.445 1 91.75 92 GLN B CA 1
ATOM 2543 C C . GLN B 1 92 ? -1.926 21.344 -2.396 1 91.75 92 GLN B C 1
ATOM 2545 O O . GLN B 1 92 ? -2.42 20.219 -2.412 1 91.75 92 GLN B O 1
ATOM 2550 N N . LEU B 1 93 ? -1.004 21.75 -1.595 1 95.69 93 LEU B N 1
ATOM 2551 C CA . LEU B 1 93 ? -0.676 20.875 -0.467 1 95.69 93 LEU B CA 1
ATOM 2552 C C . LEU B 1 93 ? -1.817 20.844 0.543 1 95.69 93 LEU B C 1
ATOM 2554 O O . LEU B 1 93 ? -2.324 21.891 0.948 1 95.69 93 LEU B O 1
ATOM 2558 N N . GLY B 1 94 ? -2.275 19.656 0.868 1 95.69 94 GLY B N 1
ATOM 2559 C CA . GLY B 1 94 ? -3.316 19.562 1.879 1 95.69 94 GLY B CA 1
ATOM 2560 C C . GLY B 1 94 ? -2.986 20.312 3.152 1 95.69 94 GLY B C 1
ATOM 2561 O O . GLY B 1 94 ? -1.91 20.141 3.727 1 95.69 94 GLY B O 1
ATOM 2562 N N . VAL B 1 95 ? -3.906 21.062 3.535 1 97.19 95 VAL B N 1
ATOM 2563 C CA . VAL B 1 95 ? -3.674 21.938 4.672 1 97.19 95 VAL B CA 1
ATOM 2564 C C . VAL B 1 95 ? -3.457 21.109 5.938 1 97.19 95 VAL B C 1
ATOM 2566 O O . VAL B 1 95 ? -2.762 21.547 6.859 1 97.19 95 VAL B O 1
ATOM 2569 N N . ASP B 1 96 ? -4.035 19.922 6.023 1 97.12 96 ASP B N 1
ATOM 2570 C CA . ASP B 1 96 ? -3.787 19.031 7.156 1 97.12 96 ASP B CA 1
ATOM 2571 C C . ASP B 1 96 ? -2.322 18.594 7.203 1 97.12 96 ASP B C 1
ATOM 2573 O O . ASP B 1 96 ? -1.704 18.609 8.273 1 97.12 96 ASP B O 1
ATOM 2577 N N . ARG B 1 97 ? -1.772 18.25 6.051 1 97.75 97 ARG B N 1
ATOM 2578 C CA . ARG B 1 97 ? -0.358 17.891 5.977 1 97.75 97 ARG B CA 1
ATOM 2579 C C . ARG B 1 97 ? 0.522 19.078 6.363 1 97.75 97 ARG B C 1
ATOM 2581 O O . ARG B 1 97 ? 1.487 18.922 7.113 1 97.75 97 ARG B O 1
ATOM 2588 N N . TRP B 1 98 ? 0.149 20.25 5.859 1 98.38 98 TRP B N 1
ATOM 2589 C CA . TRP B 1 98 ? 0.888 21.469 6.133 1 98.38 98 TRP B CA 1
ATOM 2590 C C . TRP B 1 98 ? 0.902 21.766 7.629 1 98.38 98 TRP B C 1
ATOM 2592 O O . TRP B 1 98 ? 1.967 21.969 8.219 1 98.38 98 TRP B O 1
ATOM 2602 N N . ALA B 1 99 ? -0.256 21.734 8.211 1 98.44 99 ALA B N 1
ATOM 2603 C CA . ALA B 1 99 ? -0.387 21.984 9.648 1 98.44 99 ALA B CA 1
ATOM 2604 C C . ALA B 1 99 ? 0.39 20.953 10.461 1 98.44 99 ALA B C 1
ATOM 2606 O O . ALA B 1 99 ? 1.061 21.297 11.43 1 98.44 99 ALA B O 1
ATOM 2607 N N . ALA B 1 100 ? 0.32 19.703 10.07 1 98.38 100 ALA B N 1
ATOM 2608 C CA . ALA B 1 100 ? 1.026 18.641 10.773 1 98.38 100 ALA B CA 1
ATOM 2609 C C . ALA B 1 100 ? 2.537 18.859 10.727 1 98.38 100 ALA B C 1
ATOM 2611 O O . ALA B 1 100 ? 3.225 18.688 11.734 1 98.38 100 ALA B O 1
ATOM 2612 N N . MET B 1 101 ? 3.02 19.234 9.602 1 98.31 101 MET B N 1
ATOM 2613 C CA . MET B 1 101 ? 4.453 19.484 9.453 1 98.31 101 MET B CA 1
ATOM 2614 C C . MET B 1 101 ? 4.902 20.641 10.32 1 98.31 101 MET B C 1
ATOM 2616 O O . MET B 1 101 ? 5.977 20.609 10.922 1 98.31 101 MET B O 1
ATOM 2620 N N . ILE B 1 102 ? 4.094 21.672 10.344 1 98 102 ILE B N 1
ATOM 2621 C CA . ILE B 1 102 ? 4.406 22.844 11.148 1 98 102 ILE B CA 1
ATOM 2622 C C . ILE B 1 102 ? 4.504 22.438 12.617 1 98 102 ILE B C 1
ATOM 2624 O O . ILE B 1 102 ? 5.465 22.797 13.305 1 98 102 ILE B O 1
ATOM 2628 N N . ALA B 1 103 ? 3.543 21.672 13.078 1 97.88 103 ALA B N 1
ATOM 2629 C CA . ALA B 1 103 ? 3.576 21.203 14.461 1 97.88 103 ALA B CA 1
ATOM 2630 C C . ALA B 1 103 ? 4.82 20.359 14.734 1 97.88 103 ALA B C 1
ATOM 2632 O O . ALA B 1 103 ? 5.5 20.547 15.742 1 97.88 103 ALA B O 1
ATOM 2633 N N . ALA B 1 104 ? 5.121 19.453 13.836 1 97.31 104 ALA B N 1
ATOM 2634 C CA . ALA B 1 104 ? 6.285 18.594 13.992 1 97.31 104 ALA B CA 1
ATOM 2635 C C . ALA B 1 104 ? 7.57 19.406 14.07 1 97.31 104 ALA B C 1
ATOM 2637 O O . ALA B 1 104 ? 8.422 19.172 14.93 1 97.31 104 ALA B O 1
ATOM 2638 N N . TRP B 1 105 ? 7.691 20.375 13.172 1 97 105 TRP B N 1
ATOM 2639 C CA . TRP B 1 105 ? 8.875 21.219 13.141 1 97 105 TRP B CA 1
ATOM 2640 C C . TRP B 1 105 ? 9.016 22 14.445 1 97 105 TRP B C 1
ATOM 2642 O O . TRP B 1 105 ? 10.117 22.109 15 1 97 105 TRP B O 1
ATOM 2652 N N . GLN B 1 106 ? 7.91 22.516 14.961 1 95.56 106 GLN B N 1
ATOM 2653 C CA . GLN B 1 106 ? 7.961 23.297 16.188 1 95.56 106 GLN B CA 1
ATOM 2654 C C . GLN B 1 106 ? 8.375 22.438 17.375 1 95.56 106 GLN B C 1
ATOM 2656 O O . GLN B 1 106 ? 9.039 22.906 18.297 1 95.56 106 GLN B O 1
ATOM 2661 N N . HIS B 1 107 ? 8.023 21.156 17.359 1 91.62 107 HIS B N 1
ATOM 2662 C CA . HIS B 1 107 ? 8.312 20.234 18.453 1 91.62 107 HIS B CA 1
ATOM 2663 C C . HIS B 1 107 ? 9.758 19.766 18.406 1 91.62 107 HIS B C 1
ATOM 2665 O O . HIS B 1 107 ? 10.422 19.672 19.438 1 91.62 107 HIS B O 1
ATOM 2671 N N . TYR B 1 108 ? 10.297 19.547 17.203 1 90.44 108 TYR B N 1
ATOM 2672 C CA . TYR B 1 108 ? 11.562 18.828 17.125 1 90.44 108 TYR B CA 1
ATOM 2673 C C . TYR B 1 108 ? 12.68 19.75 16.672 1 90.44 108 TYR B C 1
ATOM 2675 O O . TYR B 1 108 ? 13.852 19.531 17 1 90.44 108 TYR B O 1
ATOM 2683 N N . GLN B 1 109 ? 12.43 20.75 15.836 1 94.94 109 GLN B N 1
ATOM 2684 C CA . GLN B 1 109 ? 13.398 21.688 15.289 1 94.94 109 GLN B CA 1
ATOM 2685 C C . GLN B 1 109 ? 14.578 20.953 14.648 1 94.94 109 GLN B C 1
ATOM 2687 O O . GLN B 1 109 ? 15.734 21.328 14.852 1 94.94 109 GLN B O 1
ATOM 2692 N N . ARG B 1 110 ? 14.352 19.812 14.055 1 94.88 110 ARG B N 1
ATOM 2693 C CA . ARG B 1 110 ? 15.305 19.031 13.266 1 94.88 110 ARG B CA 1
ATOM 2694 C C . ARG B 1 110 ? 14.602 18.312 12.125 1 94.88 110 ARG B C 1
ATOM 2696 O O . ARG B 1 110 ? 13.375 18.219 12.094 1 94.88 110 ARG B O 1
ATOM 2703 N N . SER B 1 111 ? 15.359 17.875 11.219 1 97.12 111 SER B N 1
ATOM 2704 C CA . SER B 1 111 ? 14.789 17.062 10.141 1 97.12 111 SER B CA 1
ATOM 2705 C C . SER B 1 111 ? 13.992 15.891 10.695 1 97.12 111 SER B C 1
ATOM 2707 O O . SER B 1 111 ? 14.406 15.258 11.664 1 97.12 111 SER B O 1
ATOM 2709 N N . CYS B 1 112 ? 12.828 15.648 10.109 1 97 112 CYS B N 1
ATOM 2710 C CA . CYS B 1 112 ? 11.984 14.578 10.633 1 97 112 CYS B CA 1
ATOM 2711 C C . CYS B 1 112 ? 11.008 14.086 9.562 1 97 112 CYS B C 1
ATOM 2713 O O . CYS B 1 112 ? 10.859 14.719 8.516 1 97 112 CYS B O 1
ATOM 2715 N N . LEU B 1 113 ? 10.516 12.977 9.781 1 97.56 113 LEU B N 1
ATOM 2716 C CA . LEU B 1 113 ? 9.469 12.383 8.961 1 97.56 113 LEU B CA 1
ATOM 2717 C C . LEU B 1 113 ? 8.109 12.492 9.648 1 97.56 113 LEU B C 1
ATOM 2719 O O . LEU B 1 113 ? 7.969 12.125 10.82 1 97.56 113 LEU B O 1
ATOM 2723 N N . VAL B 1 114 ? 7.117 13.07 8.953 1 98.44 114 VAL B N 1
ATOM 2724 C CA . VAL B 1 114 ? 5.785 13.25 9.516 1 98.44 114 VAL B CA 1
ATOM 2725 C C . VAL B 1 114 ? 4.797 12.32 8.812 1 98.44 114 VAL B C 1
ATOM 2727 O O . VAL B 1 114 ? 4.562 12.445 7.609 1 98.44 114 VAL B O 1
ATOM 2730 N N . VAL B 1 115 ? 4.223 11.406 9.562 1 98.12 115 VAL B N 1
ATOM 2731 C CA . VAL B 1 115 ? 3.312 10.398 9.023 1 98.12 115 VAL B CA 1
ATOM 2732 C C . VAL B 1 115 ? 1.909 10.617 9.586 1 98.12 115 VAL B C 1
ATOM 2734 O O . VAL B 1 115 ? 1.73 10.727 10.805 1 98.12 115 VAL B O 1
ATOM 2737 N N . ASN B 1 116 ? 0.956 10.773 8.773 1 97.38 116 ASN B N 1
ATOM 2738 C CA . ASN B 1 116 ? -0.452 10.75 9.156 1 97.38 116 ASN B CA 1
ATOM 2739 C C . ASN B 1 116 ? -1.172 9.547 8.57 1 97.38 116 ASN B C 1
ATOM 2741 O O . ASN B 1 116 ? -1.417 9.492 7.359 1 97.38 116 ASN B O 1
ATOM 2745 N N . ALA B 1 117 ? -1.509 8.586 9.391 1 96.5 117 ALA B N 1
ATOM 2746 C CA . ALA B 1 117 ? -2.096 7.324 8.953 1 96.5 117 ALA B CA 1
ATOM 2747 C C . ALA B 1 117 ? -3.605 7.312 9.18 1 96.5 117 ALA B C 1
ATOM 2749 O O . ALA B 1 117 ? -4.082 6.871 10.227 1 96.5 117 ALA B O 1
ATOM 2750 N N . GLY B 1 118 ? -4.375 7.703 8.242 1 93.31 118 GLY B N 1
ATOM 2751 C CA . GLY B 1 118 ? -5.828 7.711 8.281 1 93.31 118 GLY B CA 1
ATOM 2752 C C . GLY B 1 118 ? -6.457 7.102 7.039 1 93.31 118 GLY B C 1
ATOM 2753 O O . GLY B 1 118 ? -6.07 6.008 6.613 1 93.31 118 GLY B O 1
ATOM 2754 N N . THR B 1 119 ? -7.512 7.879 6.457 1 93.56 119 THR B N 1
ATOM 2755 C CA . THR B 1 119 ? -8.109 7.43 5.203 1 93.56 119 THR B CA 1
ATOM 2756 C C . THR B 1 119 ? -7.039 7.262 4.125 1 93.56 119 THR B C 1
ATOM 2758 O O . THR B 1 119 ? -7.004 6.242 3.432 1 93.56 119 THR B O 1
ATOM 2761 N N . ALA B 1 120 ? -6.305 8.25 4.047 1 95.56 120 ALA B N 1
ATOM 2762 C CA . ALA B 1 120 ? -5.043 8.156 3.312 1 95.56 120 ALA B CA 1
ATOM 2763 C C . ALA B 1 120 ? -3.854 8.148 4.266 1 95.56 120 ALA B C 1
ATOM 2765 O O . ALA B 1 120 ? -3.961 8.609 5.406 1 95.56 120 ALA B O 1
ATOM 2766 N N . LEU B 1 121 ? -2.826 7.516 3.883 1 97.56 121 LEU B N 1
ATOM 2767 C CA . LEU B 1 121 ? -1.557 7.586 4.598 1 97.56 121 LEU B CA 1
ATOM 2768 C C . LEU B 1 121 ? -0.588 8.531 3.893 1 97.56 121 LEU B C 1
ATOM 2770 O O . LEU B 1 121 ? -0.271 8.336 2.717 1 97.56 121 LEU B O 1
ATOM 2774 N N . THR B 1 122 ? -0.204 9.586 4.57 1 98 122 THR B N 1
ATOM 2775 C CA . THR B 1 122 ? 0.766 10.523 4.02 1 98 122 THR B CA 1
ATOM 2776 C C . THR B 1 122 ? 2.082 10.453 4.789 1 98 122 THR B C 1
ATOM 2778 O O . THR B 1 122 ? 2.088 10.227 6 1 98 122 THR B O 1
ATOM 2781 N N . VAL B 1 123 ? 3.115 10.562 4.086 1 98.56 123 VAL B N 1
ATOM 2782 C CA . VAL B 1 123 ? 4.461 10.625 4.641 1 98.56 123 VAL B CA 1
ATOM 2783 C C . VAL B 1 123 ? 5.191 11.852 4.094 1 98.56 123 VAL B C 1
ATOM 2785 O O . VAL B 1 123 ? 5.5 11.914 2.902 1 98.56 123 VAL B O 1
ATOM 2788 N N . ASP B 1 124 ? 5.469 12.773 4.945 1 98.56 124 ASP B N 1
ATOM 2789 C CA . ASP B 1 124 ? 6.051 14.047 4.52 1 98.56 124 ASP B CA 1
ATOM 2790 C C . ASP B 1 124 ? 7.457 14.227 5.094 1 98.56 124 ASP B C 1
ATOM 2792 O O . ASP B 1 124 ? 7.688 13.953 6.273 1 98.56 124 ASP B O 1
ATOM 2796 N N . MET B 1 125 ? 8.375 14.648 4.27 1 98.12 125 MET B N 1
ATOM 2797 C CA . MET B 1 125 ? 9.781 14.789 4.645 1 98.12 125 MET B CA 1
ATOM 2798 C C . MET B 1 125 ? 10.141 16.25 4.852 1 98.12 125 MET B C 1
ATOM 2800 O O . MET B 1 125 ? 10.031 17.062 3.928 1 98.12 125 MET B O 1
ATOM 2804 N N . ILE B 1 126 ? 10.586 16.562 6.047 1 97.62 126 ILE B N 1
ATOM 2805 C CA . ILE B 1 126 ? 11.039 17.906 6.398 1 97.62 126 ILE B CA 1
ATOM 2806 C C . ILE B 1 126 ? 12.555 17.891 6.625 1 97.62 126 ILE B C 1
ATOM 2808 O O . ILE B 1 126 ? 13.078 16.984 7.277 1 97.62 126 ILE B O 1
ATOM 2812 N N . GLU B 1 127 ? 13.203 18.844 6.094 1 97.75 127 GLU B N 1
ATOM 2813 C CA . GLU B 1 127 ? 14.641 18.984 6.297 1 97.75 127 GLU B CA 1
ATOM 2814 C C . GLU B 1 127 ? 14.969 20.312 6.996 1 97.75 127 GLU B C 1
ATOM 2816 O O . GLU B 1 127 ? 14.492 21.375 6.582 1 97.75 127 GLU B O 1
ATOM 2821 N N . SER B 1 128 ? 15.695 20.234 8.039 1 97.69 128 SER B N 1
ATOM 2822 C CA . SER B 1 128 ? 16.25 21.438 8.656 1 97.69 128 SER B CA 1
ATOM 2823 C C . SER B 1 128 ? 17.297 22.078 7.766 1 97.69 128 SER B C 1
ATOM 2825 O O . SER B 1 128 ? 18.344 21.484 7.496 1 97.69 128 SER B O 1
ATOM 2827 N N . THR B 1 129 ? 17.094 23.312 7.344 1 96.19 129 THR B N 1
ATOM 2828 C CA . THR B 1 129 ? 18 23.969 6.398 1 96.19 129 THR B CA 1
ATOM 2829 C C . THR B 1 129 ? 18.891 24.969 7.113 1 96.19 129 THR B C 1
ATOM 2831 O O . THR B 1 129 ? 20 25.25 6.668 1 96.19 129 THR B O 1
ATOM 2834 N N . ALA B 1 130 ? 18.406 25.625 8.148 1 95.44 130 ALA B N 1
ATOM 2835 C CA . ALA B 1 130 ? 19.094 26.562 9.023 1 95.44 130 ALA B CA 1
ATOM 2836 C C . ALA B 1 130 ? 18.422 26.625 10.391 1 95.44 130 ALA B C 1
ATOM 2838 O O . ALA B 1 130 ? 17.328 26.109 10.578 1 95.44 130 ALA B O 1
ATOM 2839 N N . PRO B 1 131 ? 19.156 27.188 11.391 1 94.69 131 PRO B N 1
ATOM 2840 C CA . PRO B 1 131 ? 18.469 27.344 12.68 1 94.69 131 PRO B CA 1
ATOM 2841 C C . PRO B 1 131 ? 17.109 28.031 12.555 1 94.69 131 PRO B C 1
ATOM 2843 O O . PRO B 1 131 ? 17.031 29.125 12.008 1 94.69 131 PRO B O 1
ATOM 2846 N N . GLY B 1 132 ? 16.109 27.312 12.906 1 95.56 132 GLY B N 1
ATOM 2847 C CA . GLY B 1 132 ? 14.766 27.875 12.906 1 95.56 132 GLY B CA 1
ATOM 2848 C C . GLY B 1 132 ? 14.094 27.812 11.547 1 95.56 132 GLY B C 1
ATOM 2849 O O . GLY B 1 132 ? 12.977 28.312 11.383 1 95.56 132 GLY B O 1
ATOM 2850 N N . GLN B 1 133 ? 14.805 27.125 10.617 1 97.31 133 GLN B N 1
ATOM 2851 C CA . GLN B 1 133 ? 14.258 27.062 9.258 1 97.31 133 GLN B CA 1
ATOM 2852 C C . GLN B 1 133 ? 14.25 25.625 8.742 1 97.31 133 GLN B C 1
ATOM 2854 O O . GLN B 1 133 ? 15.195 24.875 8.984 1 97.31 133 GLN B O 1
ATOM 2859 N N . ALA B 1 134 ? 13.203 25.312 8.156 1 97.94 134 ALA B N 1
ATOM 2860 C CA . ALA B 1 134 ? 13.07 23.984 7.559 1 97.94 134 ALA B CA 1
ATOM 2861 C C . ALA B 1 134 ? 12.375 24.062 6.203 1 97.94 134 ALA B C 1
ATOM 2863 O O . ALA B 1 134 ? 11.789 25.094 5.859 1 97.94 134 ALA B O 1
ATOM 2864 N N . CYS B 1 135 ? 12.508 23.016 5.465 1 97.69 135 CYS B N 1
ATOM 2865 C CA . CYS B 1 135 ? 11.883 22.922 4.152 1 97.69 135 CYS B CA 1
ATOM 2866 C C . CYS B 1 135 ? 11.156 21.594 3.992 1 97.69 135 CYS B C 1
ATOM 2868 O O . CYS B 1 135 ? 11.68 20.547 4.383 1 97.69 135 CYS B O 1
ATOM 2870 N N . PHE B 1 136 ? 9.961 21.75 3.514 1 98.31 136 PHE B N 1
ATOM 2871 C CA . PHE B 1 136 ? 9.266 20.547 3.041 1 98.31 136 PHE B CA 1
ATOM 2872 C C . PHE B 1 136 ? 9.859 20.062 1.729 1 98.31 136 PHE B C 1
ATOM 2874 O O . PHE B 1 136 ? 9.719 20.719 0.692 1 98.31 136 PHE B O 1
ATOM 2881 N N . LEU B 1 137 ? 10.438 18.844 1.708 1 97.31 137 LEU B N 1
ATOM 2882 C CA . LEU B 1 137 ? 11.18 18.328 0.561 1 97.31 137 LEU B CA 1
ATOM 2883 C C . LEU B 1 137 ? 10.242 17.609 -0.408 1 97.31 137 LEU B C 1
ATOM 2885 O O . LEU B 1 137 ? 10.57 17.438 -1.585 1 97.31 137 LEU B O 1
ATOM 2889 N N . GLY B 1 138 ? 9.164 17.109 0.127 1 97.69 138 GLY B N 1
ATOM 2890 C CA . GLY B 1 138 ? 8.227 16.266 -0.582 1 97.69 138 GLY B CA 1
ATOM 2891 C C . GLY B 1 138 ? 7.633 15.172 0.292 1 97.69 138 GLY B C 1
ATOM 2892 O O . GLY B 1 138 ? 8.148 14.891 1.375 1 97.69 138 GLY B O 1
ATOM 2893 N N . GLY B 1 139 ? 6.551 14.641 -0.165 1 97.75 139 GLY B N 1
ATOM 2894 C CA . GLY B 1 139 ? 5.875 13.586 0.564 1 97.75 139 GLY B CA 1
ATOM 2895 C C . GLY B 1 139 ? 5.043 12.68 -0.329 1 97.75 139 GLY B C 1
ATOM 2896 O O . GLY B 1 139 ? 4.781 13.016 -1.486 1 97.75 139 GLY B O 1
ATOM 2897 N N . ILE B 1 140 ? 4.672 11.594 0.199 1 98.19 140 ILE B N 1
ATOM 2898 C CA . ILE B 1 140 ? 3.898 10.633 -0.587 1 98.19 140 ILE B CA 1
ATOM 2899 C C . ILE B 1 140 ? 2.498 10.492 0.004 1 98.19 140 ILE B C 1
ATOM 2901 O O . ILE B 1 140 ? 2.26 10.875 1.151 1 98.19 140 ILE B O 1
ATOM 2905 N N . ILE B 1 141 ? 1.575 10.016 -0.822 1 97.19 141 ILE B N 1
ATOM 2906 C CA . ILE B 1 141 ? 0.197 9.711 -0.454 1 97.19 141 ILE B CA 1
ATOM 2907 C C . ILE B 1 141 ? -0.161 8.305 -0.919 1 97.19 141 ILE B C 1
ATOM 2909 O O . ILE B 1 141 ? 0.095 7.938 -2.068 1 97.19 141 ILE B O 1
ATOM 2913 N N . MET B 1 142 ? -0.651 7.523 -0.116 1 97.88 142 MET B N 1
ATOM 2914 C CA . MET B 1 142 ? -1.151 6.188 -0.429 1 97.88 142 MET B CA 1
ATOM 2915 C C . MET B 1 142 ? -2.447 5.902 0.322 1 97.88 142 MET B C 1
ATOM 2917 O O . MET B 1 142 ? -2.793 6.617 1.266 1 97.88 142 MET B O 1
ATOM 2921 N N . PRO B 1 143 ? -3.23 4.922 -0.126 1 97.44 143 PRO B N 1
ATOM 2922 C CA . PRO B 1 143 ? -4.418 4.598 0.667 1 97.44 143 PRO B CA 1
ATOM 2923 C C . PRO B 1 143 ? -4.07 4.094 2.066 1 97.44 143 PRO B C 1
ATOM 2925 O O . PRO B 1 143 ? -3.066 3.4 2.246 1 97.44 143 PRO B O 1
ATOM 2928 N N . GLY B 1 144 ? -4.863 4.488 3.012 1 96.94 144 GLY B N 1
ATOM 2929 C CA . GLY B 1 144 ? -4.723 3.939 4.352 1 96.94 144 GLY B CA 1
ATOM 2930 C C . GLY B 1 144 ? -5.043 2.457 4.426 1 96.94 144 GLY B C 1
ATOM 2931 O O . GLY B 1 144 ? -5.422 1.849 3.424 1 96.94 144 GLY B O 1
ATOM 2932 N N . ILE B 1 145 ? -4.906 1.913 5.574 1 96.25 145 ILE B N 1
ATOM 2933 C CA . ILE B 1 145 ? -5.035 0.475 5.781 1 96.25 145 ILE B CA 1
ATOM 2934 C C . ILE B 1 145 ? -6.453 0.029 5.43 1 96.25 145 ILE B C 1
ATOM 2936 O O . ILE B 1 145 ? -6.641 -0.898 4.637 1 96.25 145 ILE B O 1
ATOM 2940 N N . ARG B 1 146 ? -7.43 0.665 5.961 1 94 146 ARG B N 1
ATOM 2941 C CA . ARG B 1 146 ? -8.82 0.293 5.723 1 94 146 ARG B CA 1
ATOM 2942 C C . ARG B 1 146 ? -9.195 0.491 4.258 1 94 146 ARG B C 1
ATOM 2944 O O . ARG B 1 146 ? -9.891 -0.342 3.672 1 94 146 ARG B O 1
ATOM 2951 N N . LEU B 1 147 ? -8.812 1.621 3.74 1 95.06 147 LEU B N 1
ATOM 2952 C CA . LEU B 1 147 ? -9.117 1.913 2.346 1 95.06 147 LEU B CA 1
ATOM 2953 C C . LEU B 1 147 ? -8.5 0.869 1.423 1 95.06 147 LEU B C 1
ATOM 2955 O O . LEU B 1 147 ? -9.109 0.475 0.426 1 95.06 147 LEU B O 1
ATOM 2959 N N . MET B 1 148 ? -7.285 0.432 1.698 1 96.62 148 MET B N 1
ATOM 2960 C CA . MET B 1 148 ? -6.668 -0.643 0.926 1 96.62 148 MET B CA 1
ATOM 2961 C C . MET B 1 148 ? -7.52 -1.907 0.978 1 96.62 148 MET B C 1
ATOM 2963 O O . MET B 1 148 ? -7.809 -2.508 -0.059 1 96.62 148 MET B O 1
ATOM 2967 N N . GLN B 1 149 ? -7.918 -2.264 2.148 1 95.88 149 GLN B N 1
ATOM 2968 C CA . GLN B 1 149 ? -8.695 -3.484 2.326 1 95.88 149 GLN B CA 1
ATOM 2969 C C . GLN B 1 149 ? -10.039 -3.389 1.615 1 95.88 149 GLN B C 1
ATOM 2971 O O . GLN B 1 149 ? -10.461 -4.332 0.944 1 95.88 149 GLN B O 1
ATOM 2976 N N . GLU B 1 150 ? -10.664 -2.238 1.725 1 94 150 GLU B N 1
ATOM 2977 C CA . GLU B 1 150 ? -11.945 -2.023 1.068 1 94 150 GLU B CA 1
ATOM 2978 C C . GLU B 1 150 ? -11.805 -2.074 -0.45 1 94 150 GLU B C 1
ATOM 2980 O O . GLU B 1 150 ? -12.695 -2.568 -1.145 1 94 150 GLU B O 1
ATOM 2985 N N . SER B 1 151 ? -10.742 -1.491 -0.929 1 94.81 151 SER B N 1
ATOM 2986 C CA . SER B 1 151 ? -10.523 -1.485 -2.371 1 94.81 151 SER B CA 1
ATOM 2987 C C . SER B 1 151 ? -10.383 -2.902 -2.914 1 94.81 151 SER B C 1
ATOM 2989 O O . SER B 1 151 ? -10.844 -3.201 -4.02 1 94.81 151 SER B O 1
ATOM 2991 N N . LEU B 1 152 ? -9.719 -3.803 -2.195 1 94.62 152 LEU B N 1
ATOM 2992 C CA . LEU B 1 152 ? -9.57 -5.199 -2.59 1 94.62 152 LEU B CA 1
ATOM 2993 C C . LEU B 1 152 ? -10.914 -5.914 -2.604 1 94.62 152 LEU B C 1
ATOM 2995 O O . LEU B 1 152 ? -11.203 -6.68 -3.523 1 94.62 152 LEU B O 1
ATOM 2999 N N . ALA B 1 153 ? -11.672 -5.676 -1.583 1 90.62 153 ALA B N 1
ATOM 3000 C CA . ALA B 1 153 ? -12.992 -6.301 -1.473 1 90.62 153 ALA B CA 1
ATOM 3001 C C . ALA B 1 153 ? -13.875 -5.934 -2.662 1 90.62 153 ALA B C 1
ATOM 3003 O O . ALA B 1 153 ? -14.664 -6.754 -3.131 1 90.62 153 ALA B O 1
ATOM 3004 N N . SER B 1 154 ? -13.688 -4.762 -3.15 1 87.44 154 SER B N 1
ATOM 3005 C CA . SER B 1 154 ? -14.5 -4.273 -4.262 1 87.44 154 SER B CA 1
ATOM 3006 C C . SER B 1 154 ? -13.977 -4.793 -5.598 1 87.44 154 SER B C 1
ATOM 3008 O O . SER B 1 154 ? -14.75 -4.977 -6.539 1 87.44 154 SER B O 1
ATOM 3010 N N . ALA B 1 155 ? -12.719 -5.008 -5.719 1 86 155 ALA B N 1
ATOM 3011 C CA . ALA B 1 155 ? -12.086 -5.277 -7.008 1 86 155 ALA B CA 1
ATOM 3012 C C . ALA B 1 155 ? -11.961 -6.777 -7.254 1 86 155 ALA B C 1
ATOM 3014 O O . ALA B 1 155 ? -11.914 -7.223 -8.406 1 86 155 ALA B O 1
ATOM 3015 N N . ALA B 1 156 ? -11.695 -7.602 -6.27 1 77.44 156 ALA B N 1
ATOM 3016 C CA . ALA B 1 156 ? -11.359 -9.016 -6.438 1 77.44 156 ALA B CA 1
ATOM 3017 C C . ALA B 1 156 ? -12.523 -9.906 -6.012 1 77.44 156 ALA B C 1
ATOM 3019 O O . ALA B 1 156 ? -13.102 -9.719 -4.941 1 77.44 156 ALA B O 1
ATOM 3020 N N . ALA B 1 157 ? -12.672 -10.836 -6.902 1 71.56 157 ALA B N 1
ATOM 3021 C CA . ALA B 1 157 ? -13.695 -11.836 -6.613 1 71.56 157 ALA B CA 1
ATOM 3022 C C . ALA B 1 157 ? -13.281 -12.719 -5.438 1 71.56 157 ALA B C 1
ATOM 3024 O O . ALA B 1 157 ? -12.094 -13.031 -5.277 1 71.56 157 ALA B O 1
ATOM 3025 N N . ASN B 1 158 ? -14.062 -12.844 -4.426 1 68.12 158 ASN B N 1
ATOM 3026 C CA . ASN B 1 158 ? -13.875 -13.844 -3.379 1 68.12 158 ASN B CA 1
ATOM 3027 C C . ASN B 1 158 ? -13.172 -13.25 -2.158 1 68.12 158 ASN B C 1
ATOM 3029 O O . ASN B 1 158 ? -12.602 -13.984 -1.349 1 68.12 158 ASN B O 1
ATOM 3033 N N . ILE B 1 159 ? -12.812 -12.016 -2.363 1 70.69 159 ILE B N 1
ATOM 3034 C CA . ILE B 1 159 ? -12.289 -11.391 -1.154 1 70.69 159 ILE B CA 1
ATOM 3035 C C . ILE B 1 159 ? -13.445 -10.836 -0.317 1 70.69 159 ILE B C 1
ATOM 3037 O O . ILE B 1 159 ? -14.234 -10.031 -0.801 1 70.69 159 ILE B O 1
ATOM 3041 N N . GLY B 1 160 ? -13.828 -11.539 0.684 1 64.06 160 GLY B N 1
ATOM 3042 C CA . GLY B 1 160 ? -14.938 -11.164 1.548 1 64.06 160 GLY B CA 1
ATOM 3043 C C . GLY B 1 160 ? -14.586 -10.055 2.521 1 64.06 160 GLY B C 1
ATOM 3044 O O . GLY B 1 160 ? -13.633 -9.297 2.293 1 64.06 160 GLY B O 1
ATOM 3045 N N . ALA B 1 161 ? -15.477 -10.062 3.529 1 63.59 161 ALA B N 1
ATOM 3046 C CA . ALA B 1 161 ? -15.352 -9.039 4.562 1 63.59 161 ALA B CA 1
ATOM 3047 C C . ALA B 1 161 ? -14 -9.117 5.262 1 63.59 161 ALA B C 1
ATOM 3049 O O . ALA B 1 161 ? -13.484 -10.211 5.5 1 63.59 161 ALA B O 1
ATOM 3050 N N . MET B 1 162 ? -13.438 -8.047 5.582 1 68.19 162 MET B N 1
ATOM 3051 C CA . MET B 1 162 ? -12.023 -7.895 5.906 1 68.19 162 MET B CA 1
ATOM 3052 C C . MET B 1 162 ? -11.812 -7.809 7.414 1 68.19 162 MET B C 1
ATOM 3054 O O . MET B 1 162 ? -11.711 -6.715 7.969 1 68.19 162 MET B O 1
ATOM 3058 N N . HIS B 1 163 ? -11.75 -8.945 8.102 1 83.19 163 HIS B N 1
ATOM 3059 C CA . HIS B 1 163 ? -11.43 -9.055 9.523 1 83.19 163 HIS B CA 1
ATOM 3060 C C . HIS B 1 163 ? -10.195 -9.93 9.742 1 83.19 163 HIS B C 1
ATOM 3062 O O . HIS B 1 163 ? -10.195 -10.789 10.625 1 83.19 163 HIS B O 1
ATOM 3068 N N . GLY B 1 164 ? -9.211 -9.758 9.172 1 93.25 164 GLY B N 1
ATOM 3069 C CA . GLY B 1 164 ? -8.008 -10.547 9.367 1 93.25 164 GLY B CA 1
ATOM 3070 C C . GLY B 1 164 ? -7.082 -9.977 10.422 1 93.25 164 GLY B C 1
ATOM 3071 O O . GLY B 1 164 ? -7.312 -8.875 10.93 1 93.25 164 GLY B O 1
ATOM 3072 N N . VAL B 1 165 ? -6.125 -10.797 10.867 1 95.25 165 VAL B N 1
ATOM 3073 C CA . VAL B 1 165 ? -5.102 -10.383 11.82 1 95.25 165 VAL B CA 1
ATOM 3074 C C . VAL B 1 165 ? -3.723 -10.461 11.172 1 95.25 165 VAL B C 1
ATOM 3076 O O . VAL B 1 165 ? -3.504 -11.258 10.258 1 95.25 165 VAL B O 1
ATOM 3079 N N . PHE B 1 166 ? -2.885 -9.68 11.672 1 96.5 166 PHE B N 1
ATOM 3080 C CA . PHE B 1 166 ? -1.525 -9.68 11.148 1 96.5 166 PHE B CA 1
ATOM 3081 C C . PHE B 1 166 ? -0.823 -11 11.445 1 96.5 166 PHE B C 1
ATOM 3083 O O . PHE B 1 166 ? -0.934 -11.523 12.555 1 96.5 166 PHE B O 1
ATOM 3090 N N . ARG B 1 167 ? -0.124 -11.484 10.5 1 96.38 167 ARG B N 1
ATOM 3091 C CA . ARG B 1 167 ? 0.75 -12.641 10.617 1 96.38 167 ARG B CA 1
ATOM 3092 C C . ARG B 1 167 ? 2.023 -12.461 9.805 1 96.38 167 ARG B C 1
ATOM 3094 O O . ARG B 1 167 ? 1.983 -11.922 8.695 1 96.38 167 ARG B O 1
ATOM 3101 N N . ASP B 1 168 ? 3.119 -12.906 10.375 1 96.06 168 ASP B N 1
ATOM 3102 C CA . ASP B 1 168 ? 4.344 -12.906 9.578 1 96.06 168 ASP B CA 1
ATOM 3103 C C . ASP B 1 168 ? 4.188 -13.773 8.328 1 96.06 168 ASP B C 1
ATOM 3105 O O . ASP B 1 168 ? 4.676 -13.414 7.258 1 96.06 168 ASP B O 1
ATOM 3109 N N . PHE B 1 169 ? 3.496 -14.898 8.531 1 97.56 169 PHE B N 1
ATOM 3110 C CA . PHE B 1 169 ? 3.256 -15.875 7.473 1 97.56 169 PHE B CA 1
ATOM 3111 C C . PHE B 1 169 ? 1.771 -16.203 7.363 1 97.56 169 PHE B C 1
ATOM 3113 O O . PHE B 1 169 ? 1.334 -17.281 7.77 1 97.56 169 PHE B O 1
ATOM 3120 N N . PRO B 1 170 ? 0.974 -15.289 6.73 1 96.81 170 PRO B N 1
ATOM 3121 C CA . PRO B 1 170 ? -0.476 -15.492 6.703 1 96.81 170 PRO B CA 1
ATOM 3122 C C . PRO B 1 170 ? -0.891 -16.656 5.812 1 96.81 170 PRO B C 1
ATOM 3124 O O . PRO B 1 170 ? -0.366 -16.812 4.707 1 96.81 170 PRO B O 1
ATOM 3127 N N . LEU B 1 171 ? -1.871 -17.453 6.258 1 96.19 171 LEU B N 1
ATOM 3128 C CA . LEU B 1 171 ? -2.326 -18.656 5.562 1 96.19 171 LEU B CA 1
ATOM 3129 C C . LEU B 1 171 ? -3.834 -18.625 5.34 1 96.19 171 LEU B C 1
ATOM 3131 O O . LEU B 1 171 ? -4.48 -19.672 5.27 1 96.19 171 LEU B O 1
ATOM 3135 N N . SER B 1 172 ? -4.383 -17.453 5.352 1 93.38 172 SER B N 1
ATOM 3136 C CA . SER B 1 172 ? -5.762 -17.172 4.957 1 93.38 172 SER B CA 1
ATOM 3137 C C . SER B 1 172 ? -5.863 -15.867 4.176 1 93.38 172 SER B C 1
ATOM 3139 O O . SER B 1 172 ? -5.031 -14.977 4.336 1 93.38 172 SER B O 1
ATOM 3141 N N . THR B 1 173 ? -6.891 -15.805 3.391 1 92.31 173 THR B N 1
ATOM 3142 C CA . THR B 1 173 ? -7.07 -14.617 2.566 1 92.31 173 THR B CA 1
ATOM 3143 C C . THR B 1 173 ? -7.242 -13.375 3.439 1 92.31 173 THR B C 1
ATOM 3145 O O . THR B 1 173 ? -6.648 -12.328 3.166 1 92.31 173 THR B O 1
ATOM 3148 N N . GLN B 1 174 ? -8.016 -13.523 4.516 1 93.19 174 GLN B N 1
ATOM 3149 C CA . GLN B 1 174 ? -8.273 -12.406 5.41 1 93.19 174 GLN B CA 1
ATOM 3150 C C . GLN B 1 174 ? -6.988 -11.922 6.082 1 93.19 174 GLN B C 1
ATOM 3152 O O . GLN B 1 174 ? -6.715 -10.727 6.129 1 93.19 174 GLN B O 1
ATOM 3157 N N . ASP B 1 175 ? -6.203 -12.867 6.582 1 96 175 ASP B N 1
ATOM 3158 C CA . ASP B 1 175 ? -4.934 -12.516 7.211 1 96 175 ASP B CA 1
ATOM 3159 C C . ASP B 1 175 ? -3.949 -11.953 6.188 1 96 175 ASP B C 1
ATOM 3161 O O . ASP B 1 175 ? -3.154 -11.07 6.504 1 96 175 ASP B O 1
ATOM 3165 N N . ALA B 1 176 ? -3.982 -12.461 5.008 1 96.31 176 ALA B N 1
ATOM 3166 C CA . ALA B 1 176 ? -3.107 -12 3.932 1 96.31 176 ALA B CA 1
ATOM 3167 C C . ALA B 1 176 ? -3.371 -10.539 3.6 1 96.31 176 ALA B C 1
ATOM 3169 O O . ALA B 1 176 ? -2.434 -9.758 3.418 1 96.31 176 ALA B O 1
ATOM 3170 N N . VAL B 1 177 ? -4.621 -10.188 3.539 1 96.38 177 VAL B N 1
ATOM 3171 C CA . VAL B 1 177 ? -5.02 -8.828 3.193 1 96.38 177 VAL B CA 1
ATOM 3172 C C . VAL B 1 177 ? -4.633 -7.875 4.324 1 96.38 177 VAL B C 1
ATOM 3174 O O . VAL B 1 177 ? -4.074 -6.805 4.078 1 96.38 177 VAL B O 1
ATOM 3177 N N . CYS B 1 178 ? -4.926 -8.312 5.523 1 96.81 178 CYS B N 1
ATOM 3178 C CA . CYS B 1 178 ? -4.562 -7.508 6.684 1 96.81 178 CYS B CA 1
ATOM 3179 C C . CYS B 1 178 ? -3.055 -7.289 6.746 1 96.81 178 CYS B C 1
ATOM 3181 O O . CYS B 1 178 ? -2.59 -6.152 6.848 1 96.81 178 CYS B O 1
ATOM 3183 N N . SER B 1 179 ? -2.273 -8.336 6.637 1 97.88 179 SER B N 1
ATOM 3184 C CA . SER B 1 179 ? -0.817 -8.273 6.703 1 97.88 179 SER B CA 1
ATOM 3185 C C . SER B 1 179 ? -0.244 -7.473 5.539 1 97.88 179 SER B C 1
ATOM 3187 O O . SER B 1 179 ? 0.697 -6.695 5.715 1 97.88 179 SER B O 1
ATOM 3189 N N . GLY B 1 180 ? -0.841 -7.648 4.379 1 98.25 180 GLY B N 1
ATOM 3190 C CA . GLY B 1 180 ? -0.382 -6.93 3.203 1 98.25 180 GLY B CA 1
ATOM 3191 C C . GLY B 1 180 ? -0.546 -5.426 3.322 1 98.25 180 GLY B C 1
ATOM 3192 O O . GLY B 1 180 ? 0.355 -4.668 2.961 1 98.25 180 GLY B O 1
ATOM 3193 N N . SER B 1 181 ? -1.699 -5.043 3.824 1 97.81 181 SER B N 1
ATOM 3194 C CA . SER B 1 181 ? -1.963 -3.615 3.994 1 97.81 181 SER B CA 1
ATOM 3195 C C . SER B 1 181 ? -0.999 -2.99 4.996 1 97.81 181 SER B C 1
ATOM 3197 O O . SER B 1 181 ? -0.522 -1.872 4.793 1 97.81 181 SER B O 1
ATOM 3199 N N . LEU B 1 182 ? -0.672 -3.729 6.004 1 97.88 182 LEU B N 1
ATOM 3200 C CA . LEU B 1 182 ? 0.239 -3.225 7.027 1 97.88 182 LEU B CA 1
ATOM 3201 C C . LEU B 1 182 ? 1.674 -3.197 6.508 1 97.88 182 LEU B C 1
ATOM 3203 O O . LEU B 1 182 ? 2.406 -2.232 6.746 1 97.88 182 LEU B O 1
ATOM 3207 N N . HIS B 1 183 ? 2.088 -4.191 5.793 1 98 183 HIS B N 1
ATOM 3208 C CA . HIS B 1 183 ? 3.416 -4.199 5.188 1 98 183 HIS B CA 1
ATOM 3209 C C . HIS B 1 183 ? 3.57 -3.061 4.184 1 98 183 HIS B C 1
ATOM 3211 O O . HIS B 1 183 ? 4.641 -2.461 4.082 1 98 183 HIS B O 1
ATOM 3217 N N . ALA B 1 184 ? 2.508 -2.82 3.457 1 98.38 184 ALA B N 1
ATOM 3218 C CA . ALA B 1 184 ? 2.545 -1.729 2.488 1 98.38 184 ALA B CA 1
ATOM 3219 C C . ALA B 1 184 ? 2.826 -0.396 3.174 1 98.38 184 ALA B C 1
ATOM 3221 O O . ALA B 1 184 ? 3.742 0.331 2.781 1 98.38 184 ALA B O 1
ATOM 3222 N N . GLY B 1 185 ? 2.045 -0.112 4.188 1 97.94 185 GLY B N 1
ATOM 3223 C CA . GLY B 1 185 ? 2.227 1.133 4.918 1 97.94 185 GLY B CA 1
ATOM 3224 C C . GLY B 1 185 ? 3.582 1.236 5.594 1 97.94 185 GLY B C 1
ATOM 3225 O O . GLY B 1 185 ? 4.293 2.227 5.418 1 97.94 185 GLY B O 1
ATOM 3226 N N . ALA B 1 186 ? 3.969 0.209 6.359 1 97 186 ALA B N 1
ATOM 3227 C CA . ALA B 1 186 ? 5.238 0.21 7.086 1 97 186 ALA B CA 1
ATOM 3228 C C . ALA B 1 186 ? 6.418 0.278 6.121 1 97 186 ALA B C 1
ATOM 3230 O O . ALA B 1 186 ? 7.41 0.964 6.387 1 97 186 ALA B O 1
ATOM 3231 N N . GLY B 1 187 ? 6.285 -0.45 5.043 1 96.06 187 GLY B N 1
ATOM 3232 C CA . GLY B 1 187 ? 7.348 -0.449 4.051 1 96.06 187 GLY B CA 1
ATOM 3233 C C . GLY B 1 187 ? 7.574 0.913 3.422 1 96.06 187 GLY B C 1
ATOM 3234 O O . GLY B 1 187 ? 8.719 1.338 3.25 1 96.06 187 GLY B O 1
ATOM 3235 N N . ALA B 1 188 ? 6.496 1.578 3.055 1 97.25 188 ALA B N 1
ATOM 3236 C CA . ALA B 1 188 ? 6.609 2.914 2.473 1 97.25 188 ALA B CA 1
ATOM 3237 C C . ALA B 1 188 ? 7.262 3.885 3.453 1 97.25 188 ALA B C 1
ATOM 3239 O O . ALA B 1 188 ? 8.156 4.648 3.078 1 97.25 188 ALA B O 1
ATOM 3240 N N . ILE B 1 189 ? 6.824 3.852 4.703 1 97 189 ILE B N 1
ATOM 3241 C CA . ILE B 1 189 ? 7.363 4.727 5.734 1 97 189 ILE B CA 1
ATOM 3242 C C . ILE B 1 189 ? 8.859 4.465 5.902 1 97 189 ILE B C 1
ATOM 3244 O O . ILE B 1 189 ? 9.664 5.398 5.906 1 97 189 ILE B O 1
ATOM 3248 N N . ASN B 1 190 ? 9.219 3.197 5.973 1 94.62 190 ASN B N 1
ATOM 3249 C CA . ASN B 1 190 ? 10.617 2.83 6.152 1 94.62 190 ASN B CA 1
ATOM 3250 C C . ASN B 1 190 ? 11.477 3.285 4.973 1 94.62 190 ASN B C 1
ATOM 3252 O O . ASN B 1 190 ? 12.609 3.715 5.156 1 94.62 190 ASN B O 1
ATOM 3256 N N . ASN B 1 191 ? 10.953 3.125 3.805 1 94.56 191 ASN B N 1
ATOM 3257 C CA . ASN B 1 191 ? 11.688 3.578 2.627 1 94.56 191 ASN B CA 1
ATOM 3258 C C . ASN B 1 191 ? 12 5.07 2.701 1 94.56 191 ASN B C 1
ATOM 3260 O O . ASN B 1 191 ? 13.125 5.484 2.416 1 94.56 191 ASN B O 1
ATOM 3264 N N . LEU B 1 192 ? 11.031 5.855 3.096 1 96 192 LEU B N 1
ATOM 3265 C CA . LEU B 1 192 ? 11.234 7.301 3.129 1 96 192 LEU B CA 1
ATOM 3266 C C . LEU B 1 192 ? 12.102 7.699 4.32 1 96 192 LEU B C 1
ATOM 3268 O O . LEU B 1 192 ? 12.875 8.656 4.238 1 96 192 LEU B O 1
ATOM 3272 N N . LEU B 1 193 ? 11.953 6.988 5.391 1 95.06 193 LEU B N 1
ATOM 3273 C CA . LEU B 1 193 ? 12.852 7.207 6.523 1 95.06 193 LEU B CA 1
ATOM 3274 C C . LEU B 1 193 ? 14.305 7.004 6.117 1 95.06 193 LEU B C 1
ATOM 3276 O O . LEU B 1 193 ? 15.172 7.809 6.465 1 95.06 193 LEU B O 1
ATOM 3280 N N . THR B 1 194 ? 14.523 5.949 5.43 1 92.5 194 THR B N 1
ATOM 3281 C CA . THR B 1 194 ? 15.859 5.645 4.945 1 92.5 194 THR B CA 1
ATOM 3282 C C . THR B 1 194 ? 16.344 6.719 3.973 1 92.5 194 THR B C 1
ATOM 3284 O O . THR B 1 194 ? 17.469 7.199 4.078 1 92.5 194 THR B O 1
ATOM 3287 N N . LEU B 1 195 ? 15.5 7.09 3.043 1 94.31 195 LEU B N 1
ATOM 3288 C CA . LEU B 1 195 ? 15.828 8.102 2.041 1 94.31 195 LEU B CA 1
ATOM 3289 C C . LEU B 1 195 ? 16.203 9.422 2.705 1 94.31 195 LEU B C 1
ATOM 3291 O O . LEU B 1 195 ? 17.234 10.008 2.383 1 94.31 195 LEU B O 1
ATOM 3295 N N . LEU B 1 196 ? 15.383 9.875 3.613 1 95.75 196 LEU B N 1
ATOM 3296 C CA . LEU B 1 196 ? 15.633 11.141 4.297 1 95.75 196 LEU B CA 1
ATOM 3297 C C . LEU B 1 196 ? 16.875 11.039 5.184 1 95.75 196 LEU B C 1
ATOM 3299 O O . LEU B 1 196 ? 17.656 11.984 5.262 1 95.75 196 LEU B O 1
ATOM 3303 N N . GLY B 1 197 ? 16.984 9.938 5.91 1 94.12 197 GLY B N 1
ATOM 3304 C CA . GLY B 1 197 ? 18.172 9.727 6.73 1 94.12 197 GLY B CA 1
ATOM 3305 C C . GLY B 1 197 ? 19.469 9.812 5.941 1 94.12 197 GLY B C 1
ATOM 3306 O O . GLY B 1 197 ? 20.438 10.43 6.391 1 94.12 197 GLY B O 1
ATOM 3307 N N . GLU B 1 198 ? 19.5 9.172 4.82 1 93.44 198 GLU B N 1
ATOM 3308 C CA . GLU B 1 198 ? 20.672 9.211 3.949 1 93.44 198 GLU B CA 1
ATOM 3309 C C . GLU B 1 198 ? 20.953 10.641 3.488 1 93.44 198 GLU B C 1
ATOM 3311 O O . GLU B 1 198 ? 22.125 11.062 3.453 1 93.44 198 GLU B O 1
ATOM 3316 N N . ARG B 1 199 ? 19.953 11.328 3.143 1 95 199 ARG B N 1
ATOM 3317 C CA . ARG B 1 199 ? 20.109 12.703 2.688 1 95 199 ARG B CA 1
ATOM 3318 C C . ARG B 1 199 ? 20.688 13.578 3.797 1 95 199 ARG B C 1
ATOM 3320 O O . ARG B 1 199 ? 21.594 14.383 3.559 1 95 199 ARG B O 1
ATOM 3327 N N . CYS B 1 200 ? 20.188 13.383 4.988 1 94.38 200 CYS B N 1
ATOM 3328 C CA . CYS B 1 200 ? 20.547 14.25 6.105 1 94.38 200 CYS B CA 1
ATOM 3329 C C . CYS B 1 200 ? 21.828 13.758 6.781 1 94.38 200 CYS B C 1
ATOM 3331 O O . CYS B 1 200 ? 22.453 14.492 7.539 1 94.38 200 CYS B O 1
ATOM 3333 N N . GLY B 1 201 ? 22.188 12.531 6.562 1 92.88 201 GLY B N 1
ATOM 3334 C CA . GLY B 1 201 ? 23.391 11.953 7.164 1 92.88 201 GLY B CA 1
ATOM 3335 C C . GLY B 1 201 ? 23.219 11.633 8.641 1 92.88 201 GLY B C 1
ATOM 3336 O O . GLY B 1 201 ? 24.188 11.656 9.398 1 92.88 201 GLY B O 1
ATOM 3337 N N . GLU B 1 202 ? 21.984 11.523 9.078 1 90 202 GLU B N 1
ATOM 3338 C CA . GLU B 1 202 ? 21.688 11.211 10.477 1 90 202 GLU B CA 1
ATOM 3339 C C . GLU B 1 202 ? 20.359 10.469 10.609 1 90 202 GLU B C 1
ATOM 3341 O O . GLU B 1 202 ? 19.594 10.398 9.656 1 90 202 GLU B O 1
ATOM 3346 N N . ALA B 1 203 ? 20.203 9.836 11.797 1 88.88 203 ALA B N 1
ATOM 3347 C CA . ALA B 1 203 ? 18.922 9.211 12.078 1 88.88 203 ALA B CA 1
ATOM 3348 C C . ALA B 1 203 ? 17.812 10.258 12.18 1 88.88 203 ALA B C 1
ATOM 3350 O O . ALA B 1 203 ? 18.016 11.328 12.75 1 88.88 203 ALA B O 1
ATOM 3351 N N . ILE B 1 204 ? 16.703 9.93 11.578 1 92.12 204 ILE B N 1
ATOM 3352 C CA . ILE B 1 204 ? 15.586 10.859 11.453 1 92.12 204 ILE B CA 1
ATOM 3353 C C . ILE B 1 204 ? 14.445 10.414 12.359 1 92.12 204 ILE B C 1
ATOM 3355 O O . ILE B 1 204 ? 14.023 9.258 12.312 1 92.12 204 ILE B O 1
ATOM 3359 N N . PRO B 1 205 ? 14.023 11.297 13.242 1 94.06 205 PRO B N 1
ATOM 3360 C CA . PRO B 1 205 ? 12.812 10.93 13.977 1 94.06 205 PRO B CA 1
ATOM 3361 C C . PRO B 1 205 ? 11.578 10.852 13.078 1 94.06 205 PRO B C 1
ATOM 3363 O O . PRO B 1 205 ? 11.5 11.562 12.07 1 94.06 205 PRO B O 1
ATOM 3366 N N . CYS B 1 206 ? 10.664 9.961 13.453 1 95.69 206 CYS B N 1
ATOM 3367 C CA . CYS B 1 206 ? 9.406 9.75 12.734 1 95.69 206 CYS B CA 1
ATOM 3368 C C . CYS B 1 206 ? 8.211 10.031 13.641 1 95.69 206 CYS B C 1
ATOM 3370 O O . CYS B 1 206 ? 8.031 9.352 14.656 1 95.69 206 CYS B O 1
ATOM 3372 N N . ILE B 1 207 ? 7.445 11.008 13.289 1 96.5 207 ILE B N 1
ATOM 3373 C CA . ILE B 1 207 ? 6.25 11.359 14.047 1 96.5 207 ILE B CA 1
ATOM 3374 C C . ILE B 1 207 ? 5.016 10.766 13.367 1 96.5 207 ILE B C 1
ATOM 3376 O O . ILE B 1 207 ? 4.738 11.047 12.203 1 96.5 207 ILE B O 1
ATOM 3380 N N . LEU B 1 208 ? 4.312 9.938 14.125 1 96.25 208 LEU B N 1
ATOM 3381 C CA . LEU B 1 208 ? 3.145 9.242 13.602 1 96.25 208 LEU B CA 1
ATOM 3382 C C . LEU B 1 208 ? 1.861 9.781 14.219 1 96.25 208 LEU B C 1
ATOM 3384 O O . LEU B 1 208 ? 1.792 9.984 15.438 1 96.25 208 LEU B O 1
ATOM 3388 N N . SER B 1 209 ? 0.941 10.047 13.359 1 95.62 209 SER B N 1
ATOM 3389 C CA . SER B 1 209 ? -0.412 10.398 13.773 1 95.62 209 SER B CA 1
ATOM 3390 C C . SER B 1 209 ? -1.455 9.656 12.945 1 95.62 209 SER B C 1
ATOM 3392 O O . SER B 1 209 ? -1.109 8.891 12.039 1 95.62 209 SER B O 1
ATOM 3394 N N . GLY B 1 210 ? -2.695 9.75 13.359 1 93.06 210 GLY B N 1
ATOM 3395 C CA . GLY B 1 210 ? -3.77 9.094 12.633 1 93.06 210 GLY B CA 1
ATOM 3396 C C . GLY B 1 210 ? -4.258 7.82 13.297 1 93.06 210 GLY B C 1
ATOM 3397 O O . GLY B 1 210 ? -3.561 7.246 14.133 1 93.06 210 GLY B O 1
ATOM 3398 N N . GLY B 1 211 ? -5.363 7.34 12.859 1 90.12 211 GLY B N 1
ATOM 3399 C CA . GLY B 1 211 ? -6.035 6.211 13.477 1 90.12 211 GLY B CA 1
ATOM 3400 C C . GLY B 1 211 ? -5.297 4.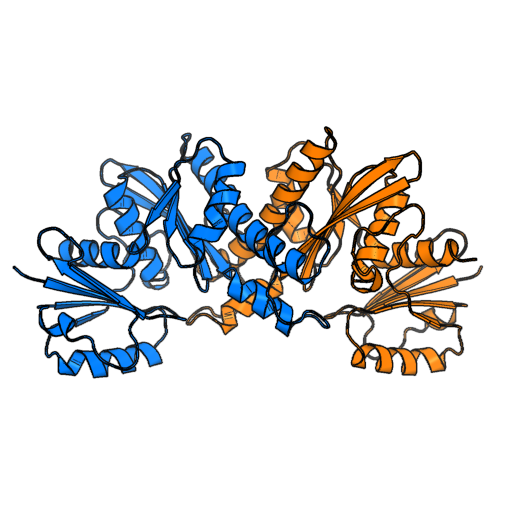898 13.289 1 90.12 211 GLY B C 1
ATOM 3401 O O . GLY B 1 211 ? -5.426 3.982 14.102 1 90.12 211 GLY B O 1
ATOM 3402 N N . ASP B 1 212 ? -4.523 4.773 12.258 1 92.5 212 ASP B N 1
ATOM 3403 C CA . ASP B 1 212 ? -3.857 3.516 11.93 1 92.5 212 ASP B CA 1
ATOM 3404 C C . ASP B 1 212 ? -2.432 3.492 12.469 1 92.5 212 ASP B C 1
ATOM 3406 O O . ASP B 1 212 ? -1.723 2.494 12.328 1 92.5 212 ASP B O 1
ATOM 3410 N N . ALA B 1 213 ? -1.995 4.527 13.094 1 94.5 213 ALA B N 1
ATOM 3411 C CA . ALA B 1 213 ? -0.611 4.672 13.539 1 94.5 213 ALA B CA 1
ATOM 3412 C C . ALA B 1 213 ? -0.235 3.566 14.523 1 94.5 213 ALA B C 1
ATOM 3414 O O . ALA B 1 213 ? 0.854 2.992 14.438 1 94.5 213 ALA B O 1
ATOM 3415 N N . VAL B 1 214 ? -1.135 3.221 15.375 1 93.38 214 VAL B N 1
ATOM 3416 C CA . VAL B 1 214 ? -0.864 2.242 16.422 1 93.38 214 VAL B CA 1
ATOM 3417 C C . VAL B 1 214 ? -0.613 0.872 15.797 1 93.38 214 VAL B C 1
ATOM 3419 O O . VAL B 1 214 ? 0.243 0.117 16.266 1 93.38 214 VAL B O 1
ATOM 3422 N N . ALA B 1 215 ? -1.32 0.57 14.789 1 93.88 215 ALA B N 1
ATOM 3423 C CA . ALA B 1 215 ? -1.197 -0.728 14.125 1 93.88 215 ALA B CA 1
ATOM 3424 C C . ALA B 1 215 ? 0.113 -0.827 13.352 1 93.88 215 ALA B C 1
ATOM 3426 O O . ALA B 1 215 ? 0.659 -1.92 13.18 1 93.88 215 ALA B O 1
ATOM 3427 N N . LEU B 1 216 ? 0.656 0.309 12.93 1 95.75 216 LEU B N 1
ATOM 3428 C CA . LEU B 1 216 ? 1.853 0.337 12.102 1 95.75 216 LEU B CA 1
ATOM 3429 C C . LEU B 1 216 ? 3.113 0.295 12.953 1 95.75 216 LEU B C 1
ATOM 3431 O O . LEU B 1 216 ? 4.152 -0.198 12.516 1 95.75 216 LEU B O 1
ATOM 3435 N N . LEU B 1 217 ? 3.049 0.752 14.156 1 93.44 217 LEU B N 1
ATOM 3436 C CA . LEU B 1 217 ? 4.199 1.028 15.008 1 93.44 217 LEU B CA 1
ATOM 3437 C C . LEU B 1 217 ? 5.012 -0.238 15.25 1 93.44 217 LEU B C 1
ATOM 3439 O O . LEU B 1 217 ? 6.238 -0.229 15.109 1 93.44 217 LEU B O 1
ATOM 3443 N N . PRO B 1 218 ? 4.395 -1.42 15.547 1 91.44 218 PRO B N 1
ATOM 3444 C CA . PRO B 1 218 ? 5.184 -2.627 15.797 1 91.44 218 PRO B CA 1
ATOM 3445 C C . PRO B 1 218 ? 6.02 -3.041 14.586 1 91.44 218 PRO B C 1
ATOM 3447 O O . PRO B 1 218 ? 7.133 -3.551 14.742 1 91.44 218 PRO B O 1
ATOM 3450 N N . LEU B 1 219 ? 5.531 -2.852 13.406 1 92.62 219 LEU B N 1
ATOM 3451 C CA . LEU B 1 219 ? 6.25 -3.223 12.188 1 92.62 219 LEU B CA 1
ATOM 3452 C C . LEU B 1 219 ? 7.398 -2.256 11.922 1 92.62 219 LEU B C 1
ATOM 3454 O O . LEU B 1 219 ? 8.453 -2.662 11.43 1 92.62 219 LEU B O 1
ATOM 3458 N N . LEU B 1 220 ? 7.168 -1.021 12.203 1 93.31 220 LEU B N 1
ATOM 3459 C CA . LEU B 1 220 ? 8.195 -0.002 12.008 1 93.31 220 LEU B CA 1
ATOM 3460 C C . LEU B 1 220 ? 9.359 -0.213 12.961 1 93.31 220 LEU B C 1
ATOM 3462 O O . LEU B 1 220 ? 10.523 -0.041 12.578 1 93.31 220 LEU B O 1
ATOM 3466 N N . GLN B 1 221 ? 9.062 -0.606 14.141 1 88.75 221 GLN B N 1
ATOM 3467 C CA . GLN B 1 221 ? 10.078 -0.765 15.172 1 88.75 221 GLN B CA 1
ATOM 3468 C C . GLN B 1 221 ? 10.922 -2.016 14.93 1 88.75 221 GLN B C 1
ATOM 3470 O O . GLN B 1 221 ? 12.031 -2.129 15.445 1 88.75 221 GLN B O 1
ATOM 3475 N N . LYS B 1 222 ? 10.477 -2.955 14.172 1 81.12 222 LYS B N 1
ATOM 3476 C CA . LYS B 1 222 ? 11.211 -4.176 13.859 1 81.12 222 LYS B CA 1
ATOM 3477 C C . LYS B 1 222 ? 12.344 -3.902 12.875 1 81.12 222 LYS B C 1
ATOM 3479 O O . LYS B 1 222 ? 13.359 -4.594 12.883 1 81.12 222 LYS B O 1
ATOM 3484 N N . HIS B 1 223 ? 12.281 -2.992 12.016 1 70.75 223 HIS B N 1
ATOM 3485 C CA . HIS B 1 223 ? 13.211 -2.83 10.898 1 70.75 223 HIS B CA 1
ATOM 3486 C C . HIS B 1 223 ? 14.328 -1.859 11.25 1 70.75 223 HIS B C 1
ATOM 3488 O O . HIS B 1 223 ? 15.477 -2.051 10.836 1 70.75 223 HIS B O 1
ATOM 3494 N N . ILE B 1 224 ? 13.906 -0.64 11.719 1 65.19 224 ILE B N 1
ATOM 3495 C CA . ILE B 1 224 ? 14.961 0.365 11.82 1 65.19 224 ILE B CA 1
ATOM 3496 C C . ILE B 1 224 ? 15.273 0.628 13.289 1 65.19 224 ILE B C 1
ATOM 3498 O O . ILE B 1 224 ? 14.531 1.339 13.977 1 65.19 224 ILE B O 1
ATOM 3502 N N . LEU B 1 225 ? 16.25 0.02 13.781 1 59.94 225 LEU B N 1
ATOM 3503 C CA . LEU B 1 225 ? 16.672 0.067 15.18 1 59.94 225 LEU B CA 1
ATOM 3504 C C . LEU B 1 225 ? 17.078 1.484 15.578 1 59.94 225 LEU B C 1
ATOM 3506 O O . LEU B 1 225 ? 17.094 1.817 16.766 1 59.94 225 LEU B O 1
ATOM 3510 N N . HIS B 1 226 ? 17.078 2.275 14.68 1 65.38 226 HIS B N 1
ATOM 3511 C CA . HIS B 1 226 ? 17.703 3.506 15.156 1 65.38 226 HIS B CA 1
ATOM 3512 C C . HIS B 1 226 ? 16.797 4.711 14.922 1 65.38 226 HIS B C 1
ATOM 3514 O O . HIS B 1 226 ? 17.203 5.852 15.117 1 65.38 226 HIS B O 1
ATOM 3520 N N . SER B 1 227 ? 15.656 4.422 14.68 1 77.19 227 SER B N 1
ATOM 3521 C CA . SER B 1 227 ? 14.781 5.574 14.469 1 77.19 227 SER B CA 1
ATOM 3522 C C . SER B 1 227 ? 13.859 5.793 15.672 1 77.19 227 SER B C 1
ATOM 3524 O O . SER B 1 227 ? 13.484 4.84 16.359 1 77.19 227 SER B O 1
ATOM 3526 N N . GLU B 1 228 ? 13.734 7.031 16.031 1 88.25 228 GLU B N 1
ATOM 3527 C CA . GLU B 1 228 ? 12.781 7.441 17.062 1 88.25 228 GLU B CA 1
ATOM 3528 C C . GLU B 1 228 ? 11.375 7.578 16.484 1 88.25 228 GLU B C 1
ATOM 3530 O O . GLU B 1 228 ? 11.164 8.305 15.516 1 88.25 228 GLU B O 1
ATOM 3535 N N . PHE B 1 229 ? 10.5 6.789 17.109 1 92.25 229 PHE B N 1
ATOM 3536 C CA . PHE B 1 229 ? 9.102 6.875 16.719 1 92.25 229 PHE B CA 1
ATOM 3537 C C . PHE B 1 229 ? 8.266 7.539 17.812 1 92.25 229 PHE B C 1
ATOM 3539 O O . PHE B 1 229 ? 8.336 7.152 18.969 1 92.25 229 PHE B O 1
ATOM 3546 N N . CYS B 1 230 ? 7.555 8.547 17.406 1 92.5 230 CYS B N 1
ATOM 3547 C CA . CYS B 1 230 ? 6.691 9.266 18.328 1 92.5 230 CYS B CA 1
ATOM 3548 C C . CYS B 1 230 ? 5.246 9.273 17.844 1 92.5 230 CYS B C 1
ATOM 3550 O O . CYS B 1 230 ? 4.977 9.602 16.688 1 92.5 230 CYS B O 1
ATOM 3552 N N . LEU B 1 231 ? 4.379 8.914 18.734 1 93.94 231 LEU B N 1
ATOM 3553 C CA . LEU B 1 231 ? 2.951 8.969 18.438 1 93.94 231 LEU B CA 1
ATOM 3554 C C . LEU B 1 231 ? 2.354 10.297 18.891 1 93.94 231 LEU B C 1
ATOM 3556 O O . LEU B 1 231 ? 2.482 10.664 20.062 1 93.94 231 LEU B O 1
ATOM 3560 N N . GLU B 1 232 ? 1.777 11.047 17.984 1 93.12 232 GLU B N 1
ATOM 3561 C CA . GLU B 1 232 ? 1.126 12.312 18.297 1 93.12 232 GLU B CA 1
ATOM 3562 C C . GLU B 1 232 ? -0.298 12.352 17.734 1 93.12 232 GLU B C 1
ATOM 3564 O O . GLU B 1 232 ? -0.501 12.555 16.547 1 93.12 232 GLU B O 1
ATOM 3569 N N . GLU B 1 233 ? -1.266 12.375 18.516 1 90.69 233 GLU B N 1
ATOM 3570 C CA . GLU B 1 233 ? -2.66 12.219 18.109 1 90.69 233 GLU B CA 1
ATOM 3571 C C . GLU B 1 233 ? -3.225 13.516 17.547 1 90.69 233 GLU B C 1
ATOM 3573 O O . GLU B 1 233 ? -4.137 13.5 16.719 1 90.69 233 GLU B O 1
ATOM 3578 N N . ASN B 1 234 ? -2.732 14.695 17.969 1 94.25 234 ASN B N 1
ATOM 3579 C CA . ASN B 1 234 ? -3.381 15.969 17.672 1 94.25 234 ASN B CA 1
ATOM 3580 C C . ASN B 1 234 ? -2.471 16.891 16.859 1 94.25 234 ASN B C 1
ATOM 3582 O O . ASN B 1 234 ? -2.504 18.109 17.031 1 94.25 234 ASN B O 1
ATOM 3586 N N . LEU B 1 235 ? -1.753 16.25 16.016 1 96.31 235 LEU B N 1
ATOM 3587 C CA . LEU B 1 235 ? -0.697 16.969 15.312 1 96.31 235 LEU B CA 1
ATOM 3588 C C . LEU B 1 235 ? -1.278 18.094 14.461 1 96.31 235 LEU B C 1
ATOM 3590 O O . LEU B 1 235 ? -0.782 19.219 14.5 1 96.31 235 LEU B O 1
ATOM 3594 N N . VAL B 1 236 ? -2.316 17.812 13.688 1 97.94 236 VAL B N 1
ATOM 3595 C CA . VAL B 1 236 ? -2.926 18.812 12.812 1 97.94 236 VAL B CA 1
ATOM 3596 C C . VAL B 1 236 ? -3.512 19.953 13.648 1 97.94 236 VAL B C 1
ATOM 3598 O O . VAL B 1 236 ? -3.34 21.125 13.32 1 97.94 236 VAL B O 1
ATOM 3601 N N . LEU B 1 237 ? -4.16 19.656 14.766 1 98.25 237 LEU B N 1
ATOM 3602 C CA . LEU B 1 237 ? -4.773 20.641 15.648 1 98.25 237 LEU B CA 1
ATOM 3603 C C . LEU B 1 237 ? -3.717 21.531 16.281 1 98.25 237 LEU B C 1
ATOM 3605 O O . LEU B 1 237 ? -3.896 22.75 16.391 1 98.25 237 LEU B O 1
ATOM 3609 N N . GLN B 1 238 ? -2.645 20.938 16.688 1 97.56 238 GLN B N 1
ATOM 3610 C CA . GLN B 1 238 ? -1.521 21.703 17.219 1 97.56 238 GLN B CA 1
ATOM 3611 C C . GLN B 1 238 ? -0.925 22.609 16.141 1 97.56 238 GLN B C 1
ATOM 3613 O O . GLN B 1 238 ? -0.561 23.75 16.438 1 97.56 238 GLN B O 1
ATOM 3618 N N . GLY B 1 239 ? -0.819 22.078 14.938 1 98.38 239 GLY B N 1
ATOM 3619 C CA . GLY B 1 239 ? -0.333 22.875 13.828 1 98.38 239 GLY B CA 1
ATOM 3620 C C . GLY B 1 239 ? -1.182 24.109 13.57 1 98.38 239 GLY B C 1
ATOM 3621 O O . GLY B 1 239 ? -0.652 25.203 13.32 1 98.38 239 GLY B O 1
ATOM 3622 N N . LEU B 1 240 ? -2.473 23.938 13.625 1 98.44 240 LEU B N 1
ATOM 3623 C CA . LEU B 1 240 ? -3.391 25.047 13.438 1 98.44 240 LEU B CA 1
ATOM 3624 C C . LEU B 1 240 ? -3.168 26.125 14.5 1 98.44 240 LEU B C 1
ATOM 3626 O O . LEU B 1 240 ? -3.229 27.312 14.211 1 98.44 240 LEU B O 1
ATOM 3630 N N . TRP B 1 241 ? -2.932 25.672 15.688 1 97.94 241 TRP B N 1
ATOM 3631 C CA . TRP B 1 241 ? -2.646 26.609 16.766 1 97.94 241 TRP B CA 1
ATOM 3632 C C . TRP B 1 241 ? -1.398 27.438 16.453 1 97.94 241 TRP B C 1
ATOM 3634 O O . TRP B 1 241 ? -1.408 28.656 16.562 1 97.94 241 TRP B O 1
ATOM 3644 N N . TYR B 1 242 ? -0.319 26.797 16.047 1 97.56 242 TYR B N 1
ATOM 3645 C CA . TYR B 1 242 ? 0.911 27.5 15.695 1 97.56 242 TYR B CA 1
ATOM 3646 C C . TYR B 1 242 ? 0.677 28.484 14.547 1 97.56 242 TYR B C 1
ATOM 3648 O O . TYR B 1 242 ? 1.179 29.609 14.57 1 97.56 242 TYR B O 1
ATOM 3656 N N . MET B 1 243 ? -0.065 27.984 13.57 1 97.12 243 MET B N 1
ATOM 3657 C CA . MET B 1 243 ? -0.338 28.828 12.406 1 97.12 243 MET B CA 1
ATOM 3658 C C . MET B 1 243 ? -1.126 30.078 12.805 1 97.12 243 MET B C 1
ATOM 3660 O O . MET B 1 243 ? -0.89 31.156 12.273 1 97.12 243 MET B O 1
ATOM 3664 N N . GLU B 1 244 ? -2.045 29.938 13.758 1 95.38 244 GLU B N 1
ATOM 3665 C CA . GLU B 1 244 ? -2.83 31.062 14.25 1 95.38 244 GLU B CA 1
ATOM 3666 C C . GLU B 1 244 ? -1.956 32.031 15.023 1 95.38 244 GLU B C 1
ATOM 3668 O O . GLU B 1 244 ? -2.125 33.25 14.898 1 95.38 244 GLU B O 1
ATOM 3673 N N . ARG B 1 245 ? -1.098 31.531 15.75 1 91.38 245 ARG B N 1
ATOM 3674 C CA . ARG B 1 245 ? -0.24 32.344 16.594 1 91.38 245 ARG B CA 1
ATOM 3675 C C . ARG B 1 245 ? 0.791 33.094 15.75 1 91.38 245 ARG B C 1
ATOM 3677 O O . ARG B 1 245 ? 1.238 34.188 16.125 1 91.38 245 ARG B O 1
ATOM 3684 N N . GLY B 1 246 ? 1.224 32.469 14.68 1 82.56 246 GLY B N 1
ATOM 3685 C CA . GLY B 1 246 ? 2.252 33.062 13.836 1 82.56 246 GLY B CA 1
ATOM 3686 C C . GLY B 1 246 ? 1.722 34.156 12.914 1 82.56 246 GLY B C 1
ATOM 3687 O O . GLY B 1 246 ? 2.498 34.844 12.258 1 82.56 246 GLY B O 1
ATOM 3688 N N . LEU B 1 247 ? 0.449 34.156 12.82 1 75.75 247 LEU B N 1
ATOM 3689 C CA . LEU B 1 247 ? -0.156 35.188 11.953 1 75.75 247 LEU B CA 1
ATOM 3690 C C . LEU B 1 247 ? -0.227 36.531 12.656 1 75.75 247 LEU B C 1
ATOM 3692 O O . LEU B 1 247 ? -0.338 36.594 13.883 1 75.75 247 LEU B O 1
ATOM 3696 N N . 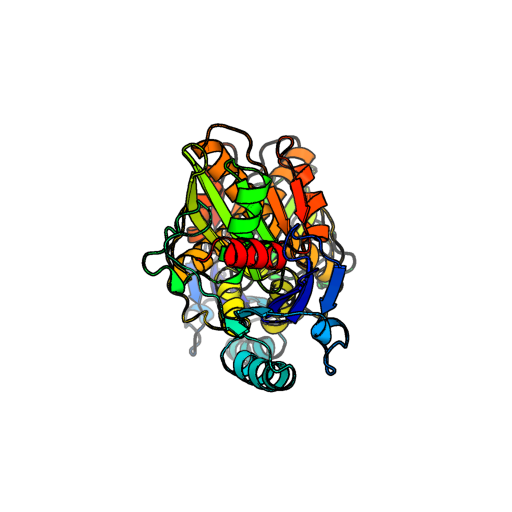PRO B 1 248 ? 0.119 37.688 11.828 1 61.75 248 PRO B N 1
ATOM 3697 C CA . PRO B 1 248 ? 0.02 39.031 12.414 1 61.75 248 PRO B CA 1
ATOM 3698 C C . PRO B 1 248 ? -1.39 39.375 12.898 1 61.75 248 PRO B C 1
ATOM 3700 O O . PRO B 1 248 ? -2.365 38.781 12.406 1 61.75 248 PRO B O 1
#

Foldseek 3Di:
DAWEWEWEADQVWIKIFIADLPPRHTPDIDTDDDDDDPCVLRHQEYEYFHPNDDVVVVVVVVVVVVSVHHYDYDFFDQDFQQEGEPDPDRRPPRLLVRLLVNLVCVVPVAWAWEWEAEQKIKIWTWHNPDRRHIYTPDMDIGGHLVNQLVVCCVPDPPSDDADADDDPDDDDSNNCSNNVRLCVRLVVNVVVQVVNCVVRVHRHEYEYEYDCRVVNVVVNCVPDVPYHYHYDHCSSRSSSSRRVVRDD/DAWEWEWEADQVWIKIFIADLPPRHTPDIDTDDDDDDPCCLRHQEYEYFHPNDDVVVVVVVVVVVVSVHHYDYDFFDQDFQQEGEPDPDRRPPRLLVRLLVNLVCVVPVAWAWEWEAEQKIKIWTWHNPDRRHIYTPDMDIGGHLVNQLVVCCVPDPPSDDADADDDPDDDDSNNCSNNVRLCVRLVVNVVVQVVNCVVRVHRHEYEYEYDCRVVNVVVNCVPDVPYHYHYDHCSSRSSSSRRVVRDD

Nearest PDB structures (foldseek):
  2f9t-assembly1_A  TM=7.998E-01  e=7.761E-21  Pseudomonas aeruginosa PAO1
  2f9t-assembly1_B  TM=8.022E-01  e=1.635E-20  Pseudomonas aeruginosa PAO1
  9b78-assembly1_A  TM=7.992E-01  e=3.180E-17  Mycobacterium tuberculosis
  3djc-assembly2_C  TM=8.228E-01  e=2.179E-16  Legionella pneumophila subsp. pneumophila str. Philadelphia 1
  9cku-assembly1_F  TM=7.836E-01  e=1.924E-16  Mycobacterium tuberculosis

InterPro domains:
  IPR004619 Type III pantothenate kinase [MF_01274] (3-248)
  IPR004619 Type III pantothenate kinase [PF03309] (4-192)
  IPR004619 Type III pantothenate kinase [PTHR34265] (4-241)
  IPR004619 Type III pantothenate kinase [TIGR00671] (4-239)
  IPR043129 ATPase, nucleotide binding domain [SSF53067] (4-108)
  IPR043129 ATPase, nucleotide binding domain [SSF53067] (111-243)

Radius of gyration: 25.6 Å; Cα contacts (8 Å, |Δi|>4): 1131; chains: 2; bounding box: 48×78×63 Å

Organism: Methylobacillus flagellatus (strain ATCC 51484 / DSM 6875 / VKM B-1610 / KT) (NCBI:txid265072)

pLDDT: mean 93.36, std 7.16, range [59.94, 98.56]

Secondary structure (DSSP, 8-state):
--EEEEEEE-SS-EEEEEEETTT--EEEEEE--SSPPGGGGG-SEEEEEE-S-HHHHHHHHHHHHTTT--EEE----SEETTEE---SSGGGS-HHHHHHHHHHHHHHSS-EEEEEESSEEEEEEEEEEETTEEEEEEEEEEE-HHHHHHHHHHHSTT---------SS--SHHHHHHHHHHHHHHHHHHHHHHHHHHHHTS---EEEESTTHHHHHHHHHHH-TT--EEE-TTHHHHHHHHHHHH--/--EEEEEEE-SS-EEEEEEETTT--EEEEEE--SSPPGGGGG-SEEEEEE-S-HHHHHHHHHHHHTTT--EEE----SEETTEEE--SSGGGS-HHHHHHHHHHHHHH-S-EEEEEESSEEEEEEEEEEETTEEEEEEEEEEE-HHHHHHHHHHHSTT---------SS--SHHHHHHHHHHHHHHHHHHHHHHHHHHHHTS---EEEESTTHHHHHHHHHHH-TT--EEE-TTHHHHHHHHHHHH--

Solvent-accessible surface area (backbone atoms only — not comparable to full-atom values): 25403 Å² total; per-residue (Å²): 131,61,23,32,32,27,33,42,32,42,69,86,51,35,37,35,33,38,21,36,60,92,78,61,48,73,76,46,70,50,70,67,64,93,65,80,64,74,72,60,72,66,34,64,34,33,40,32,29,70,52,38,43,69,70,52,47,52,55,50,50,61,57,46,59,75,70,71,49,58,73,44,78,56,67,29,48,57,61,52,90,43,33,34,42,60,32,87,57,26,64,72,45,54,31,53,59,47,21,28,46,44,30,51,40,73,72,63,73,47,45,34,35,41,32,38,24,40,73,47,27,35,42,35,36,37,40,55,78,48,96,77,30,30,33,38,59,23,32,30,31,30,52,8,54,64,49,34,53,51,45,37,38,72,64,37,56,86,44,65,83,83,78,38,51,77,43,98,51,16,50,43,69,40,18,6,34,40,26,21,31,46,33,16,53,33,20,28,51,50,52,49,50,51,53,52,18,62,75,69,71,43,78,39,38,34,40,32,18,46,82,47,31,73,76,35,46,68,62,43,58,70,70,46,82,69,48,50,76,40,84,40,84,53,36,42,48,49,9,45,50,53,55,58,68,65,48,131,131,61,23,32,32,26,33,41,31,43,68,88,51,33,37,38,33,36,20,34,60,91,78,60,48,73,75,44,68,51,69,65,66,93,66,82,64,74,71,62,72,65,34,63,35,35,40,33,30,69,53,39,44,68,69,52,48,53,56,49,48,61,59,47,58,74,69,73,47,58,73,43,77,56,68,28,49,56,61,52,90,43,34,33,42,61,31,86,56,26,66,70,42,54,30,54,60,47,21,26,47,44,30,49,39,74,74,62,74,47,44,32,36,42,32,40,24,39,73,47,27,36,43,36,37,37,39,57,77,48,95,76,29,30,34,38,59,22,33,32,31,32,52,9,54,65,48,34,51,51,45,37,38,74,64,38,57,88,44,64,83,84,78,39,52,76,42,99,53,16,52,43,70,40,19,7,36,40,26,22,30,46,33,17,53,32,20,27,52,50,52,49,49,51,53,52,17,62,74,69,72,43,80,39,40,34,39,32,18,47,83,48,32,73,76,37,46,69,60,44,59,70,71,46,84,68,49,50,78,42,83,39,84,55,35,41,48,49,8,45,51,52,54,58,67,67,49,133

Sequence (496 aa):
MSCLLAIDAGNTRTKWAVLQYETGEILQRGVLNDDMPAEWALCERVAVANVAGPNRQALLEARLKLLGLPVRWHASTLHACGVSNGYAIPAQLGVDRWAAMIAAWQHYQRSCLVVNAGTALTVDMIESTAPGQACFLGGIIMPGIRLMQESLASAAANIGAMHGVFRDFPLSTQDAVCSGSLHAGAGAINNLLTLLGERCGEAIPCILSGGDAVALLPLLQKHILHSEFCLEENLVLQGLWYMERGLPMSCLLAIDAGNTRTKWAVLQYETGEILQRGVLNDDMPAEWALCERVAVANVAGPNRQALLEARLKLLGLPVRWHASTLHACGVSNGYAIPAQLGVDRWAAMIAAWQHYQRSCLVVNAGTALTVDMIESTAPGQACFLGGIIMPGIRLMQESLASAAANIGAMHGVFRDFPLSTQDAVCSGSLHAGAGAINNLLTLLGERCGEAIPCILSGGDAVALLPLLQKHILHSEFCLEENLVLQGLWYMERGLP